Protein AF-0000000066664679 (afdb_homodimer)

Foldseek 3Di:
DDDALLVLLVLQQVCCVPQNPVRGDLQVSCVSVVHGSVVCCVHAVGPLSSLLSNLQVLLCQLCVPPDADDVPDALLNSVLSSLVSSLVSQVVGQCSLVSNPPHDHDDPSVVVVLVSQQVRVVVVQADSVLSNVLVVVSSVLSSVLSNVVSVQVVPVHPDRCNQPVNVLVVDDCVVPVVVNVVSVVCNPPDSVVVSSVVSVVSSVVSVVPGDRDDD/DDDALLVLLVLQQVCCVPQNPVRGDLQVSCVSVVHGSVVCCVHAVGPLSSLLSNLQVLLCQLCVPPDADDVPDALLNSVLSSLVSSLVSQVVGQCSLVSNPPHDHDDPSVVVVLVSQQVRVVVVQADSVLSNVQVVVSSVLSSVLSNVVSVQVVPVHPDRCNQPVNVLVVDDCVVPVVVNVVSVVCNPPDSVVVSSVVSVVSSVVSVVPGDHDDD

Solvent-accessible surface area (backbone atoms only — not comparable to full-atom values): 23243 Å² total; per-residue (Å²): 132,87,88,41,48,65,56,53,19,49,51,43,49,65,44,15,70,76,46,31,68,89,60,59,45,67,61,56,42,19,53,75,67,74,49,57,51,72,69,47,43,81,60,32,76,42,70,65,50,38,39,22,40,31,24,38,54,37,50,48,63,28,50,61,85,68,68,78,71,54,91,88,51,49,62,63,61,47,53,50,48,51,49,49,31,43,48,52,34,23,65,75,27,54,57,28,29,60,44,40,55,47,48,68,69,86,48,68,68,56,48,52,49,50,29,52,51,37,50,48,32,38,74,72,63,38,41,73,68,57,28,63,54,48,58,56,48,52,50,18,29,47,41,24,42,46,30,40,57,56,36,56,65,19,81,89,39,96,63,51,66,65,36,62,71,48,48,56,68,71,47,58,48,86,83,29,50,64,40,46,53,43,50,62,57,48,66,67,50,52,66,67,58,55,51,50,49,48,49,51,23,41,50,45,2,47,64,70,63,52,69,77,60,82,126,131,85,88,42,50,65,56,52,18,49,51,41,49,63,43,15,70,77,48,31,68,90,59,60,44,68,60,57,41,20,52,75,68,73,48,59,51,72,70,47,43,81,60,33,76,44,70,65,50,38,38,22,42,31,23,38,54,38,52,48,61,28,50,61,86,70,70,78,71,53,92,90,51,50,64,64,61,47,52,49,49,52,49,49,31,43,48,53,35,23,67,73,26,54,56,27,30,60,42,40,56,48,48,67,69,87,47,68,66,56,49,52,49,50,27,51,50,37,49,49,32,40,74,72,64,40,39,72,68,56,28,63,53,48,57,58,48,52,49,18,28,47,41,23,43,45,30,40,58,58,36,58,66,18,82,88,40,96,62,50,66,66,37,60,72,48,49,56,68,70,46,58,47,86,83,29,50,65,39,45,52,43,50,63,57,50,67,69,50,52,66,68,57,54,51,52,49,47,49,51,24,40,50,44,1,46,63,71,62,50,66,77,61,83,126

Radius of gyration: 21.87 Å; Cα contacts (8 Å, |Δi|>4): 552; chains: 2; bounding box: 56×62×47 Å

Nearest PDB structures (foldseek):
  3bqy-assembly1_A-2  TM=8.993E-01  e=5.238E-12  Streptomyces coelicolor A3(2)
  8oo2-assembly1_B  TM=8.209E-01  e=3.187E-09  Amycolatopsis sulphurea
  3b6a-assembly4_H  TM=8.155E-01  e=8.514E-09  Streptomyces coelicolor
  8oo2-assembly1_A  TM=8.152E-01  e=1.359E-08  Amycolatopsis sulphurea
  1zk8-assembly1_B  TM=6.977E-01  e=1.668E-05  Bacillus cereus ATCC 14579

Secondary structure (DSSP, 8-state):
----HHHHHHHHHHHHHHHTTTT--HHHHHHHTTS-HHHHHTT--SHHHHHHHHHHHHHHHHHTT--SPPTT--HHHHHHHHHHHHHHHHHTSTTHHHHHTT-----HHHHHHHHHHHHHHHHTT--HHHHHHHHHHHHHHHHHHHHHHHHTT-TTSSS-TTSHHHHHHHS-TTT-HHHHHHHHHHTT--HHHHHHHHHHHHHHHHHHH------/----HHHHHHHHHHHHHHHTTTT--HHHHHHHTTS-HHHHHTT--SHHHHHHHHHHHHHHHHHTT--SPPTT--HHHHHHHHHHHHHHHHHTSTTHHHHHTT-----HHHHHHHHHHHHHHHHTT--HHHHHHHHHHHHHHHHHHHHHHHHTTTTTSSS-TTSHHHHHHHS-TTT-HHHHHHHHHHTT--HHHHHHHHHHHHHHHHHHH------

Structure (mmCIF, N/CA/C/O backbone):
data_AF-0000000066664679-model_v1
#
loop_
_entity.id
_entity.type
_entity.pdbx_description
1 polymer 'TetR family transcriptional regulator'
#
loop_
_atom_site.group_PDB
_atom_site.id
_atom_site.type_symbol
_atom_site.label_atom_id
_atom_site.label_alt_id
_atom_site.label_comp_id
_atom_site.label_asym_id
_atom_site.label_entity_id
_atom_site.label_seq_id
_atom_site.pdbx_PDB_ins_code
_atom_site.Cartn_x
_atom_site.Cartn_y
_atom_site.Cartn_z
_atom_site.occupancy
_atom_site.B_iso_or_equiv
_atom_site.auth_seq_id
_atom_site.auth_comp_id
_atom_site.auth_asym_id
_atom_site.auth_atom_id
_atom_site.pdbx_PDB_model_num
ATOM 1 N N . MET A 1 1 ? 28.703 14.516 16.797 1 61.78 1 MET A N 1
ATOM 2 C CA . MET A 1 1 ? 28.391 13.656 15.648 1 61.78 1 MET A CA 1
ATOM 3 C C . MET A 1 1 ? 28.172 14.492 14.398 1 61.78 1 MET A C 1
ATOM 5 O O . MET A 1 1 ? 27.609 15.586 14.469 1 61.78 1 MET A O 1
ATOM 9 N N . LYS A 1 2 ? 28.797 14.266 13.281 1 85.19 2 LYS A N 1
ATOM 10 C CA . LYS A 1 2 ? 28.656 15.07 12.07 1 85.19 2 LYS A CA 1
ATOM 11 C C . LYS A 1 2 ? 27.266 14.922 11.461 1 85.19 2 LYS A C 1
ATOM 13 O O . LYS A 1 2 ? 26.781 13.805 11.273 1 85.19 2 LYS A O 1
ATOM 18 N N . LEU A 1 3 ? 26.562 16.047 11.32 1 90.38 3 LEU A N 1
ATOM 19 C CA . LEU A 1 3 ? 25.203 16.094 10.773 1 90.38 3 LEU A CA 1
ATOM 20 C C . LEU A 1 3 ? 25.219 15.805 9.281 1 90.38 3 LEU A C 1
ATOM 22 O O . LEU A 1 3 ? 26 16.391 8.531 1 90.38 3 LEU A O 1
ATOM 26 N N . ASP A 1 4 ? 24.531 14.75 8.945 1 94.19 4 ASP A N 1
ATOM 27 C CA . ASP A 1 4 ? 24.297 14.492 7.527 1 94.19 4 ASP A CA 1
ATOM 28 C C . ASP A 1 4 ? 22.875 13.961 7.293 1 94.19 4 ASP A C 1
ATOM 30 O O . ASP A 1 4 ? 22.109 13.82 8.234 1 94.19 4 ASP A O 1
ATOM 34 N N . THR A 1 5 ? 22.594 13.703 6.133 1 94.69 5 THR A N 1
ATOM 35 C CA . THR A 1 5 ? 21.25 13.32 5.727 1 94.69 5 THR A CA 1
ATOM 36 C C . THR A 1 5 ? 20.812 12.031 6.418 1 94.69 5 THR A C 1
ATOM 38 O O . THR A 1 5 ? 19.672 11.914 6.875 1 94.69 5 THR A O 1
ATOM 41 N N . GLN A 1 6 ? 21.75 11.133 6.625 1 93.38 6 GLN A N 1
ATOM 42 C CA . GLN A 1 6 ? 21.422 9.836 7.203 1 93.38 6 GLN A CA 1
ATOM 43 C C . GLN A 1 6 ? 21.156 9.953 8.703 1 93.38 6 GLN A C 1
ATOM 45 O O . GLN A 1 6 ? 20.234 9.305 9.227 1 93.38 6 GLN A O 1
ATOM 50 N N . VAL A 1 7 ? 21.891 10.742 9.297 1 95.5 7 VAL A N 1
ATOM 51 C CA . VAL A 1 7 ? 21.703 10.977 10.727 1 95.5 7 VAL A CA 1
ATOM 52 C C . VAL A 1 7 ? 20.375 11.664 10.977 1 95.5 7 VAL A C 1
ATOM 54 O O . VAL A 1 7 ? 19.641 11.289 11.891 1 95.5 7 VAL A O 1
ATOM 57 N N . ILE A 1 8 ? 20.094 12.617 10.156 1 96.88 8 ILE A N 1
ATOM 58 C CA . ILE A 1 8 ? 18.828 13.344 10.266 1 96.88 8 ILE A CA 1
ATOM 59 C C . ILE A 1 8 ? 17.672 12.391 10.039 1 96.88 8 ILE A C 1
ATOM 61 O O . ILE A 1 8 ? 16.703 12.391 10.812 1 96.88 8 ILE A O 1
ATOM 65 N N . ALA A 1 9 ? 17.797 11.578 9.039 1 96.94 9 ALA A N 1
ATOM 66 C CA . ALA A 1 9 ? 16.75 10.617 8.703 1 96.94 9 ALA A CA 1
ATOM 67 C C . ALA A 1 9 ? 16.531 9.625 9.836 1 96.94 9 ALA A C 1
ATOM 69 O O . ALA A 1 9 ? 15.383 9.305 10.164 1 96.94 9 ALA A O 1
ATOM 70 N N . GLN A 1 10 ? 17.641 9.219 10.406 1 97.12 10 GLN A N 1
ATOM 71 C CA . GLN A 1 10 ? 17.531 8.258 11.492 1 97.12 10 GLN A CA 1
ATOM 72 C C . GLN A 1 10 ? 16.875 8.883 12.719 1 97.12 10 GLN A C 1
ATOM 74 O O . GLN A 1 10 ? 16.047 8.266 13.375 1 97.12 10 GLN A O 1
ATOM 79 N N . ALA A 1 11 ? 17.234 10.047 13 1 97.19 11 ALA A N 1
ATOM 80 C CA . ALA A 1 11 ? 16.625 10.766 14.109 1 97.19 11 ALA A CA 1
ATOM 81 C C . ALA A 1 11 ? 15.117 10.93 13.883 1 97.19 11 ALA A C 1
ATOM 83 O O . ALA A 1 11 ? 14.328 10.789 14.82 1 97.19 11 ALA A O 1
ATOM 84 N N . ALA A 1 12 ? 14.781 11.258 12.672 1 97.88 12 ALA A N 1
ATOM 85 C CA . ALA A 1 12 ? 13.367 11.398 12.312 1 97.88 12 ALA A CA 1
ATOM 86 C C . ALA A 1 12 ? 12.625 10.078 12.477 1 97.88 12 ALA A C 1
ATOM 88 O O . ALA A 1 12 ? 11.516 10.047 13.016 1 97.88 12 ALA A O 1
ATOM 89 N N . LEU A 1 13 ? 13.242 9.008 12.031 1 97.94 13 LEU A N 1
ATOM 90 C CA . LEU A 1 13 ? 12.641 7.688 12.188 1 97.94 13 LEU A CA 1
ATOM 91 C C . LEU A 1 13 ? 12.438 7.352 13.656 1 97.94 13 LEU A C 1
ATOM 93 O O . LEU A 1 13 ? 11.375 6.855 14.047 1 97.94 13 LEU A O 1
ATOM 97 N N . ASP A 1 14 ? 13.391 7.684 14.445 1 96.94 14 ASP A N 1
ATOM 98 C CA . ASP A 1 14 ? 13.32 7.398 15.875 1 96.94 14 ASP A CA 1
ATOM 99 C C . ASP A 1 14 ? 12.211 8.211 16.547 1 96.94 14 ASP A C 1
ATOM 101 O O . ASP A 1 14 ? 11.602 7.762 17.516 1 96.94 14 ASP A O 1
ATOM 105 N N . LEU A 1 15 ? 11.938 9.312 16 1 96.75 15 LEU A N 1
ATOM 106 C CA . LEU A 1 15 ? 10.938 10.211 16.562 1 96.75 15 LEU A CA 1
ATOM 107 C C . LEU A 1 15 ? 9.531 9.711 16.25 1 96.75 15 LEU A C 1
ATOM 109 O O . LEU A 1 15 ? 8.562 10.141 16.891 1 96.75 15 LEU A O 1
ATOM 113 N N . LEU A 1 16 ? 9.375 8.867 15.266 1 95.38 16 LEU A N 1
ATOM 114 C CA . LEU A 1 16 ? 8.062 8.438 14.805 1 95.38 16 LEU A CA 1
ATOM 115 C C . LEU A 1 16 ? 7.301 7.727 15.922 1 95.38 16 LEU A C 1
ATOM 117 O O . LEU A 1 16 ? 6.078 7.852 16.031 1 95.38 16 LEU A O 1
ATOM 121 N N . ASP A 1 17 ? 8.016 7.008 16.766 1 91.75 17 ASP A N 1
ATOM 122 C CA . ASP A 1 17 ? 7.359 6.277 17.844 1 91.75 17 ASP A CA 1
ATOM 123 C C . ASP A 1 17 ? 6.605 7.23 18.766 1 91.75 17 ASP A C 1
ATOM 125 O O . ASP A 1 17 ? 5.57 6.871 19.328 1 91.75 17 ASP A O 1
ATOM 129 N N . GLU A 1 18 ? 7.102 8.398 18.828 1 92.12 18 GLU A N 1
ATOM 130 C CA . GLU A 1 18 ? 6.523 9.391 19.734 1 92.12 18 GLU A CA 1
ATOM 131 C C . GLU A 1 18 ? 5.453 10.219 19.031 1 92.12 18 GLU A C 1
ATOM 133 O O . GLU A 1 18 ? 4.367 10.43 19.578 1 92.12 18 GLU A O 1
ATOM 138 N N . VAL A 1 19 ? 5.73 10.633 17.828 1 92.25 19 VAL A N 1
ATOM 139 C CA . VAL A 1 19 ? 4.891 11.695 17.281 1 92.25 19 VAL A CA 1
ATOM 140 C C . VAL A 1 19 ? 4.117 11.18 16.062 1 92.25 19 VAL A C 1
ATOM 142 O O . VAL A 1 19 ? 3.191 11.828 15.586 1 92.25 19 VAL A O 1
ATOM 145 N N . GLY A 1 20 ? 4.477 10.016 15.508 1 92.94 20 GLY A N 1
ATOM 146 C CA . GLY A 1 20 ? 3.869 9.555 14.273 1 92.94 20 GLY A CA 1
ATOM 147 C C . GLY A 1 20 ? 4.281 10.367 13.062 1 92.94 20 GLY A C 1
ATOM 148 O O . GLY A 1 20 ? 4.953 11.391 13.195 1 92.94 20 GLY A O 1
ATOM 149 N N . LEU A 1 21 ? 3.873 9.914 11.914 1 92.38 21 LEU A N 1
ATOM 150 C CA . LEU A 1 21 ? 4.246 10.578 10.672 1 92.38 21 LEU A CA 1
ATOM 151 C C . LEU A 1 21 ? 3.58 11.945 10.562 1 92.38 21 LEU A C 1
ATOM 153 O O . LEU A 1 21 ? 4.211 12.922 10.148 1 92.38 21 LEU A O 1
ATOM 157 N N . ASP A 1 22 ? 2.332 12.016 10.992 1 86.25 22 ASP A N 1
ATOM 158 C CA . ASP A 1 22 ? 1.575 13.258 10.891 1 86.25 22 ASP A CA 1
ATOM 159 C C . ASP A 1 22 ? 2.164 14.336 11.797 1 86.25 22 ASP A C 1
ATOM 161 O O . ASP A 1 22 ? 2.074 15.523 11.492 1 86.25 22 ASP A O 1
ATOM 165 N N . GLY A 1 23 ? 2.758 13.914 12.867 1 89.94 23 GLY A N 1
ATOM 166 C CA . GLY A 1 23 ? 3.303 14.852 13.836 1 89.94 23 GLY A CA 1
ATOM 167 C C . GLY A 1 23 ? 4.766 15.172 13.594 1 89.94 23 GLY A C 1
ATOM 168 O O . GLY A 1 23 ? 5.355 15.984 14.312 1 89.94 23 GLY A O 1
ATOM 169 N N . LEU A 1 24 ? 5.324 14.578 12.586 1 93.94 24 LEU A N 1
ATOM 170 C CA . LEU A 1 24 ? 6.742 14.766 12.297 1 93.94 24 LEU A CA 1
ATOM 171 C C . LEU A 1 24 ? 6.984 16.094 11.586 1 93.94 24 LEU A C 1
ATOM 173 O O . LEU A 1 24 ? 6.398 16.344 10.531 1 93.94 24 LEU A O 1
ATOM 177 N N . THR A 1 25 ? 7.816 16.953 12.195 1 93.19 25 THR A N 1
ATOM 178 C CA . THR A 1 25 ? 8.18 18.234 11.578 1 93.19 25 THR A CA 1
ATOM 179 C C . THR A 1 25 ? 9.688 18.422 11.602 1 93.19 25 THR A C 1
ATOM 181 O O . THR A 1 25 ? 10.398 17.797 12.398 1 93.19 25 THR A O 1
ATOM 184 N N . MET A 1 26 ? 10.055 19.297 10.711 1 94.62 26 MET A N 1
ATOM 185 C CA . MET A 1 26 ? 11.469 19.641 10.672 1 94.62 26 MET A CA 1
ATOM 186 C C . MET A 1 26 ? 11.93 20.203 12.016 1 94.62 26 MET A C 1
ATOM 188 O O . MET A 1 26 ? 13.031 19.922 12.469 1 94.62 26 MET A O 1
ATOM 192 N N . ARG 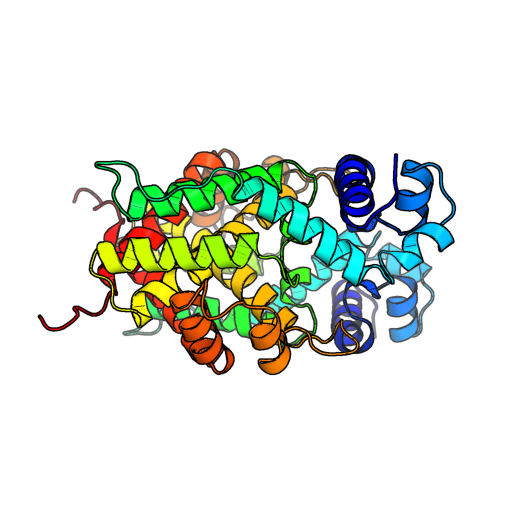A 1 27 ? 11.094 20.969 12.664 1 95.38 27 ARG A N 1
ATOM 193 C CA . ARG A 1 27 ? 11.406 21.578 13.953 1 95.38 27 ARG A CA 1
ATOM 194 C C . ARG A 1 27 ? 11.609 20.5 15.023 1 95.38 27 ARG A C 1
ATOM 196 O O . ARG A 1 27 ? 12.547 20.578 15.82 1 95.38 27 ARG A O 1
ATOM 203 N N . LYS A 1 28 ? 10.797 19.484 15.031 1 96.44 28 LYS A N 1
ATOM 204 C CA . LYS A 1 28 ? 10.898 18.422 16.016 1 96.44 28 LYS A CA 1
ATOM 205 C C . LYS A 1 28 ? 12.156 17.578 15.789 1 96.44 28 LYS A C 1
ATOM 207 O O . LYS A 1 28 ? 12.797 17.141 16.75 1 96.44 28 LYS A O 1
ATOM 212 N N . VAL A 1 29 ? 12.453 17.359 14.531 1 97.19 29 VAL A N 1
ATOM 213 C CA . VAL A 1 29 ? 13.664 16.609 14.203 1 97.19 29 VAL A CA 1
ATOM 214 C C . VAL A 1 29 ? 14.898 17.375 14.656 1 97.19 29 VAL A C 1
ATOM 216 O O . VAL A 1 29 ? 15.812 16.812 15.258 1 97.19 29 VAL A O 1
ATOM 219 N N . ALA A 1 30 ? 14.891 18.656 14.406 1 96.75 30 ALA A N 1
ATOM 220 C CA . ALA A 1 30 ? 16 19.5 14.844 1 96.75 30 ALA A CA 1
ATOM 221 C C . ALA A 1 30 ? 16.156 19.453 16.359 1 96.75 30 ALA A C 1
ATOM 223 O O . ALA A 1 30 ? 17.266 19.312 16.875 1 96.75 30 ALA A O 1
ATOM 224 N N . ALA A 1 31 ? 15.078 19.562 17.031 1 96.56 31 ALA A N 1
ATOM 225 C CA . ALA A 1 31 ? 15.086 19.531 18.484 1 96.56 31 ALA A CA 1
ATOM 226 C C . ALA A 1 31 ? 15.656 18.203 19 1 96.56 31 ALA A C 1
ATOM 228 O O . ALA A 1 31 ? 16.438 18.188 19.938 1 96.56 31 ALA A O 1
ATOM 229 N N . ALA A 1 32 ? 15.266 17.156 18.359 1 95.5 32 ALA A N 1
ATOM 230 C CA . ALA A 1 32 ? 15.742 15.82 18.75 1 95.5 32 ALA A CA 1
ATOM 231 C C . ALA A 1 32 ? 17.25 15.703 18.578 1 95.5 32 ALA A C 1
ATOM 233 O O . ALA A 1 32 ? 17.906 14.953 19.312 1 95.5 32 ALA A O 1
ATOM 234 N N . LEU A 1 33 ? 17.766 16.406 17.625 1 96.19 33 LEU A N 1
ATOM 235 C CA . LEU A 1 33 ? 19.188 16.375 17.312 1 96.19 33 LEU A CA 1
ATOM 236 C C . LEU A 1 33 ? 19.938 17.484 18.062 1 96.19 33 LEU A C 1
ATOM 238 O O . LEU A 1 33 ? 21.156 17.625 17.922 1 96.19 33 LEU A O 1
ATOM 242 N N . ASP A 1 34 ? 19.25 18.266 18.812 1 96 34 ASP A N 1
ATOM 243 C CA . ASP A 1 34 ? 19.812 19.375 19.578 1 96 34 ASP A CA 1
ATOM 244 C C . ASP A 1 34 ? 20.5 20.391 18.656 1 96 34 ASP A C 1
ATOM 246 O O . ASP A 1 34 ? 21.641 20.766 18.891 1 96 34 ASP A O 1
ATOM 250 N N . VAL A 1 35 ? 19.781 20.688 17.578 1 95.38 35 VAL A N 1
ATOM 251 C CA . VAL A 1 35 ? 20.234 21.719 16.656 1 95.38 35 VAL A CA 1
ATOM 252 C C . VAL A 1 35 ? 19.062 22.625 16.297 1 95.38 35 VAL A C 1
ATOM 254 O O . VAL A 1 35 ? 17.922 22.375 16.688 1 95.38 35 VAL A O 1
ATOM 257 N N . GLN A 1 36 ? 19.438 23.734 15.594 1 92.94 36 GLN A N 1
ATOM 258 C CA . GLN A 1 36 ? 18.391 24.609 15.07 1 92.94 36 GLN A CA 1
ATOM 259 C C . GLN A 1 36 ? 17.938 24.172 13.688 1 92.94 36 GLN A C 1
ATOM 261 O O . GLN A 1 36 ? 18.734 23.656 12.898 1 92.94 36 GLN A O 1
ATOM 266 N N . ALA A 1 37 ? 16.688 24.453 13.312 1 90.44 37 ALA A N 1
ATOM 267 C CA . ALA A 1 37 ? 16.047 23.969 12.086 1 90.44 37 ALA A CA 1
ATOM 268 C C . ALA A 1 37 ? 16.844 24.375 10.859 1 90.44 37 ALA A C 1
ATOM 270 O O . ALA A 1 37 ? 17 23.594 9.922 1 90.44 37 ALA A O 1
ATOM 271 N N . PRO A 1 38 ? 17.484 25.5 10.883 1 91.5 38 PRO A N 1
ATOM 272 C CA . PRO A 1 38 ? 18.219 25.891 9.68 1 91.5 38 PRO A CA 1
ATOM 273 C C . PRO A 1 38 ? 19.406 24.969 9.391 1 91.5 38 PRO A C 1
ATOM 275 O O . PRO A 1 38 ? 19.781 24.797 8.227 1 91.5 38 PRO A O 1
ATOM 278 N N . ALA A 1 39 ? 19.844 24.359 10.359 1 92.75 39 ALA A N 1
ATOM 279 C CA . ALA A 1 39 ? 20.984 23.453 10.195 1 92.75 39 ALA A CA 1
ATOM 280 C C . ALA A 1 39 ? 20.578 22.219 9.391 1 92.75 39 ALA A C 1
ATOM 282 O O . ALA A 1 39 ? 21.422 21.594 8.727 1 92.75 39 ALA A O 1
ATOM 283 N N . LEU A 1 40 ? 19.281 21.828 9.43 1 94.56 40 LEU A N 1
ATOM 284 C CA . LEU A 1 40 ? 18.781 20.656 8.734 1 94.56 40 LEU A CA 1
ATOM 285 C C . LEU A 1 40 ? 18.625 20.922 7.242 1 94.56 40 LEU A C 1
ATOM 287 O O . LEU A 1 40 ? 18.812 20.031 6.414 1 94.56 40 LEU A O 1
ATOM 291 N N . TYR A 1 41 ? 18.422 22.141 6.898 1 93.69 41 TYR A N 1
ATOM 292 C CA . TYR A 1 41 ? 18 22.516 5.547 1 93.69 41 TYR A CA 1
ATOM 293 C C . TYR A 1 41 ? 19.172 22.406 4.574 1 93.69 41 TYR A C 1
ATOM 295 O O . TYR A 1 41 ? 18.969 22.344 3.359 1 93.69 41 TYR A O 1
ATOM 303 N N . TRP A 1 42 ? 20.359 22.344 5.117 1 92 42 TRP A N 1
ATOM 304 C CA . TRP A 1 42 ? 21.531 22.125 4.297 1 92 42 TRP A CA 1
ATOM 305 C C . TRP A 1 42 ? 21.578 20.688 3.77 1 92 42 TRP A C 1
ATOM 307 O O . TRP A 1 42 ? 22.141 20.422 2.703 1 92 42 TRP A O 1
ATOM 317 N N . HIS A 1 43 ? 20.906 19.844 4.484 1 94.75 43 HIS A N 1
ATOM 318 C CA . HIS A 1 43 ? 20.984 18.422 4.184 1 94.75 43 HIS A CA 1
ATOM 319 C C . HIS A 1 43 ? 19.656 17.906 3.629 1 94.75 43 HIS A C 1
ATOM 321 O O . HIS A 1 43 ? 19.641 17.031 2.768 1 94.75 43 HIS A O 1
ATOM 327 N N . VAL A 1 44 ? 18.641 18.391 4.168 1 94.56 44 VAL A N 1
ATOM 328 C CA . VAL A 1 44 ? 17.281 18.062 3.73 1 94.56 44 VAL A CA 1
ATOM 329 C C . VAL A 1 44 ? 16.453 19.344 3.592 1 94.56 44 VAL A C 1
ATOM 331 O O . VAL A 1 44 ? 16 19.906 4.59 1 94.56 44 VAL A O 1
ATOM 334 N N . ALA A 1 45 ? 16.109 19.641 2.385 1 91.75 45 ALA A N 1
ATOM 335 C CA . ALA A 1 45 ? 15.617 20.984 2.082 1 91.75 45 ALA A CA 1
ATOM 336 C C . ALA A 1 45 ? 14.172 21.141 2.545 1 91.75 45 ALA A C 1
ATOM 338 O O . ALA A 1 45 ? 13.711 22.266 2.789 1 91.75 45 ALA A O 1
ATOM 339 N N . ASN A 1 46 ? 13.469 20.062 2.586 1 90.19 46 ASN A N 1
ATOM 340 C CA . ASN A 1 46 ? 12.047 20.109 2.936 1 90.19 46 ASN A CA 1
ATOM 341 C C . ASN A 1 46 ? 11.562 18.766 3.449 1 90.19 46 ASN A C 1
ATOM 343 O O . ASN A 1 46 ? 12.336 17.812 3.551 1 90.19 46 ASN A O 1
ATOM 347 N N . LYS A 1 47 ? 10.359 18.688 3.777 1 89.38 47 LYS A N 1
ATOM 348 C CA . LYS A 1 47 ? 9.773 17.484 4.348 1 89.38 47 LYS A CA 1
ATOM 349 C C . LYS A 1 47 ? 9.844 16.312 3.359 1 89.38 47 LYS A C 1
ATOM 351 O O . LYS A 1 47 ? 10.078 15.172 3.756 1 89.38 47 LYS A O 1
ATOM 356 N N . ARG A 1 48 ? 9.672 16.578 2.107 1 89.88 48 ARG A N 1
ATOM 357 C CA . ARG A 1 48 ? 9.719 15.539 1.084 1 89.88 48 ARG A CA 1
ATOM 358 C C . ARG A 1 48 ? 11.102 14.898 1.018 1 89.88 48 ARG A C 1
ATOM 360 O O . ARG A 1 48 ? 11.219 13.672 0.973 1 89.88 48 ARG A O 1
ATOM 367 N N . GLU A 1 49 ? 12.07 15.703 1.058 1 91.88 49 GLU A N 1
ATOM 368 C CA . GLU A 1 49 ? 13.438 15.18 1.043 1 91.88 49 GLU A CA 1
ATOM 369 C C . GLU A 1 49 ? 13.742 14.398 2.318 1 91.88 49 GLU A C 1
ATOM 371 O O . GLU A 1 49 ? 14.484 13.414 2.287 1 91.88 49 GLU A O 1
ATOM 376 N N . LEU A 1 50 ? 13.227 14.914 3.412 1 94.81 50 LEU A N 1
ATOM 377 C CA . LEU A 1 50 ? 13.391 14.172 4.66 1 94.81 50 LEU A CA 1
ATOM 378 C C . LEU A 1 50 ? 12.734 12.797 4.562 1 94.81 50 LEU A C 1
ATOM 380 O O . LEU A 1 50 ? 13.352 11.789 4.926 1 94.81 50 LEU A O 1
ATOM 384 N N . LEU A 1 51 ? 11.547 12.742 4.035 1 94.38 51 LEU A N 1
ATOM 385 C CA . LEU A 1 51 ? 10.82 11.484 3.887 1 94.38 51 LEU A CA 1
ATOM 386 C C . LEU A 1 51 ? 11.578 10.523 2.965 1 94.38 51 LEU A C 1
ATOM 388 O O . LEU A 1 51 ? 11.648 9.328 3.232 1 94.38 51 LEU A O 1
ATOM 392 N N . ASP A 1 52 ? 12.125 11.055 1.916 1 93.31 52 ASP A N 1
ATOM 393 C CA . ASP A 1 52 ? 12.922 10.227 1.009 1 93.31 52 ASP A CA 1
ATOM 394 C C . ASP A 1 52 ? 14.125 9.633 1.727 1 93.31 52 ASP A C 1
ATOM 396 O O . ASP A 1 52 ? 14.438 8.445 1.553 1 93.31 52 ASP A O 1
ATOM 400 N N . ALA A 1 53 ? 14.742 10.461 2.516 1 94.75 53 ALA A N 1
ATOM 401 C CA . ALA A 1 53 ? 15.906 10 3.264 1 94.75 53 ALA A CA 1
ATOM 402 C C . ALA A 1 53 ? 15.508 8.945 4.297 1 94.75 53 ALA A C 1
ATOM 404 O O . ALA A 1 53 ? 16.219 7.957 4.488 1 94.75 53 ALA A O 1
ATOM 405 N N . MET A 1 54 ? 14.438 9.164 4.949 1 96.88 54 MET A N 1
ATOM 406 C CA . MET A 1 54 ? 13.914 8.195 5.91 1 96.88 54 MET A CA 1
ATOM 407 C C . MET A 1 54 ? 13.602 6.867 5.227 1 96.88 54 MET A C 1
ATOM 409 O O . MET A 1 54 ? 13.969 5.805 5.727 1 96.88 54 MET A O 1
ATOM 413 N N . ALA A 1 55 ? 12.945 6.953 4.121 1 95.56 55 ALA A N 1
ATOM 414 C CA . ALA A 1 55 ? 12.586 5.766 3.355 1 95.56 55 ALA A CA 1
ATOM 415 C C . ALA A 1 55 ? 13.836 4.988 2.934 1 95.56 55 ALA A C 1
ATOM 417 O O . ALA A 1 55 ? 13.844 3.756 2.969 1 95.56 55 ALA A O 1
ATOM 418 N N . ARG A 1 56 ? 14.789 5.719 2.523 1 94 56 ARG A N 1
ATOM 419 C CA . ARG A 1 56 ? 16.062 5.094 2.17 1 94 56 ARG A CA 1
ATOM 420 C C . ARG A 1 56 ? 16.609 4.289 3.34 1 94 56 ARG A C 1
ATOM 422 O O . ARG A 1 56 ? 17.047 3.145 3.166 1 94 56 ARG A O 1
ATOM 429 N N . ASN A 1 57 ? 16.609 4.887 4.52 1 95.56 57 ASN A N 1
ATOM 430 C CA . ASN A 1 57 ? 17.125 4.184 5.691 1 95.56 57 ASN A CA 1
ATOM 431 C C . ASN A 1 57 ? 16.312 2.92 5.984 1 95.56 57 ASN A C 1
ATOM 433 O O . ASN A 1 57 ? 16.891 1.879 6.309 1 95.56 57 ASN A O 1
ATOM 437 N N . VAL A 1 58 ? 15.023 2.971 5.812 1 96.25 58 VAL A N 1
ATOM 438 C CA . VAL A 1 58 ? 14.156 1.817 6.031 1 96.25 58 VAL A CA 1
ATOM 439 C C . VAL A 1 58 ? 14.492 0.719 5.027 1 96.25 58 VAL A C 1
ATOM 441 O O . VAL A 1 58 ? 14.664 -0.444 5.402 1 96.25 58 VAL A O 1
ATOM 444 N N . PHE A 1 59 ? 14.625 1.111 3.807 1 94.88 59 PHE A N 1
ATOM 445 C CA . PHE A 1 59 ? 14.883 0.142 2.748 1 94.88 59 PHE A CA 1
ATOM 446 C C . PHE A 1 59 ? 16.266 -0.468 2.896 1 94.88 59 PHE A C 1
ATOM 448 O O . PHE A 1 59 ? 16.422 -1.688 2.814 1 94.88 59 PHE A O 1
ATOM 455 N N . VAL A 1 60 ? 17.266 0.376 3.119 1 94.12 60 VAL A N 1
ATOM 456 C CA . VAL A 1 60 ? 18.656 -0.081 3.225 1 94.12 60 VAL A CA 1
ATOM 457 C C . VAL A 1 60 ? 18.781 -1.054 4.395 1 94.12 60 VAL A C 1
ATOM 459 O O . VAL A 1 60 ? 19.469 -2.07 4.285 1 94.12 60 VAL A O 1
ATOM 462 N N . ALA A 1 61 ? 18.125 -0.778 5.441 1 94.56 61 ALA A N 1
ATOM 463 C CA . ALA A 1 61 ? 18.141 -1.683 6.59 1 94.56 61 ALA A CA 1
ATOM 464 C C . ALA A 1 61 ? 17.562 -3.045 6.219 1 94.56 61 ALA A C 1
ATOM 466 O O . ALA A 1 61 ? 18.031 -4.078 6.699 1 94.56 61 ALA A O 1
ATOM 467 N N . ALA A 1 62 ? 16.562 -3.072 5.395 1 95.38 62 ALA A N 1
ATOM 468 C CA . ALA A 1 62 ? 15.906 -4.305 4.973 1 95.38 62 ALA A CA 1
ATOM 469 C C . ALA A 1 62 ? 16.844 -5.18 4.148 1 95.38 62 ALA A C 1
ATOM 471 O O . ALA A 1 62 ? 16.781 -6.41 4.211 1 95.38 62 ALA A O 1
ATOM 472 N N . ILE A 1 63 ? 17.703 -4.555 3.393 1 94.25 63 ILE A N 1
ATOM 473 C CA . ILE A 1 63 ? 18.438 -5.328 2.396 1 94.25 63 ILE A CA 1
ATOM 474 C C . ILE A 1 63 ? 19.891 -5.504 2.844 1 94.25 63 ILE A C 1
ATOM 476 O O . ILE A 1 63 ? 20.703 -6.098 2.129 1 94.25 63 ILE A O 1
ATOM 480 N N . ASP A 1 64 ? 20.172 -4.883 3.965 1 91.44 64 ASP A N 1
ATOM 481 C CA . ASP A 1 64 ? 21.531 -5.051 4.5 1 91.44 64 ASP A CA 1
ATOM 482 C C . ASP A 1 64 ? 21.891 -6.531 4.629 1 91.44 64 ASP A C 1
ATOM 484 O O . ASP A 1 64 ? 21.141 -7.305 5.234 1 91.44 64 ASP A O 1
ATOM 488 N N . GLY A 1 65 ? 22.953 -6.934 3.998 1 91 65 GLY A N 1
ATOM 489 C CA . GLY A 1 65 ? 23.453 -8.289 4.121 1 91 65 GLY A CA 1
ATOM 490 C C . GLY A 1 65 ? 22.766 -9.266 3.188 1 91 65 GLY A C 1
ATOM 491 O O . GLY A 1 65 ? 22.984 -10.477 3.273 1 91 65 GLY A O 1
ATOM 492 N N . VAL A 1 66 ? 21.875 -8.789 2.35 1 94.19 66 VAL A N 1
ATOM 493 C CA . VAL A 1 66 ? 21.219 -9.68 1.396 1 94.19 66 VAL A CA 1
ATOM 494 C C . VAL A 1 66 ? 22.234 -10.18 0.374 1 94.19 66 VAL A C 1
ATOM 496 O O . VAL A 1 66 ? 23.016 -9.391 -0.174 1 94.19 66 VAL A O 1
ATOM 499 N N . GLU A 1 67 ? 22.266 -11.445 0.201 1 93.88 67 GLU A N 1
ATOM 500 C CA . GLU A 1 67 ? 23.125 -12.109 -0.773 1 93.88 67 GLU A CA 1
ATOM 501 C C . GLU A 1 67 ? 22.312 -12.977 -1.726 1 93.88 67 GLU A C 1
ATOM 503 O O . GLU A 1 67 ? 21.109 -13.156 -1.533 1 93.88 67 GLU A O 1
ATOM 508 N N . ALA A 1 68 ? 23 -13.414 -2.822 1 93.81 68 ALA A N 1
ATOM 509 C CA . ALA A 1 68 ? 22.359 -14.352 -3.744 1 93.81 68 ALA A CA 1
ATOM 510 C C . ALA A 1 68 ? 21.859 -15.594 -3.008 1 93.81 68 ALA A C 1
ATOM 512 O O . ALA A 1 68 ? 22.297 -15.875 -1.89 1 93.81 68 ALA A O 1
ATOM 513 N N . PRO A 1 69 ? 20.891 -16.25 -3.629 1 95.25 69 PRO A N 1
ATOM 514 C CA . PRO A 1 69 ? 20.375 -17.469 -2.979 1 95.25 69 PRO A CA 1
ATOM 515 C C . PRO A 1 69 ? 21.5 -18.438 -2.584 1 95.25 69 PRO A C 1
ATOM 517 O O . PRO A 1 69 ? 22.469 -18.594 -3.32 1 95.25 69 PRO A O 1
ATOM 520 N N . ARG A 1 70 ? 21.297 -19.016 -1.356 1 92.31 70 ARG A N 1
ATOM 521 C CA . ARG A 1 70 ? 22.203 -20.078 -0.918 1 92.31 70 ARG A CA 1
ATOM 522 C C . ARG A 1 70 ? 22 -21.344 -1.746 1 92.31 70 ARG A C 1
ATOM 524 O O . ARG A 1 70 ? 21 -21.484 -2.439 1 92.31 70 ARG A O 1
ATOM 531 N N . AR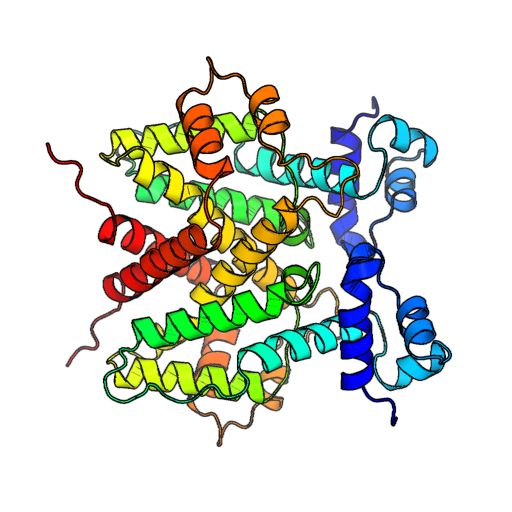G A 1 71 ? 23.047 -22.141 -1.575 1 91.31 71 ARG A N 1
ATOM 532 C CA . ARG A 1 71 ? 22.906 -23.422 -2.256 1 91.31 71 ARG A CA 1
ATOM 533 C C . ARG A 1 71 ? 21.625 -24.141 -1.817 1 91.31 71 ARG A C 1
ATOM 535 O O . ARG A 1 71 ? 21.375 -24.281 -0.621 1 91.31 71 ARG A O 1
ATOM 542 N N . GLY A 1 72 ? 20.891 -24.469 -2.791 1 92.5 72 GLY A N 1
ATOM 543 C CA . GLY A 1 72 ? 19.672 -25.203 -2.492 1 92.5 72 GLY A CA 1
ATOM 544 C C . GLY A 1 72 ? 18.484 -24.312 -2.227 1 92.5 72 GLY A C 1
ATOM 545 O O . GLY A 1 72 ? 17.344 -24.797 -2.146 1 92.5 72 GLY A O 1
ATOM 546 N N . GLU A 1 73 ? 18.672 -23.047 -2.045 1 94.44 73 GLU A N 1
ATOM 547 C CA . GLU A 1 73 ? 17.562 -22.109 -1.864 1 94.44 73 GLU A CA 1
ATOM 548 C C . GLU A 1 73 ? 16.891 -21.781 -3.197 1 94.44 73 GLU A C 1
ATOM 550 O O . GLU A 1 73 ? 17.562 -21.297 -4.121 1 94.44 73 GLU A O 1
ATOM 555 N N . GLU A 1 74 ? 15.609 -22.078 -3.229 1 96.19 74 GLU A N 1
ATOM 556 C CA . GLU A 1 74 ? 14.867 -21.781 -4.453 1 96.19 74 GLU A CA 1
ATOM 557 C C . GLU A 1 74 ? 14.492 -20.312 -4.539 1 96.19 74 GLU A C 1
ATOM 559 O O . GLU A 1 74 ? 14.422 -19.625 -3.52 1 96.19 74 GLU A O 1
ATOM 564 N N . TRP A 1 75 ? 14.242 -19.859 -5.773 1 96.5 75 TRP A N 1
ATOM 565 C CA . TRP A 1 75 ? 14 -18.453 -6.039 1 96.5 75 TRP A CA 1
ATOM 566 C C . TRP A 1 75 ? 12.805 -17.953 -5.23 1 96.5 75 TRP A C 1
ATOM 568 O O . TRP A 1 75 ? 12.805 -16.812 -4.754 1 96.5 75 TRP A O 1
ATOM 578 N N . ASP A 1 76 ? 11.805 -18.781 -5.094 1 96.75 76 ASP A N 1
ATOM 579 C CA . ASP A 1 76 ? 10.578 -18.359 -4.418 1 96.75 76 ASP A CA 1
ATOM 580 C C . ASP A 1 76 ? 10.82 -18.156 -2.926 1 96.75 76 ASP A C 1
ATOM 582 O O . ASP A 1 76 ? 10.375 -17.156 -2.359 1 96.75 76 ASP A O 1
ATOM 586 N N . GLU A 1 77 ? 11.555 -19.016 -2.287 1 97.06 77 GLU A N 1
ATOM 587 C CA . GLU A 1 77 ? 11.922 -18.828 -0.887 1 97.06 77 GLU A CA 1
ATOM 588 C C . GLU A 1 77 ? 12.766 -17.578 -0.699 1 97.06 77 GLU A C 1
ATOM 590 O O . GLU A 1 77 ? 12.602 -16.844 0.282 1 97.06 77 GLU A O 1
ATOM 595 N N . TRP A 1 78 ? 13.625 -17.391 -1.618 1 97.75 78 TRP A N 1
ATOM 596 C CA . TRP A 1 78 ? 14.547 -16.266 -1.554 1 97.75 78 TRP A CA 1
ATOM 597 C C . TRP A 1 78 ? 13.789 -14.938 -1.654 1 97.75 78 TRP A C 1
ATOM 599 O O . TRP A 1 78 ? 14 -14.031 -0.845 1 97.75 78 TRP A O 1
ATOM 609 N N . VAL A 1 79 ? 12.852 -14.828 -2.582 1 97.69 79 VAL A N 1
ATOM 610 C CA . VAL A 1 79 ? 12.133 -13.57 -2.75 1 97.69 79 VAL A CA 1
ATOM 611 C C . VAL A 1 79 ? 11.172 -13.367 -1.583 1 97.69 79 VAL A C 1
ATOM 613 O O . VAL A 1 79 ? 10.938 -12.227 -1.158 1 97.69 79 VAL A O 1
ATOM 616 N N . MET A 1 80 ? 10.648 -14.445 -1.047 1 97.75 80 MET A N 1
ATOM 617 C CA . MET A 1 80 ? 9.773 -14.32 0.117 1 97.75 80 MET A CA 1
ATOM 618 C C . MET A 1 80 ? 10.555 -13.828 1.333 1 97.75 80 MET A C 1
ATOM 620 O O . MET A 1 80 ? 10.047 -13.039 2.127 1 97.75 80 MET A O 1
ATOM 624 N N . ARG A 1 81 ? 11.742 -14.297 1.462 1 97 81 ARG A N 1
ATOM 625 C CA . ARG A 1 81 ? 12.594 -13.812 2.539 1 97 81 ARG A CA 1
ATOM 626 C C . ARG A 1 81 ? 12.883 -12.32 2.379 1 97 81 ARG A C 1
ATOM 628 O O . ARG A 1 81 ? 12.906 -11.578 3.363 1 97 81 ARG A O 1
ATOM 635 N N . LEU A 1 82 ? 13.125 -11.914 1.151 1 96.94 82 LEU A N 1
ATOM 636 C CA . LEU A 1 82 ? 13.367 -10.5 0.875 1 96.94 82 LEU A CA 1
ATOM 637 C C . LEU A 1 82 ? 12.164 -9.656 1.286 1 96.94 82 LEU A C 1
ATOM 639 O O . LEU A 1 82 ? 12.32 -8.625 1.943 1 96.94 82 LEU A O 1
ATOM 643 N N . ALA A 1 83 ? 10.992 -10.125 0.932 1 97.94 83 ALA A N 1
ATOM 644 C CA . ALA A 1 83 ? 9.773 -9.422 1.313 1 97.94 83 ALA A CA 1
ATOM 645 C C . ALA A 1 83 ? 9.617 -9.383 2.83 1 97.94 83 ALA A C 1
ATOM 647 O O . ALA A 1 83 ? 9.203 -8.359 3.389 1 97.94 83 ALA A O 1
ATOM 648 N N . GLY A 1 84 ? 9.953 -10.469 3.479 1 98.25 84 GLY A N 1
ATOM 649 C CA . GLY A 1 84 ? 9.914 -10.516 4.934 1 98.25 84 GLY A CA 1
ATOM 650 C C . GLY A 1 84 ? 10.867 -9.531 5.586 1 98.25 84 GLY A C 1
ATOM 651 O O . GLY A 1 84 ? 10.523 -8.906 6.59 1 98.25 84 GLY A O 1
ATOM 652 N N . ARG A 1 85 ? 12.031 -9.367 5.035 1 97.81 85 ARG A N 1
ATOM 653 C CA . ARG A 1 85 ? 13 -8.391 5.531 1 97.81 85 ARG A CA 1
ATOM 654 C C . ARG A 1 85 ? 12.453 -6.973 5.41 1 97.81 85 ARG A C 1
ATOM 656 O O . ARG A 1 85 ? 12.586 -6.168 6.332 1 97.81 85 ARG A O 1
ATOM 663 N N . LEU A 1 86 ? 11.828 -6.738 4.281 1 97.62 86 LEU A N 1
ATOM 664 C CA . LEU A 1 86 ? 11.242 -5.422 4.066 1 97.62 86 LEU A CA 1
ATOM 665 C C . LEU A 1 86 ? 10.141 -5.145 5.082 1 97.62 86 LEU A C 1
ATOM 667 O O . LEU A 1 86 ? 10.086 -4.062 5.672 1 97.62 86 LEU A O 1
ATOM 671 N N . ARG A 1 87 ? 9.266 -6.125 5.285 1 98.56 87 ARG A N 1
ATOM 672 C CA . ARG A 1 87 ? 8.195 -5.984 6.273 1 98.56 87 ARG A CA 1
ATOM 673 C C . ARG A 1 87 ? 8.766 -5.695 7.66 1 98.56 87 ARG A C 1
ATOM 675 O O . ARG A 1 87 ? 8.344 -4.754 8.328 1 98.56 87 ARG A O 1
ATOM 682 N N . ARG A 1 88 ? 9.742 -6.438 8.047 1 97.94 88 ARG A N 1
ATOM 683 C CA . ARG A 1 88 ? 10.336 -6.27 9.367 1 97.94 88 ARG A CA 1
ATOM 684 C C . ARG A 1 88 ? 10.961 -4.887 9.516 1 97.94 88 ARG A C 1
ATOM 686 O O . ARG A 1 88 ? 10.867 -4.262 10.57 1 97.94 88 ARG A O 1
ATOM 693 N N . SER A 1 89 ? 11.609 -4.473 8.484 1 97.81 89 SER A N 1
ATOM 694 C CA . SER A 1 89 ? 12.242 -3.158 8.523 1 97.81 89 SER A CA 1
ATOM 695 C C . SER A 1 89 ? 11.203 -2.053 8.695 1 97.81 89 SER A C 1
ATOM 697 O O . SER A 1 89 ? 11.391 -1.139 9.5 1 97.81 89 SER A O 1
ATOM 699 N N . MET A 1 90 ? 10.148 -2.119 7.953 1 97.75 90 MET A N 1
ATOM 700 C CA . MET A 1 90 ? 9.078 -1.134 8.078 1 97.75 90 MET A CA 1
ATOM 701 C C . MET A 1 90 ? 8.469 -1.167 9.477 1 97.75 90 MET A C 1
ATOM 703 O O . MET A 1 90 ? 8.18 -0.119 10.062 1 97.75 90 MET A O 1
ATOM 707 N N . LEU A 1 91 ? 8.328 -2.352 10.055 1 97.19 91 LEU A N 1
ATOM 708 C CA . LEU A 1 91 ? 7.652 -2.537 11.336 1 97.19 91 LEU A CA 1
ATOM 709 C C . LEU A 1 91 ? 8.523 -2.053 12.484 1 97.19 91 LEU A C 1
ATOM 711 O O . LEU A 1 91 ? 8.047 -1.882 13.609 1 97.19 91 LEU A O 1
ATOM 715 N N . ARG A 1 92 ? 9.789 -1.766 12.219 1 96.5 92 ARG A N 1
ATOM 716 C CA . ARG A 1 92 ? 10.688 -1.25 13.25 1 96.5 92 ARG A CA 1
ATOM 717 C C . ARG A 1 92 ? 10.289 0.161 13.672 1 96.5 92 ARG A C 1
ATOM 719 O O . ARG A 1 92 ? 10.695 0.635 14.734 1 96.5 92 ARG A O 1
ATOM 726 N N . TYR A 1 93 ? 9.555 0.776 12.836 1 96.31 93 TYR A N 1
ATOM 727 C CA . TYR A 1 93 ? 9.164 2.158 13.094 1 96.31 93 TYR A CA 1
ATOM 728 C C . TYR A 1 93 ? 7.656 2.334 12.992 1 96.31 93 TYR A C 1
ATOM 730 O O . TYR A 1 93 ? 7.02 1.79 12.086 1 96.31 93 TYR A O 1
ATOM 738 N N . ARG A 1 94 ? 7.148 3.105 13.961 1 95 94 ARG A N 1
ATOM 739 C CA . ARG A 1 94 ? 5.766 3.531 13.789 1 95 94 ARG A CA 1
ATOM 740 C C . ARG A 1 94 ? 5.57 4.227 12.445 1 95 94 ARG A C 1
ATOM 742 O O . ARG A 1 94 ? 6.371 5.086 12.062 1 95 94 ARG A O 1
ATOM 749 N N . ASP A 1 95 ? 4.668 3.809 11.617 1 95.25 95 ASP A N 1
ATOM 750 C CA . ASP A 1 95 ? 4.32 4.387 10.32 1 95.25 95 ASP A CA 1
ATOM 751 C C . ASP A 1 95 ? 5.414 4.117 9.289 1 95.25 95 ASP A C 1
ATOM 753 O O . ASP A 1 95 ? 5.504 4.812 8.273 1 95.25 95 ASP A O 1
ATOM 757 N N . GLY A 1 96 ? 6.234 3.162 9.57 1 96.88 96 GLY A N 1
ATOM 758 C CA . GLY A 1 96 ? 7.355 2.885 8.68 1 96.88 96 GLY A CA 1
ATOM 759 C C . GLY A 1 96 ? 6.926 2.592 7.254 1 96.88 96 GLY A C 1
ATOM 760 O O . GLY A 1 96 ? 7.609 2.982 6.305 1 96.88 96 GLY A O 1
ATOM 761 N N . ALA A 1 97 ? 5.844 1.895 7.09 1 97.38 97 ALA A N 1
ATOM 762 C CA . ALA A 1 97 ? 5.352 1.573 5.754 1 97.38 97 ALA A CA 1
ATOM 763 C C . ALA A 1 97 ? 4.852 2.826 5.039 1 97.38 97 ALA A C 1
ATOM 765 O O . ALA A 1 97 ? 5.062 2.984 3.832 1 97.38 97 ALA A O 1
ATOM 766 N N . LYS A 1 98 ? 4.223 3.689 5.738 1 95.38 98 LYS A N 1
ATOM 767 C CA . LYS A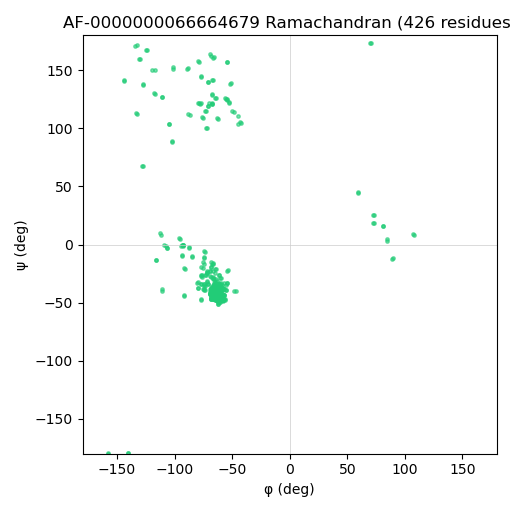 1 98 ? 3.783 4.953 5.152 1 95.38 98 LYS A CA 1
ATOM 768 C C . LYS A 1 98 ? 4.977 5.82 4.766 1 95.38 98 LYS A C 1
ATOM 770 O O . LYS A 1 98 ? 4.918 6.555 3.775 1 95.38 98 LYS A O 1
ATOM 775 N N . VAL A 1 99 ? 6.047 5.754 5.539 1 95.56 99 VAL A N 1
ATOM 776 C CA . VAL A 1 99 ? 7.277 6.473 5.223 1 95.56 99 VAL A CA 1
ATOM 777 C C . VAL A 1 99 ? 7.836 5.977 3.893 1 95.56 99 VAL A C 1
ATOM 779 O O . VAL A 1 99 ? 8.219 6.781 3.035 1 95.56 99 VAL A O 1
ATOM 782 N N . LEU A 1 100 ? 7.797 4.699 3.73 1 94.94 100 LEU A N 1
ATOM 783 C CA . LEU A 1 100 ? 8.406 4.086 2.555 1 94.94 100 LEU A CA 1
ATOM 784 C C . LEU A 1 100 ? 7.52 4.266 1.326 1 94.94 100 LEU A C 1
ATOM 786 O O . LEU A 1 100 ? 8.016 4.516 0.227 1 94.94 100 LEU A O 1
ATOM 790 N N . ALA A 1 101 ? 6.266 4.25 1.533 1 93.75 101 ALA A N 1
ATOM 791 C CA . ALA A 1 101 ? 5.301 4.207 0.439 1 93.75 101 ALA A CA 1
ATOM 792 C C . ALA A 1 101 ? 5.324 5.504 -0.365 1 93.75 101 ALA A C 1
ATOM 794 O O . ALA A 1 101 ? 5.105 6.586 0.184 1 93.75 101 ALA A O 1
ATOM 795 N N . GLY A 1 102 ? 5.617 5.375 -1.672 1 87.38 102 GLY A N 1
ATOM 796 C CA . GLY A 1 102 ? 5.516 6.504 -2.584 1 87.38 102 GLY A CA 1
ATOM 797 C C . GLY A 1 102 ? 6.719 7.422 -2.533 1 87.38 102 GLY A C 1
ATOM 798 O O . GLY A 1 102 ? 6.633 8.594 -2.918 1 87.38 102 GLY A O 1
ATOM 799 N N . THR A 1 103 ? 7.773 6.965 -1.975 1 84.06 103 THR A N 1
ATOM 800 C CA . THR A 1 103 ? 8.969 7.793 -1.905 1 84.06 103 THR A CA 1
ATOM 801 C C . THR A 1 103 ? 9.977 7.375 -2.971 1 84.06 103 THR A C 1
ATOM 803 O O . THR A 1 103 ? 9.938 6.246 -3.465 1 84.06 103 THR A O 1
ATOM 806 N N . TYR A 1 104 ? 10.695 8.281 -3.348 1 76.88 104 TYR A N 1
ATOM 807 C CA . TYR A 1 104 ? 11.789 8.047 -4.285 1 76.88 104 TYR A CA 1
ATOM 808 C C . TYR A 1 104 ? 13.062 7.629 -3.553 1 76.88 104 TYR A C 1
ATOM 810 O O . TYR A 1 104 ? 13.625 8.406 -2.783 1 76.88 104 TYR A O 1
ATOM 818 N N . ILE A 1 105 ? 13.375 6.438 -3.781 1 77.06 105 ILE A N 1
ATOM 819 C CA . ILE A 1 105 ? 14.602 5.922 -3.178 1 77.06 105 ILE A CA 1
ATOM 820 C C . ILE A 1 105 ? 15.695 5.82 -4.238 1 77.06 105 ILE A C 1
ATOM 822 O O . ILE A 1 105 ? 15.617 4.98 -5.141 1 77.06 105 ILE A O 1
ATOM 826 N N . ASN A 1 106 ? 16.578 6.77 -4.156 1 77.81 106 ASN A N 1
ATOM 827 C CA . ASN A 1 106 ? 17.766 6.742 -4.996 1 77.81 106 ASN A CA 1
ATOM 828 C C . ASN A 1 106 ? 19 6.285 -4.215 1 77.81 106 ASN A C 1
ATOM 830 O O . ASN A 1 106 ? 19.703 7.109 -3.635 1 77.81 106 ASN A O 1
ATOM 834 N N . ASP A 1 107 ? 19.172 5.117 -4.199 1 82.5 107 ASP A N 1
ATOM 835 C CA . ASP A 1 107 ? 20.312 4.543 -3.475 1 82.5 107 ASP A CA 1
ATOM 836 C C . ASP A 1 107 ? 20.875 3.33 -4.211 1 82.5 107 ASP A C 1
ATOM 838 O O . ASP A 1 107 ? 20.125 2.525 -4.766 1 82.5 107 ASP A O 1
ATOM 842 N N . GLU A 1 108 ? 22.125 3.27 -4.16 1 83.5 108 GLU A N 1
ATOM 843 C CA . GLU A 1 108 ? 22.812 2.164 -4.824 1 83.5 108 GLU A CA 1
ATOM 844 C C . GLU A 1 108 ? 22.344 0.818 -4.273 1 83.5 108 GLU A C 1
ATOM 846 O O . GLU A 1 108 ? 22.266 -0.165 -5.012 1 83.5 108 GLU A O 1
ATOM 851 N N . ALA A 1 109 ? 22.062 0.831 -3.008 1 83.81 109 ALA A N 1
ATOM 852 C CA . ALA A 1 109 ? 21.609 -0.409 -2.375 1 83.81 109 ALA A CA 1
ATOM 853 C C . ALA A 1 109 ? 20.328 -0.921 -3.012 1 83.81 109 ALA A C 1
ATOM 855 O O . ALA A 1 109 ? 20.125 -2.133 -3.117 1 83.81 109 ALA A O 1
ATOM 856 N N . MET A 1 110 ? 19.531 -0.048 -3.408 1 83.88 110 MET A N 1
ATOM 857 C CA . MET A 1 110 ? 18.297 -0.43 -4.078 1 83.88 110 MET A CA 1
ATOM 858 C C . MET A 1 110 ? 18.578 -1.065 -5.434 1 83.88 110 MET A C 1
ATOM 860 O O . MET A 1 110 ? 18.047 -2.135 -5.746 1 83.88 110 MET A O 1
ATOM 864 N N . TRP A 1 111 ? 19.453 -0.486 -6.168 1 85.19 111 TRP A N 1
ATOM 865 C CA . TRP A 1 111 ? 19.781 -0.992 -7.496 1 85.19 111 TRP A CA 1
ATOM 866 C C . TRP A 1 111 ? 20.469 -2.35 -7.406 1 85.19 111 TRP A C 1
ATOM 868 O O . TRP A 1 111 ? 20.203 -3.24 -8.219 1 85.19 111 TRP A O 1
ATOM 878 N N . ARG A 1 112 ? 21.344 -2.428 -6.426 1 89.06 112 ARG A N 1
ATOM 879 C CA . ARG A 1 112 ? 22.016 -3.701 -6.203 1 89.06 112 ARG A CA 1
ATOM 880 C C . ARG A 1 112 ? 21.016 -4.812 -5.914 1 89.06 112 ARG A C 1
ATOM 882 O O . ARG A 1 112 ? 21.141 -5.926 -6.426 1 89.06 112 ARG A O 1
ATOM 889 N N . THR A 1 113 ? 20.062 -4.5 -5.141 1 90.62 113 THR A N 1
ATOM 890 C CA . THR A 1 113 ? 19.062 -5.492 -4.77 1 90.62 113 THR A CA 1
ATOM 891 C C . THR A 1 113 ? 18.188 -5.855 -5.965 1 90.62 113 THR A C 1
ATOM 893 O O . THR A 1 113 ? 17.875 -7.027 -6.18 1 90.62 113 THR A O 1
ATOM 896 N N . VAL A 1 114 ? 17.781 -4.898 -6.723 1 90 114 VAL A N 1
ATOM 897 C CA . VAL A 1 114 ? 17 -5.152 -7.93 1 90 114 VAL A CA 1
ATOM 898 C C . VAL A 1 114 ? 17.797 -6.039 -8.883 1 90 114 VAL A C 1
ATOM 900 O O . VAL A 1 114 ? 17.281 -7.023 -9.414 1 90 114 VAL A O 1
ATOM 903 N N . GLU A 1 115 ? 19.078 -5.672 -9.062 1 93.12 115 GLU A N 1
ATOM 904 C CA . GLU A 1 115 ? 19.953 -6.457 -9.93 1 93.12 115 GLU A CA 1
ATOM 905 C C . GLU A 1 115 ? 20.047 -7.902 -9.461 1 93.12 115 GLU A C 1
ATOM 907 O O . GLU A 1 115 ? 19.969 -8.828 -10.266 1 93.12 115 GLU A O 1
ATOM 912 N N . LEU A 1 116 ? 20.281 -8.047 -8.211 1 94.75 116 LEU A N 1
ATOM 913 C CA . LEU A 1 116 ? 20.391 -9.375 -7.617 1 94.75 116 LEU A CA 1
ATOM 914 C C . LEU A 1 116 ? 19.094 -10.164 -7.805 1 94.75 116 LEU A C 1
ATOM 916 O O . LEU A 1 116 ? 19.141 -11.367 -8.086 1 94.75 116 LEU A O 1
ATOM 920 N N . THR A 1 117 ? 17.969 -9.539 -7.664 1 95 117 THR A N 1
ATOM 921 C CA . THR A 1 117 ? 16.672 -10.188 -7.855 1 95 117 THR A CA 1
ATOM 922 C C . THR A 1 117 ? 16.516 -10.648 -9.305 1 95 117 THR A C 1
ATOM 924 O O . THR A 1 117 ? 16.125 -11.789 -9.555 1 95 117 THR A O 1
ATOM 927 N N . LEU A 1 118 ? 16.859 -9.781 -10.203 1 95.06 118 LEU A N 1
ATOM 928 C CA . LEU A 1 118 ? 16.75 -10.109 -11.617 1 95.06 118 LEU A CA 1
ATOM 929 C C . LEU A 1 118 ? 17.641 -11.297 -11.969 1 95.06 118 LEU A C 1
ATOM 931 O O . LEU A 1 118 ? 17.219 -12.234 -12.641 1 95.06 118 LEU A O 1
ATOM 935 N N . ARG A 1 119 ? 18.828 -11.273 -11.484 1 95.5 119 ARG A N 1
ATOM 936 C CA . ARG A 1 119 ? 19.766 -12.359 -11.75 1 95.5 119 ARG A CA 1
ATOM 937 C C . ARG A 1 119 ? 19.266 -13.672 -11.164 1 95.5 119 ARG A C 1
ATOM 939 O O . ARG A 1 119 ? 19.344 -14.719 -11.805 1 95.5 119 ARG A O 1
ATOM 946 N N . THR A 1 120 ? 18.812 -13.609 -9.953 1 96.5 120 THR A N 1
ATOM 947 C CA . THR A 1 120 ? 18.281 -14.789 -9.266 1 96.5 120 THR A CA 1
ATOM 948 C C . THR A 1 120 ? 17.141 -15.414 -10.055 1 96.5 120 THR A C 1
ATOM 950 O O . THR A 1 120 ? 17.109 -16.625 -10.242 1 96.5 120 THR A O 1
ATOM 953 N N . LEU A 1 121 ? 16.266 -14.586 -10.555 1 96.19 121 LEU A N 1
ATOM 954 C CA . LEU A 1 121 ? 15.102 -15.07 -11.273 1 96.19 121 LEU A CA 1
ATOM 955 C C . LEU A 1 121 ? 15.492 -15.578 -12.656 1 96.19 121 LEU A C 1
ATOM 957 O O . LEU A 1 121 ? 14.961 -16.594 -13.125 1 96.19 121 LEU A O 1
ATOM 961 N N . GLU A 1 122 ? 16.391 -14.906 -13.32 1 94.62 122 GLU A N 1
ATOM 962 C CA . GLU A 1 122 ? 16.891 -15.383 -14.609 1 94.62 122 GLU A CA 1
ATOM 963 C C . GLU A 1 122 ? 17.578 -16.734 -14.469 1 94.62 122 GLU A C 1
ATOM 965 O O . GLU A 1 122 ? 17.406 -17.625 -15.305 1 94.62 122 GLU A O 1
ATOM 970 N N . ASP A 1 123 ? 18.359 -16.859 -13.414 1 94.56 123 ASP A N 1
ATOM 971 C CA . ASP A 1 123 ? 19.016 -18.125 -13.133 1 94.56 123 ASP A CA 1
ATOM 972 C C . ASP A 1 123 ? 17.984 -19.234 -12.898 1 94.56 123 ASP A C 1
ATOM 974 O O . ASP A 1 123 ? 18.266 -20.422 -13.148 1 94.56 123 ASP A O 1
ATOM 978 N N . ALA A 1 124 ? 16.859 -18.859 -12.469 1 94.31 124 ALA A N 1
ATOM 979 C CA . ALA A 1 124 ? 15.797 -19.828 -12.203 1 94.31 124 ALA A CA 1
ATOM 980 C C . ALA A 1 124 ? 14.961 -20.094 -13.453 1 94.31 124 ALA A C 1
ATOM 982 O O . ALA A 1 124 ? 13.977 -20.828 -13.406 1 94.31 124 ALA A O 1
ATOM 983 N N . GLY A 1 125 ? 15.25 -19.406 -14.57 1 94.31 125 GLY A N 1
ATOM 984 C CA . GLY A 1 125 ? 14.625 -19.719 -15.844 1 94.31 125 GLY A CA 1
ATOM 985 C C . GLY A 1 125 ? 13.609 -18.688 -16.281 1 94.31 125 GLY A C 1
ATOM 986 O O . GLY A 1 125 ? 12.906 -18.875 -17.281 1 94.31 125 GLY A O 1
ATOM 987 N N . PHE A 1 126 ? 13.547 -17.594 -15.578 1 95.38 126 PHE A N 1
ATOM 988 C CA . PHE A 1 126 ? 12.625 -16.531 -15.969 1 95.38 126 PHE A CA 1
ATOM 989 C C . PHE A 1 126 ? 13.172 -15.75 -17.156 1 95.38 126 PHE A C 1
ATOM 991 O O . PHE A 1 126 ? 14.375 -15.523 -17.266 1 95.38 126 PHE A O 1
ATOM 998 N N . SER A 1 127 ? 12.219 -15.336 -18.047 1 92.94 127 SER A N 1
ATOM 999 C CA . SER A 1 127 ? 12.594 -14.305 -19.016 1 92.94 127 SER A CA 1
ATOM 1000 C C . SER A 1 127 ? 12.898 -12.984 -18.328 1 92.94 127 SER A C 1
ATOM 1002 O O . SER A 1 127 ? 12.469 -12.75 -17.188 1 92.94 127 SER A O 1
ATOM 1004 N N . THR A 1 128 ? 13.578 -12.133 -18.984 1 88.75 128 THR A N 1
ATOM 1005 C CA . THR A 1 128 ? 13.898 -10.812 -18.438 1 88.75 128 THR A CA 1
ATOM 1006 C C . THR A 1 128 ? 12.625 -10.039 -18.125 1 88.75 128 THR A C 1
ATOM 1008 O O . THR A 1 128 ? 12.539 -9.375 -17.078 1 88.75 128 THR A O 1
ATOM 1011 N N . LEU A 1 129 ? 11.695 -10.195 -18.953 1 87.94 129 LEU A N 1
ATOM 1012 C CA . LEU A 1 129 ? 10.43 -9.508 -18.75 1 87.94 129 LEU A CA 1
ATOM 1013 C C . LEU A 1 129 ? 9.711 -10.031 -17.516 1 87.94 129 LEU A C 1
ATOM 1015 O O . LEU A 1 129 ? 9.266 -9.25 -16.672 1 87.94 129 LEU A O 1
ATOM 1019 N N . ASP A 1 130 ? 9.656 -11.297 -17.406 1 92.88 130 ASP A N 1
ATOM 1020 C CA . ASP A 1 130 ? 8.969 -11.906 -16.266 1 92.88 130 ASP A CA 1
ATOM 1021 C C . ASP A 1 130 ? 9.695 -11.586 -14.953 1 92.88 130 ASP A C 1
ATOM 1023 O O . ASP A 1 130 ? 9.062 -11.32 -13.938 1 92.88 130 ASP A O 1
ATOM 1027 N N . ALA A 1 131 ? 11.023 -11.602 -15.047 1 94.12 131 ALA A N 1
ATOM 1028 C CA . ALA A 1 131 ? 11.82 -11.289 -13.867 1 94.12 131 ALA A CA 1
ATOM 1029 C C . ALA A 1 131 ? 11.562 -9.859 -13.391 1 94.12 131 ALA A C 1
ATOM 1031 O O . ALA A 1 131 ? 11.422 -9.617 -12.188 1 94.12 131 ALA A O 1
ATOM 1032 N N . GLY A 1 132 ? 11.453 -8.914 -14.281 1 91 132 GLY A N 1
ATOM 1033 C CA . GLY A 1 132 ? 11.266 -7.512 -13.961 1 91 132 GLY A CA 1
ATOM 1034 C C . GLY A 1 132 ? 9.922 -7.219 -13.32 1 91 132 GLY A C 1
ATOM 1035 O O . GLY A 1 132 ? 9.758 -6.199 -12.641 1 91 132 GLY A O 1
ATOM 1036 N N . ARG A 1 133 ? 9.008 -8.156 -13.445 1 91.75 133 ARG A N 1
ATOM 1037 C CA . ARG A 1 133 ? 7.648 -7.938 -12.961 1 91.75 133 ARG A CA 1
ATOM 1038 C C . ARG A 1 133 ? 7.48 -8.453 -11.539 1 91.75 133 ARG A C 1
ATOM 1040 O O . ARG A 1 133 ? 6.496 -8.133 -10.867 1 91.75 133 ARG A O 1
ATOM 1047 N N . VAL A 1 134 ? 8.469 -9.148 -11.086 1 94.25 134 VAL A N 1
ATOM 1048 C CA . VAL A 1 134 ? 8.344 -9.836 -9.805 1 94.25 134 VAL A CA 1
ATOM 1049 C C . VAL A 1 134 ? 8.5 -8.836 -8.664 1 94.25 134 VAL A C 1
ATOM 1051 O O . VAL A 1 134 ? 7.652 -8.766 -7.766 1 94.25 134 VAL A O 1
ATOM 1054 N N . PHE A 1 135 ? 9.508 -7.988 -8.75 1 90.81 135 PHE A N 1
ATOM 1055 C CA . PHE A 1 135 ? 9.852 -7.098 -7.648 1 90.81 135 PHE A CA 1
ATOM 1056 C C . PHE A 1 135 ? 8.719 -6.117 -7.371 1 90.81 135 PHE A C 1
ATOM 1058 O O . PHE A 1 135 ? 8.281 -5.969 -6.227 1 90.81 135 PHE A O 1
ATOM 1065 N N . PRO A 1 136 ? 8.125 -5.527 -8.383 1 91 136 PRO A N 1
ATOM 1066 C CA . PRO A 1 136 ? 7.062 -4.555 -8.109 1 91 136 PRO A CA 1
ATOM 1067 C C . PRO A 1 136 ? 5.84 -5.188 -7.449 1 91 136 PRO A C 1
ATOM 1069 O O . PRO A 1 136 ? 5.25 -4.598 -6.539 1 91 136 PRO A O 1
ATOM 1072 N N . VAL A 1 137 ? 5.496 -6.363 -7.848 1 95.44 137 VAL A N 1
ATOM 1073 C CA . VAL A 1 137 ? 4.332 -7.016 -7.27 1 95.44 137 VAL A CA 1
ATOM 1074 C C . VAL A 1 137 ? 4.57 -7.277 -5.781 1 95.44 137 VAL A C 1
ATOM 1076 O O . VAL A 1 137 ? 3.707 -6.988 -4.949 1 95.44 137 VAL A O 1
ATOM 1079 N N . LEU A 1 138 ? 5.75 -7.762 -5.449 1 96.25 138 LEU A N 1
ATOM 1080 C CA . LEU A 1 138 ? 6.098 -8.047 -4.062 1 96.25 138 LEU A CA 1
ATOM 1081 C C . LEU A 1 138 ? 6.18 -6.766 -3.242 1 96.25 138 LEU A C 1
ATOM 1083 O O . LEU A 1 138 ? 5.707 -6.719 -2.105 1 96.25 138 LEU A O 1
ATOM 1087 N N . LEU A 1 139 ? 6.77 -5.777 -3.832 1 94.38 139 LEU A N 1
ATOM 1088 C CA . LEU A 1 139 ? 6.922 -4.5 -3.143 1 94.38 139 LEU A CA 1
ATOM 1089 C C . LEU A 1 139 ? 5.562 -3.887 -2.83 1 94.38 139 LEU A C 1
ATOM 1091 O O . LEU A 1 139 ? 5.305 -3.475 -1.695 1 94.38 139 LEU A O 1
ATOM 1095 N N . HIS A 1 140 ? 4.668 -3.818 -3.844 1 96.69 140 HIS A N 1
ATOM 1096 C CA . HIS A 1 140 ? 3.357 -3.201 -3.676 1 96.69 140 HIS A CA 1
ATOM 1097 C C . HIS A 1 140 ? 2.523 -3.953 -2.645 1 96.69 140 HIS A C 1
ATOM 1099 O O . HIS A 1 140 ? 1.927 -3.34 -1.756 1 96.69 140 HIS A O 1
ATOM 1105 N N . TYR A 1 141 ? 2.527 -5.215 -2.721 1 98.19 141 TYR A N 1
ATOM 1106 C CA . TYR A 1 141 ? 1.777 -6.012 -1.757 1 98.19 141 TYR A CA 1
ATOM 1107 C C . TYR A 1 141 ? 2.305 -5.801 -0.343 1 98.19 141 TYR A C 1
ATOM 1109 O O . TYR A 1 141 ? 1.53 -5.539 0.582 1 98.19 141 TYR A O 1
ATOM 1117 N N . THR A 1 142 ? 3.637 -5.941 -0.168 1 98.38 142 THR A N 1
ATOM 1118 C CA . THR A 1 142 ? 4.258 -5.863 1.15 1 98.38 142 THR A CA 1
ATOM 1119 C C . THR A 1 142 ? 3.984 -4.508 1.796 1 98.38 142 THR A C 1
ATOM 1121 O O . THR A 1 142 ? 3.578 -4.438 2.957 1 98.38 142 THR A O 1
ATOM 1124 N N . THR A 1 143 ? 4.148 -3.521 1.006 1 97.69 143 THR A N 1
ATOM 1125 C CA . THR A 1 143 ? 3.938 -2.178 1.53 1 97.69 143 THR A CA 1
ATOM 1126 C C . THR A 1 143 ? 2.475 -1.969 1.912 1 97.69 143 THR A C 1
ATOM 1128 O O . THR A 1 143 ? 2.176 -1.498 3.012 1 97.69 143 THR A O 1
ATOM 1131 N N . GLY A 1 144 ? 1.569 -2.359 1.01 1 97.75 144 GLY A N 1
ATOM 1132 C CA . GLY A 1 144 ? 0.152 -2.244 1.315 1 97.75 144 GLY A CA 1
ATOM 1133 C C . GLY A 1 144 ? -0.26 -3.039 2.539 1 97.75 144 GLY A C 1
ATOM 1134 O O . GLY A 1 144 ? -1.05 -2.562 3.359 1 97.75 144 GLY A O 1
ATOM 1135 N N . PHE A 1 145 ? 0.279 -4.18 2.729 1 97.31 145 PHE A N 1
ATOM 1136 C CA . PHE A 1 145 ? -0.016 -5.027 3.877 1 97.31 145 PHE A CA 1
ATOM 1137 C C . PHE A 1 145 ? 0.439 -4.363 5.172 1 97.31 145 PHE A C 1
ATOM 1139 O O . PHE A 1 145 ? -0.32 -4.297 6.141 1 97.31 145 PHE A O 1
ATOM 1146 N N . VAL A 1 146 ? 1.633 -3.885 5.156 1 97.62 146 VAL A N 1
ATOM 1147 C CA . VAL A 1 146 ? 2.223 -3.387 6.395 1 97.62 146 VAL A CA 1
ATOM 1148 C C . VAL A 1 146 ? 1.535 -2.09 6.809 1 97.62 146 VAL A C 1
ATOM 1150 O O . VAL A 1 146 ? 1.354 -1.829 8 1 97.62 146 VAL A O 1
ATOM 1153 N N . ILE A 1 147 ? 1.125 -1.301 5.82 1 96.56 147 ILE A N 1
ATOM 1154 C CA . ILE A 1 147 ? 0.366 -0.101 6.16 1 96.56 147 ILE A CA 1
ATOM 1155 C C . ILE A 1 147 ? -0.888 -0.488 6.938 1 96.56 147 ILE A C 1
ATOM 1157 O O . ILE A 1 147 ? -1.166 0.076 8 1 96.56 147 ILE A O 1
ATOM 1161 N N . GLU A 1 148 ? -1.605 -1.446 6.469 1 92.81 148 GLU A N 1
ATOM 1162 C CA . GLU A 1 148 ? -2.824 -1.884 7.141 1 92.81 148 GLU A CA 1
ATOM 1163 C C . GLU A 1 148 ? -2.506 -2.535 8.484 1 92.81 148 GLU A C 1
ATOM 1165 O O . GLU A 1 148 ? -3.221 -2.322 9.469 1 92.81 148 GLU A O 1
ATOM 1170 N N . GLU A 1 149 ? -1.471 -3.311 8.508 1 93.12 149 GLU A N 1
ATOM 1171 C CA . GLU A 1 149 ? -1.035 -3.955 9.742 1 93.12 149 GLU A CA 1
ATOM 1172 C C . GLU A 1 149 ? -0.748 -2.926 10.828 1 93.12 149 GLU A C 1
ATOM 1174 O O . GLU A 1 149 ? -1.169 -3.092 11.977 1 93.12 149 GLU A O 1
ATOM 1179 N N . GLN A 1 150 ? -0.103 -1.872 10.516 1 93 150 GLN A N 1
ATOM 1180 C CA . GLN A 1 150 ? 0.252 -0.835 11.484 1 93 150 GLN A CA 1
ATOM 1181 C C . GLN A 1 150 ? -0.966 -0.001 11.867 1 93 150 GLN A C 1
ATOM 1183 O O . GLN A 1 150 ? -1.08 0.453 13.008 1 93 150 GLN A O 1
ATOM 1188 N N . ALA A 1 151 ? -1.837 0.179 10.93 1 88.25 151 ALA A N 1
ATOM 1189 C CA . ALA A 1 151 ? -3.062 0.918 11.227 1 88.25 151 ALA A CA 1
ATOM 1190 C C . ALA A 1 151 ? -3.918 0.175 12.25 1 88.25 151 ALA A C 1
ATOM 1192 O O . ALA A 1 151 ? -4.562 0.797 13.094 1 88.25 151 ALA A O 1
ATOM 1193 N N . ARG A 1 152 ? -3.922 -1.084 12.188 1 84.56 152 ARG A N 1
ATOM 1194 C CA . ARG A 1 152 ? -4.746 -1.919 13.062 1 84.56 152 ARG A CA 1
ATOM 1195 C C . ARG A 1 152 ? -4.324 -1.772 14.516 1 84.56 152 ARG A C 1
ATOM 1197 O O . ARG A 1 152 ? -5.09 -2.104 15.43 1 84.56 152 ARG A O 1
ATOM 1204 N N . LEU A 1 153 ? -3.111 -1.314 14.688 1 81.44 153 LEU A N 1
ATOM 1205 C CA . LEU A 1 153 ? -2.664 -1.101 16.062 1 81.44 153 LEU A CA 1
ATOM 1206 C C . LEU A 1 153 ? -3.41 0.065 16.703 1 81.44 153 LEU A C 1
ATOM 1208 O O . LEU A 1 153 ? -3.457 0.178 17.922 1 81.44 153 LEU A O 1
ATOM 1212 N N . GLY A 1 154 ? -3.939 0.959 15.961 1 76.31 154 GLY A N 1
ATOM 1213 C CA . GLY A 1 154 ? -4.816 2.023 16.422 1 76.31 154 GLY A CA 1
ATOM 1214 C C . GLY A 1 154 ? -4.086 3.104 17.203 1 76.31 154 GLY A C 1
ATOM 1215 O O . GLY A 1 154 ? -4.684 3.787 18.031 1 76.31 154 GLY A O 1
ATOM 1216 N N . THR A 1 155 ? -2.855 3.197 16.906 1 76.81 155 THR A N 1
ATOM 1217 C CA . THR A 1 155 ? -2.02 4.105 17.688 1 76.81 155 THR A CA 1
ATOM 1218 C C . THR A 1 155 ? -2.434 5.555 17.453 1 76.81 155 THR A C 1
ATOM 1220 O O . THR A 1 155 ? -2.135 6.43 18.281 1 76.81 155 THR A O 1
ATOM 1223 N N . ASP A 1 156 ? -3.146 5.691 16.422 1 77.88 156 ASP A N 1
ATOM 1224 C CA . ASP A 1 156 ? -3.525 7.059 16.078 1 77.88 156 ASP A CA 1
ATOM 1225 C C . ASP A 1 156 ? -4.902 7.406 16.641 1 77.88 156 ASP A C 1
ATOM 1227 O O . ASP A 1 156 ? -5.434 8.484 16.359 1 77.88 156 ASP A O 1
ATOM 1231 N N . TYR A 1 157 ? -5.461 6.488 17.391 1 77.06 157 TYR A N 1
ATOM 1232 C CA . TYR A 1 157 ? -6.801 6.68 17.938 1 77.06 157 TYR A CA 1
ATOM 1233 C C . TYR A 1 157 ? -6.781 6.707 19.453 1 77.06 157 TYR A C 1
ATOM 1235 O O . TYR A 1 157 ? -5.934 6.07 20.078 1 77.06 157 TYR A O 1
ATOM 1243 N N . ASP A 1 158 ? -7.711 7.441 19.906 1 77.25 158 ASP A N 1
ATOM 1244 C CA . ASP A 1 158 ? -7.867 7.398 21.359 1 77.25 158 ASP A CA 1
ATOM 1245 C C . ASP A 1 158 ? -8.281 6.008 21.828 1 77.25 158 ASP A C 1
ATOM 1247 O O . ASP A 1 158 ? -7.754 5.492 22.812 1 77.25 158 ASP A O 1
ATOM 1251 N N . ARG A 1 159 ? -9.281 5.441 21.109 1 75.88 159 ARG A N 1
ATOM 1252 C CA . ARG A 1 159 ? -9.695 4.051 21.266 1 75.88 159 ARG A CA 1
ATOM 1253 C C . ARG A 1 159 ? -9.484 3.27 19.984 1 75.88 159 ARG A C 1
ATOM 1255 O O . ARG A 1 159 ? -9.883 3.721 18.906 1 75.88 159 ARG A O 1
ATOM 1262 N N . ASN A 1 160 ? -8.898 2.221 20.094 1 75.94 160 ASN A N 1
ATOM 1263 C CA . ASN A 1 160 ? -8.625 1.428 18.891 1 75.94 160 ASN A CA 1
ATOM 1264 C C . ASN A 1 160 ? -9.914 0.979 18.219 1 75.94 160 ASN A C 1
ATOM 1266 O O . ASN A 1 160 ? -10.648 0.147 18.75 1 75.94 160 ASN A O 1
ATOM 1270 N N . PRO A 1 161 ? -10.188 1.565 17.094 1 75 161 PRO A N 1
ATOM 1271 C CA . PRO A 1 161 ? -11.43 1.209 16.406 1 75 161 PRO A CA 1
ATOM 1272 C C . PRO A 1 161 ? -11.359 -0.162 15.742 1 75 161 PRO A C 1
ATOM 1274 O O . PRO A 1 161 ? -12.383 -0.68 15.281 1 75 161 PRO A O 1
ATOM 1277 N N . TYR A 1 162 ? -10.258 -0.78 15.742 1 69.69 162 TYR A N 1
ATOM 1278 C CA . TYR A 1 162 ? -10.055 -2.053 15.055 1 69.69 162 TYR A CA 1
ATOM 1279 C C . TYR A 1 162 ? -10.258 -3.223 16.016 1 69.69 162 TYR A C 1
ATOM 1281 O O . TYR A 1 162 ? -10.156 -4.383 15.617 1 69.69 162 TYR A O 1
ATOM 1289 N N . GLY A 1 163 ? -10.531 -2.816 17.172 1 67.38 163 GLY A N 1
ATOM 1290 C CA . GLY A 1 163 ? -10.812 -3.867 18.141 1 67.38 163 GLY A CA 1
ATOM 1291 C C . GLY A 1 163 ? -12.086 -4.629 17.844 1 67.38 163 GLY A C 1
ATOM 1292 O O . GLY A 1 163 ? -13.016 -4.086 17.234 1 67.38 163 GLY A O 1
ATOM 1293 N N . MET A 1 164 ? -11.977 -5.902 18.094 1 61.53 164 MET A N 1
ATOM 1294 C CA . MET A 1 164 ? -13.07 -6.82 17.797 1 61.53 164 MET A CA 1
ATOM 1295 C C . MET A 1 164 ? -14.391 -6.273 18.344 1 61.53 164 MET A C 1
ATOM 1297 O O . MET A 1 164 ? -15.438 -6.43 17.719 1 61.53 164 MET A O 1
ATOM 1301 N N . ASP A 1 165 ? -14.289 -5.777 19.375 1 61.53 165 ASP A N 1
ATOM 1302 C CA . ASP A 1 165 ? -15.523 -5.293 20 1 61.53 165 ASP A CA 1
ATOM 1303 C C . ASP A 1 165 ? -16.172 -4.203 19.141 1 61.53 165 ASP A C 1
ATOM 1305 O O . ASP A 1 165 ? -17.391 -4.184 18.984 1 61.53 165 ASP A O 1
ATOM 1309 N N . GLN A 1 166 ? -15.422 -3.418 18.578 1 65 166 GLN A N 1
ATOM 1310 C CA . GLN A 1 166 ? -15.953 -2.297 17.812 1 65 166 GLN A CA 1
ATOM 1311 C C . GLN A 1 166 ? -16.422 -2.754 16.438 1 65 166 GLN A C 1
ATOM 1313 O O . GLN A 1 166 ? -17.453 -2.299 15.945 1 65 166 GLN A O 1
ATOM 1318 N N . LEU A 1 167 ? -15.688 -3.646 15.914 1 64.12 167 LEU A N 1
ATOM 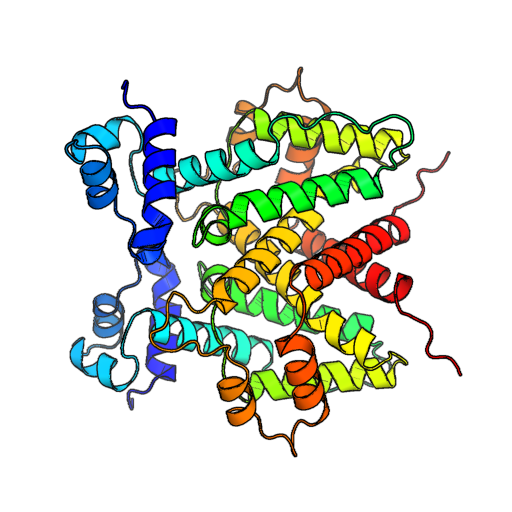1319 C CA . LEU A 1 167 ? -16.047 -4.137 14.586 1 64.12 167 LEU A CA 1
ATOM 1320 C C . LEU A 1 167 ? -17.359 -4.895 14.625 1 64.12 167 LEU A C 1
ATOM 1322 O O . LEU A 1 167 ? -18.188 -4.75 13.719 1 64.12 167 LEU A O 1
ATOM 1326 N N . GLY A 1 168 ? -17.453 -5.668 15.609 1 62.03 168 GLY A N 1
ATOM 1327 C CA . GLY A 1 168 ? -18.672 -6.426 15.781 1 62.03 168 GLY A CA 1
ATOM 1328 C C . GLY A 1 168 ? -19.906 -5.551 15.984 1 62.03 168 GLY A C 1
ATOM 1329 O O . GLY A 1 168 ? -20.984 -5.875 15.508 1 62.03 168 GLY A O 1
ATOM 1330 N N . GLN A 1 169 ? -19.703 -4.594 16.609 1 62.81 169 GLN A N 1
ATOM 1331 C CA . GLN A 1 169 ? -20.828 -3.709 16.891 1 62.81 169 GLN A CA 1
ATOM 1332 C C . GLN A 1 169 ? -21.234 -2.934 15.641 1 62.81 169 GLN A C 1
ATOM 1334 O O . GLN A 1 169 ? -22.406 -2.586 15.469 1 62.81 169 GLN A O 1
ATOM 1339 N N . ALA A 1 170 ? -20.312 -2.801 14.883 1 65.06 170 ALA A N 1
ATOM 1340 C CA . ALA A 1 170 ? -20.562 -1.951 13.719 1 65.06 170 ALA A CA 1
ATOM 1341 C C . ALA A 1 170 ? -21.203 -2.744 12.586 1 65.06 170 ALA A C 1
ATOM 1343 O O . ALA A 1 170 ? -21.859 -2.172 11.711 1 65.06 170 ALA A O 1
ATOM 1344 N N . MET A 1 171 ? -21.219 -4.031 12.734 1 74.44 171 MET A N 1
ATOM 1345 C CA . MET A 1 171 ? -21.672 -4.875 11.633 1 74.44 171 MET A CA 1
ATOM 1346 C C . MET A 1 171 ? -23 -5.539 11.977 1 74.44 171 MET A C 1
ATOM 1348 O O . MET A 1 171 ? -23.203 -5.973 13.109 1 74.44 171 MET A O 1
ATOM 1352 N N . ASN A 1 172 ? -23.969 -5.387 11.109 1 82.25 172 ASN A N 1
ATOM 1353 C CA . ASN A 1 172 ? -25.203 -6.152 11.227 1 82.25 172 ASN A CA 1
ATOM 1354 C C . ASN A 1 172 ? -25 -7.617 10.867 1 82.25 172 ASN A C 1
ATOM 1356 O O . ASN A 1 172 ? -24.984 -7.98 9.688 1 82.25 172 ASN A O 1
ATOM 1360 N N . ALA A 1 173 ? -24.875 -8.414 11.82 1 82.88 173 ALA A N 1
ATOM 1361 C CA . ALA A 1 173 ? -24.516 -9.82 11.625 1 82.88 173 ALA A CA 1
ATOM 1362 C C . ALA A 1 173 ? -25.594 -10.562 10.836 1 82.88 173 ALA A C 1
ATOM 1364 O O . ALA A 1 173 ? -25.281 -11.516 10.109 1 82.88 173 ALA A O 1
ATOM 1365 N N . ASP A 1 174 ? -26.781 -10.211 10.992 1 87.56 174 ASP A N 1
ATOM 1366 C CA . ASP A 1 174 ? -27.875 -10.859 10.273 1 87.56 174 ASP A CA 1
ATOM 1367 C C . ASP A 1 174 ? -27.812 -10.547 8.781 1 87.56 174 ASP A C 1
ATOM 1369 O O . ASP A 1 174 ? -28.094 -11.414 7.949 1 87.56 174 ASP A O 1
ATOM 1373 N N . ARG A 1 175 ? -27.453 -9.383 8.523 1 88.88 175 ARG A N 1
ATOM 1374 C CA . ARG A 1 175 ? -27.406 -8.938 7.133 1 88.88 175 ARG A CA 1
ATOM 1375 C C . ARG A 1 175 ? -26.125 -9.422 6.449 1 88.88 175 ARG A C 1
ATOM 1377 O O . ARG A 1 175 ? -26.125 -9.711 5.25 1 88.88 175 ARG A O 1
ATOM 1384 N N . TYR A 1 176 ? -25.078 -9.492 7.254 1 90.75 176 TYR A N 1
ATOM 1385 C CA . TYR A 1 176 ? -23.781 -9.852 6.688 1 90.75 176 TYR A CA 1
ATOM 1386 C C . TYR A 1 176 ? -23.141 -11.008 7.449 1 90.75 176 TYR A C 1
ATOM 1388 O O . TYR A 1 176 ? -22.062 -10.867 8.031 1 90.75 176 TYR A O 1
ATOM 1396 N N . PRO A 1 177 ? -23.719 -12.172 7.355 1 89.5 177 PRO A N 1
ATOM 1397 C CA . PRO A 1 177 ? -23.266 -13.305 8.164 1 89.5 177 PRO A CA 1
ATOM 1398 C C . PRO A 1 177 ? -21.859 -13.789 7.773 1 89.5 177 PRO A C 1
ATOM 1400 O O . PRO A 1 177 ? -21.062 -14.156 8.641 1 89.5 177 PRO A O 1
ATOM 1403 N N . LEU A 1 178 ? -21.578 -13.773 6.57 1 89.94 178 LEU A N 1
ATOM 1404 C CA . LEU A 1 178 ? -20.266 -14.234 6.148 1 89.94 178 LEU A CA 1
ATOM 1405 C C . LEU A 1 178 ? -19.188 -13.258 6.605 1 89.94 178 LEU A C 1
ATOM 1407 O O . LEU A 1 178 ? -18.125 -13.68 7.078 1 89.94 178 LEU A O 1
ATOM 1411 N N . THR A 1 179 ? -19.484 -11.961 6.461 1 87.81 179 THR A N 1
ATOM 1412 C CA . THR A 1 179 ? -18.547 -10.93 6.891 1 87.81 179 THR A CA 1
ATOM 1413 C C . THR A 1 179 ? -18.297 -11.023 8.391 1 87.81 179 THR A C 1
ATOM 1415 O O . THR A 1 179 ? -17.156 -10.914 8.844 1 87.81 179 THR A O 1
ATOM 1418 N N . THR A 1 180 ? -19.344 -11.242 9.062 1 83.56 180 THR A N 1
ATOM 1419 C CA . THR A 1 180 ? -19.234 -11.359 10.516 1 83.56 180 THR A CA 1
ATOM 1420 C C . THR A 1 180 ? -18.328 -12.523 10.906 1 83.56 180 THR A C 1
ATOM 1422 O O . THR A 1 180 ? -17.469 -12.383 11.781 1 83.56 180 THR A O 1
ATOM 1425 N N . HIS A 1 181 ? -18.516 -13.578 10.219 1 81.94 181 HIS A N 1
ATOM 1426 C CA . HIS A 1 181 ? -17.688 -14.758 10.477 1 81.94 181 HIS A CA 1
ATOM 1427 C C . HIS A 1 181 ? -16.234 -14.492 10.141 1 81.94 181 HIS A C 1
ATOM 1429 O O . HIS A 1 181 ? -15.336 -14.906 10.875 1 81.94 181 HIS A O 1
ATOM 1435 N N . MET A 1 182 ? -16 -13.781 9.078 1 81.56 182 MET A N 1
ATOM 1436 C CA . MET A 1 182 ? -14.656 -13.477 8.625 1 81.56 182 MET A CA 1
ATOM 1437 C C . MET A 1 182 ? -13.953 -12.531 9.594 1 81.56 182 MET A C 1
ATOM 1439 O O . MET A 1 182 ? -12.781 -12.734 9.922 1 81.56 182 MET A O 1
ATOM 1443 N N . VAL A 1 183 ? -14.656 -11.516 9.977 1 77.44 183 VAL A N 1
ATOM 1444 C CA . VAL A 1 183 ? -14.078 -10.516 10.875 1 77.44 183 VAL A CA 1
ATOM 1445 C C . VAL A 1 183 ? -13.703 -11.172 12.203 1 77.44 183 VAL A C 1
ATOM 1447 O O . VAL A 1 183 ? -12.648 -10.875 12.766 1 77.44 183 VAL A O 1
ATOM 1450 N N . THR A 1 184 ? -14.508 -12.047 12.648 1 73.25 184 THR A N 1
ATOM 1451 C CA . THR A 1 184 ? -14.25 -12.742 13.906 1 73.25 184 THR A CA 1
ATOM 1452 C C . THR A 1 184 ? -13.039 -13.656 13.773 1 73.25 184 THR A C 1
ATOM 1454 O O . THR A 1 184 ? -12.227 -13.75 14.703 1 73.25 184 THR A O 1
ATOM 1457 N N . ARG A 1 185 ? -12.922 -14.227 12.664 1 72.06 185 ARG A N 1
ATOM 1458 C CA . ARG A 1 185 ? -11.805 -15.133 12.422 1 72.06 185 ARG A CA 1
ATOM 1459 C C . ARG A 1 185 ? -10.5 -14.367 12.25 1 72.06 185 ARG A C 1
ATOM 1461 O O . ARG A 1 185 ? -9.453 -14.789 12.75 1 72.06 185 ARG A O 1
ATOM 1468 N N . PHE A 1 186 ? -10.625 -13.195 11.625 1 70.94 186 PHE A N 1
ATOM 1469 C CA . PHE A 1 186 ? -9.406 -12.469 11.281 1 70.94 186 PHE A CA 1
ATOM 1470 C C . PHE A 1 186 ? -9.023 -11.5 12.391 1 70.94 186 PHE A C 1
ATOM 1472 O O . PHE A 1 186 ? -7.891 -11.016 12.438 1 70.94 186 PHE A O 1
ATOM 1479 N N . ALA A 1 187 ? -10.031 -11.234 13.148 1 66.75 187 ALA A N 1
ATOM 1480 C CA . ALA A 1 187 ? -9.719 -10.383 14.297 1 66.75 187 ALA A CA 1
ATOM 1481 C C . ALA A 1 187 ? -8.586 -10.969 15.117 1 66.7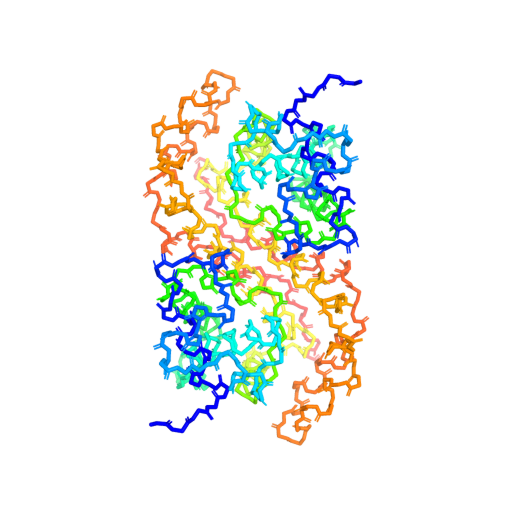5 187 ALA A C 1
ATOM 1483 O O . ALA A 1 187 ? -7.801 -10.234 15.727 1 66.75 187 ALA A O 1
ATOM 1484 N N . ASP A 1 188 ? -8.422 -12.234 14.977 1 67.38 188 ASP A N 1
ATOM 1485 C CA . ASP A 1 188 ? -7.391 -12.914 15.758 1 67.38 188 ASP A CA 1
ATOM 1486 C C . ASP A 1 188 ? -6.262 -13.414 14.859 1 67.38 188 ASP A C 1
ATOM 1488 O O . ASP A 1 188 ? -5.391 -14.164 15.305 1 67.38 188 ASP A O 1
ATOM 1492 N N . ALA A 1 189 ? -6.434 -12.969 13.742 1 73.75 189 ALA A N 1
ATOM 1493 C CA . ALA A 1 189 ? -5.48 -13.562 12.812 1 73.75 189 ALA A CA 1
ATOM 1494 C C . ALA A 1 189 ? -4.066 -13.039 13.062 1 73.75 189 ALA A C 1
ATOM 1496 O O . ALA A 1 189 ? -3.885 -11.859 13.383 1 73.75 189 ALA A O 1
ATOM 1497 N N . ASP A 1 190 ? -3.105 -13.953 12.969 1 86.88 190 ASP A N 1
ATOM 1498 C CA . ASP A 1 190 ? -1.676 -13.68 13.047 1 86.88 190 ASP A CA 1
ATOM 1499 C C . ASP A 1 190 ? -1.178 -12.977 11.781 1 86.88 190 ASP A C 1
ATOM 1501 O O . ASP A 1 190 ? -1.26 -13.539 10.688 1 86.88 190 ASP A O 1
ATOM 1505 N N . SER A 1 191 ? -0.75 -11.734 12.008 1 92.06 191 SER A N 1
ATOM 1506 C CA . SER A 1 191 ? -0.273 -10.945 10.875 1 92.06 191 SER A CA 1
ATOM 1507 C C . SER A 1 191 ? 0.829 -11.672 10.117 1 92.06 191 SER A C 1
ATOM 1509 O O . SER A 1 191 ? 0.929 -11.562 8.898 1 92.06 191 SER A O 1
ATOM 1511 N N . ASP A 1 192 ? 1.646 -12.453 10.852 1 94.81 192 ASP A N 1
ATOM 1512 C CA . ASP A 1 192 ? 2.701 -13.219 10.203 1 94.81 192 ASP A CA 1
ATOM 1513 C C . ASP A 1 192 ? 2.115 -14.258 9.242 1 94.81 192 ASP A C 1
ATOM 1515 O O . ASP A 1 192 ? 2.58 -14.406 8.117 1 94.81 192 ASP A O 1
ATOM 1519 N N . ASP A 1 193 ? 1.1 -14.906 9.688 1 93.44 193 ASP A N 1
ATOM 1520 C CA . ASP A 1 193 ? 0.458 -15.945 8.883 1 93.44 193 ASP A CA 1
ATOM 1521 C C . ASP A 1 193 ? -0.234 -15.344 7.664 1 93.44 193 ASP A C 1
ATOM 1523 O O . ASP A 1 193 ? -0.143 -15.883 6.559 1 93.44 193 ASP A O 1
ATOM 1527 N N . GLU A 1 194 ? -0.918 -14.273 7.91 1 92.75 194 GLU A N 1
ATOM 1528 C CA . GLU A 1 194 ? -1.626 -13.609 6.82 1 92.75 194 GLU A CA 1
ATOM 1529 C C . GLU A 1 194 ? -0.653 -13.109 5.758 1 92.75 194 GLU A C 1
ATOM 1531 O O . GLU A 1 194 ? -0.906 -13.25 4.559 1 92.75 194 GLU A O 1
ATOM 1536 N N . PHE A 1 195 ? 0.422 -12.539 6.254 1 97.06 195 PHE A N 1
ATOM 1537 C CA . PHE A 1 195 ? 1.428 -12.008 5.344 1 97.06 195 PHE A CA 1
ATOM 1538 C C . PHE A 1 195 ? 2.051 -13.125 4.516 1 97.06 195 PHE A C 1
ATOM 1540 O O . PHE A 1 195 ? 2.152 -13.016 3.291 1 97.06 195 PHE A O 1
ATOM 1547 N N . THR A 1 196 ? 2.426 -14.164 5.164 1 96.56 196 THR A N 1
ATOM 1548 C CA . THR A 1 196 ? 3.066 -15.297 4.508 1 96.56 196 THR A CA 1
ATOM 1549 C C . THR A 1 196 ? 2.123 -15.938 3.49 1 96.56 196 THR A C 1
ATOM 1551 O O . THR A 1 196 ? 2.545 -16.312 2.393 1 96.56 196 THR A O 1
ATOM 1554 N N . HIS A 1 197 ? 0.916 -16.031 3.869 1 94.69 197 HIS A N 1
ATOM 1555 C CA . HIS A 1 197 ? -0.065 -16.578 2.936 1 94.69 197 HIS A CA 1
ATOM 1556 C C . HIS A 1 197 ? -0.156 -15.719 1.674 1 94.69 197 HIS A C 1
ATOM 1558 O O . HIS A 1 197 ? -0.163 -16.25 0.561 1 94.69 197 HIS A O 1
ATOM 1564 N N . GLY A 1 198 ? -0.291 -14.414 1.835 1 97.38 198 GLY A N 1
ATOM 1565 C CA . GLY A 1 198 ? -0.326 -13.523 0.684 1 97.38 198 GLY A CA 1
ATOM 1566 C C . GLY A 1 198 ? 0.888 -13.664 -0.215 1 97.38 198 GLY A C 1
ATOM 1567 O O . GLY A 1 198 ? 0.764 -13.648 -1.441 1 97.38 198 GLY A O 1
ATOM 1568 N N . LEU A 1 199 ? 2.057 -13.844 0.389 1 98.06 199 LEU A N 1
ATOM 1569 C CA . LEU A 1 199 ? 3.275 -14.047 -0.387 1 98.06 199 LEU A CA 1
ATOM 1570 C C . LEU A 1 199 ? 3.221 -15.359 -1.16 1 98.06 199 LEU A C 1
ATOM 1572 O O . LEU A 1 199 ? 3.65 -15.422 -2.314 1 98.06 199 LEU A O 1
ATOM 1576 N N . ARG A 1 200 ? 2.721 -16.391 -0.533 1 97.5 200 ARG A N 1
ATOM 1577 C CA . ARG A 1 200 ? 2.6 -17.688 -1.203 1 97.5 200 ARG A CA 1
ATOM 1578 C C . ARG A 1 200 ? 1.67 -17.594 -2.408 1 97.5 200 ARG A C 1
ATOM 1580 O O . ARG A 1 200 ? 1.942 -18.188 -3.457 1 97.5 200 ARG A O 1
ATOM 1587 N N . VAL A 1 201 ? 0.612 -16.891 -2.227 1 97.62 201 VAL A N 1
ATOM 1588 C CA . VAL A 1 201 ? -0.323 -16.656 -3.32 1 97.62 201 VAL A CA 1
ATOM 1589 C C . VAL A 1 201 ? 0.398 -15.961 -4.477 1 97.62 201 VAL A C 1
ATOM 1591 O O . VAL A 1 201 ? 0.307 -16.406 -5.625 1 97.62 201 VAL A O 1
ATOM 1594 N N . ILE A 1 202 ? 1.142 -14.922 -4.191 1 98.12 202 ILE A N 1
ATOM 1595 C CA . ILE A 1 202 ? 1.809 -14.117 -5.211 1 98.12 202 ILE A CA 1
ATOM 1596 C C . ILE A 1 202 ? 2.871 -14.961 -5.918 1 98.12 202 ILE A C 1
ATOM 1598 O O . ILE A 1 202 ? 2.945 -14.977 -7.148 1 98.12 202 ILE A O 1
ATOM 1602 N N . VAL A 1 203 ? 3.627 -15.711 -5.145 1 97.75 203 VAL A N 1
ATOM 1603 C CA . VAL A 1 203 ? 4.695 -16.531 -5.707 1 97.75 203 VAL A CA 1
ATOM 1604 C C . VAL A 1 203 ? 4.102 -17.625 -6.594 1 97.75 203 VAL A C 1
ATOM 1606 O O . VAL A 1 203 ? 4.594 -17.875 -7.695 1 97.75 203 VAL A O 1
ATOM 1609 N N . ALA A 1 204 ? 3.041 -18.281 -6.141 1 97.19 204 ALA A N 1
ATOM 1610 C CA . ALA A 1 204 ? 2.361 -19.297 -6.949 1 97.19 204 ALA A CA 1
ATOM 1611 C C . ALA A 1 204 ? 1.823 -18.688 -8.242 1 97.19 204 ALA A C 1
ATOM 1613 O O . ALA A 1 204 ? 1.87 -19.312 -9.297 1 97.19 204 ALA A O 1
ATOM 1614 N N . GLY A 1 205 ? 1.324 -17.469 -8.133 1 97.81 205 GLY A N 1
ATOM 1615 C CA . GLY A 1 205 ? 0.817 -16.781 -9.305 1 97.81 205 GLY A CA 1
ATOM 1616 C C . GLY A 1 205 ? 1.901 -16.422 -10.297 1 97.81 205 GLY A C 1
ATOM 1617 O O . GLY A 1 205 ? 1.692 -16.516 -11.516 1 97.81 205 GLY A O 1
ATOM 1618 N N . ILE A 1 206 ? 3.035 -15.984 -9.766 1 96.75 206 ILE A N 1
ATOM 1619 C CA . ILE A 1 206 ? 4.18 -15.672 -10.617 1 96.75 206 ILE A CA 1
ATOM 1620 C C . ILE A 1 206 ? 4.59 -16.906 -11.414 1 96.75 206 ILE A C 1
ATOM 1622 O O . ILE A 1 206 ? 4.809 -16.844 -12.625 1 96.75 206 ILE A O 1
ATOM 1626 N N . LEU A 1 207 ? 4.613 -18.016 -10.734 1 94.31 207 LEU A N 1
ATOM 1627 C CA . LEU A 1 207 ? 4.965 -19.266 -11.398 1 94.31 207 LEU A CA 1
ATOM 1628 C C . LEU A 1 207 ? 3.908 -19.656 -12.43 1 94.31 207 LEU A C 1
ATOM 1630 O O . LEU A 1 207 ? 4.238 -20.078 -13.539 1 94.31 207 LEU A O 1
ATOM 1634 N N . ALA A 1 208 ? 2.686 -19.453 -12.102 1 94.56 208 ALA A N 1
ATOM 1635 C CA . ALA A 1 208 ? 1.573 -19.875 -12.945 1 94.56 208 ALA A CA 1
ATOM 1636 C C . ALA A 1 208 ? 1.461 -19 -14.188 1 94.56 208 ALA A C 1
ATOM 1638 O O . ALA A 1 208 ? 0.921 -19.422 -15.211 1 94.56 208 ALA A O 1
ATOM 1639 N N . THR A 1 209 ? 1.964 -17.766 -14.148 1 94.38 209 THR A N 1
ATOM 1640 C CA . THR A 1 209 ? 1.748 -16.828 -15.242 1 94.38 209 THR A CA 1
ATOM 1641 C C . THR A 1 209 ? 3.039 -16.594 -16.031 1 94.38 209 THR A C 1
ATOM 1643 O O . THR A 1 209 ? 3.055 -15.852 -17 1 94.38 209 THR A O 1
ATOM 1646 N N . ARG A 1 210 ? 4.059 -17.234 -15.609 1 89.88 210 ARG A N 1
ATOM 1647 C CA . ARG A 1 210 ? 5.336 -17.047 -16.281 1 89.88 210 ARG A CA 1
ATOM 1648 C C . ARG A 1 210 ? 5.277 -17.547 -17.719 1 89.88 210 ARG A C 1
ATOM 1650 O O . ARG A 1 210 ? 4.668 -18.578 -18 1 89.88 210 ARG A O 1
ATOM 1657 N N . THR A 1 211 ? 5.648 -16.672 -18.578 1 81.12 211 THR A N 1
ATOM 1658 C CA . THR A 1 211 ? 5.68 -17.047 -19.984 1 81.12 211 THR A CA 1
ATOM 1659 C C . THR A 1 211 ? 6.883 -17.938 -20.281 1 81.12 211 THR A C 1
ATOM 1661 O O . THR A 1 211 ? 7.969 -17.719 -19.734 1 81.12 211 THR A O 1
ATOM 1664 N N . ASP A 1 212 ? 6.68 -19.297 -20.562 1 62.12 212 ASP A N 1
ATOM 1665 C CA . ASP A 1 212 ? 7.738 -20.234 -20.922 1 62.12 212 ASP A CA 1
ATOM 1666 C C . ASP A 1 212 ? 8.688 -19.641 -21.953 1 62.12 212 ASP A C 1
ATOM 1668 O O . ASP A 1 212 ? 8.25 -18.984 -22.906 1 62.12 212 ASP A O 1
ATOM 1672 N N . GLN A 1 213 ? 9.875 -19.203 -21.609 1 54.28 213 GLN A N 1
ATOM 1673 C CA . GLN A 1 213 ? 10.836 -18.984 -22.688 1 54.28 213 GLN A CA 1
ATOM 1674 C C . GLN A 1 213 ? 10.922 -20.203 -23.609 1 54.28 213 GLN A C 1
ATOM 1676 O O . GLN A 1 213 ? 10.945 -21.344 -23.141 1 54.28 213 GLN A O 1
ATOM 1681 N N . PRO A 1 214 ? 10.516 -20.109 -24.938 1 44.47 214 PRO A N 1
ATOM 1682 C CA . PRO A 1 214 ? 10.953 -21.188 -25.812 1 44.47 214 PRO A CA 1
ATOM 1683 C C . PRO A 1 214 ? 12.414 -21.578 -25.594 1 44.47 214 PRO A C 1
ATOM 1685 O O . PRO A 1 214 ? 13.266 -20.703 -25.391 1 44.47 214 PRO A O 1
ATOM 1688 N N . THR A 1 215 ? 12.695 -22.781 -24.922 1 35.38 215 THR A N 1
ATOM 1689 C CA . THR A 1 215 ? 14.008 -23.312 -25.281 1 35.38 215 THR A CA 1
ATOM 1690 C C . THR A 1 215 ? 14.258 -23.172 -26.781 1 35.38 215 THR A C 1
ATOM 1692 O O . THR A 1 215 ? 13.367 -23.438 -27.594 1 35.38 215 THR A O 1
ATOM 1695 N N . MET B 1 1 ? -26.062 24.516 1.831 1 61.84 1 MET B N 1
ATOM 1696 C CA . MET B 1 1 ? -25.891 23.062 1.887 1 61.84 1 MET B CA 1
ATOM 1697 C C . MET B 1 1 ? -25.641 22.609 3.318 1 61.84 1 MET B C 1
ATOM 1699 O O . MET B 1 1 ? -24.984 23.297 4.094 1 61.84 1 MET B O 1
ATOM 1703 N N . LYS B 1 2 ? -26.312 21.641 3.857 1 85.56 2 LYS B N 1
ATOM 1704 C CA . LYS B 1 2 ? -26.172 21.203 5.242 1 85.56 2 LYS B CA 1
ATOM 1705 C C . LYS B 1 2 ? -24.828 20.516 5.457 1 85.56 2 LYS B C 1
ATOM 1707 O O . LYS B 1 2 ? -24.438 19.625 4.688 1 85.56 2 LYS B O 1
ATOM 1712 N N . LEU B 1 3 ? -24.031 21.047 6.395 1 90.38 3 LEU B N 1
ATOM 1713 C CA . LEU B 1 3 ? -22.703 20.547 6.719 1 90.38 3 LEU B CA 1
ATOM 1714 C C . LEU B 1 3 ? -22.797 19.203 7.434 1 90.38 3 LEU B C 1
ATOM 1716 O O . LEU B 1 3 ? -23.562 19.047 8.391 1 90.38 3 LEU B O 1
ATOM 1720 N N . ASP B 1 4 ? -22.219 18.219 6.801 1 94.25 4 ASP B N 1
ATOM 1721 C CA . ASP B 1 4 ? -22.062 16.938 7.477 1 94.25 4 ASP B CA 1
ATOM 1722 C C . ASP B 1 4 ? -20.719 16.312 7.156 1 94.25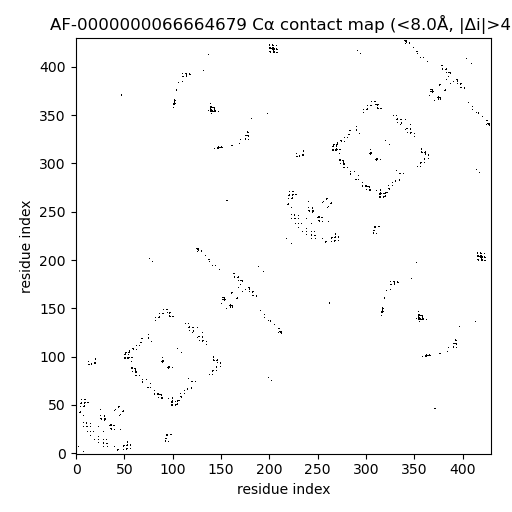 4 ASP B C 1
ATOM 1724 O O . ASP B 1 4 ? -19.906 16.891 6.426 1 94.25 4 ASP B O 1
ATOM 1728 N N . THR B 1 5 ? -20.5 15.219 7.672 1 94.81 5 THR B N 1
ATOM 1729 C CA . THR B 1 5 ? -19.203 14.547 7.574 1 94.81 5 THR B CA 1
ATOM 1730 C C . THR B 1 5 ? -18.859 14.25 6.121 1 94.81 5 THR B C 1
ATOM 1732 O O . THR B 1 5 ? -17.719 14.438 5.699 1 94.81 5 THR B O 1
ATOM 1735 N N . GLN B 1 6 ? -19.859 13.922 5.324 1 93.62 6 GLN B N 1
ATOM 1736 C CA . GLN B 1 6 ? -19.609 13.539 3.938 1 93.62 6 GLN B CA 1
ATOM 1737 C C . GLN B 1 6 ? -19.266 14.758 3.084 1 93.62 6 GLN B C 1
ATOM 1739 O O . GLN B 1 6 ? -18.406 14.688 2.215 1 93.62 6 GLN B O 1
ATOM 1744 N N . VAL B 1 7 ? -19.906 15.773 3.354 1 95.62 7 VAL B N 1
ATOM 1745 C CA . VAL B 1 7 ? -19.656 17.016 2.635 1 95.62 7 VAL B CA 1
ATOM 1746 C C . VAL B 1 7 ? -18.266 17.531 2.961 1 95.62 7 VAL B C 1
ATOM 1748 O O . VAL B 1 7 ? -17.516 17.953 2.066 1 95.62 7 VAL B O 1
ATOM 1751 N N . ILE B 1 8 ? -17.938 17.469 4.207 1 96.94 8 ILE B N 1
ATOM 1752 C CA . ILE B 1 8 ? -16.625 17.891 4.66 1 96.94 8 ILE B CA 1
ATOM 1753 C C . ILE B 1 8 ? -15.539 17.031 4.012 1 96.94 8 ILE B C 1
ATOM 1755 O O . ILE B 1 8 ? -14.555 17.547 3.49 1 96.94 8 ILE B O 1
ATOM 1759 N N . ALA B 1 9 ? -15.781 15.758 4.004 1 97 9 ALA B N 1
ATOM 1760 C CA . ALA B 1 9 ? -14.836 14.812 3.43 1 97 9 ALA B CA 1
ATOM 1761 C C . ALA B 1 9 ? -14.648 15.055 1.936 1 97 9 ALA B C 1
ATOM 1763 O O . ALA B 1 9 ? -13.523 15.016 1.429 1 97 9 ALA B O 1
ATOM 1764 N N . GLN B 1 10 ? -15.781 15.352 1.31 1 97.19 10 GLN B N 1
ATOM 1765 C CA . GLN B 1 10 ? -15.695 15.586 -0.128 1 97.19 10 GLN B CA 1
ATOM 1766 C C . GLN B 1 10 ? -14.953 16.875 -0.434 1 97.19 10 GLN B C 1
ATOM 1768 O O . GLN B 1 10 ? -14.141 16.938 -1.362 1 97.19 10 GLN B O 1
ATOM 1773 N N . ALA B 1 11 ? -15.195 17.844 0.317 1 97.19 11 ALA B N 1
ATOM 1774 C CA . ALA B 1 11 ? -14.469 19.109 0.158 1 97.19 11 ALA B CA 1
ATOM 1775 C C . ALA B 1 11 ? -12.977 18.906 0.364 1 97.19 11 ALA B C 1
ATOM 1777 O O . ALA B 1 11 ? -12.156 19.469 -0.365 1 97.19 11 ALA B O 1
ATOM 1778 N N . ALA B 1 12 ? -12.656 18.125 1.36 1 97.94 12 ALA B N 1
ATOM 1779 C CA . ALA B 1 12 ? -11.258 17.828 1.637 1 97.94 12 ALA B CA 1
ATOM 1780 C C . ALA B 1 12 ? -10.617 17.062 0.471 1 97.94 12 ALA B C 1
ATOM 1782 O O . ALA B 1 12 ? -9.5 17.375 0.061 1 97.94 12 ALA B O 1
ATOM 1783 N N . LEU B 1 13 ? -11.344 16.109 -0.06 1 98 13 LEU B N 1
ATOM 1784 C CA . LEU B 1 13 ? -10.852 15.359 -1.21 1 98 13 LEU B CA 1
ATOM 1785 C C . LEU B 1 13 ? -10.609 16.281 -2.4 1 98 13 LEU B C 1
ATOM 1787 O O . LEU B 1 13 ? -9.578 16.188 -3.066 1 98 13 LEU B O 1
ATOM 1791 N N . ASP B 1 14 ? -11.5 17.172 -2.596 1 97 14 ASP B N 1
ATOM 1792 C CA . ASP B 1 14 ? -11.391 18.109 -3.715 1 97 14 ASP B CA 1
ATOM 1793 C C . ASP B 1 14 ? -10.188 19.031 -3.541 1 97 14 ASP B C 1
ATOM 1795 O O . ASP B 1 14 ? -9.578 19.453 -4.523 1 97 14 ASP B O 1
ATOM 1799 N N . LEU B 1 15 ? -9.859 19.281 -2.352 1 96.81 15 LEU B N 1
ATOM 1800 C CA . LEU B 1 15 ? -8.758 20.188 -2.033 1 96.81 15 LEU B CA 1
ATOM 1801 C C . LEU B 1 15 ? -7.414 19.516 -2.289 1 96.81 15 LEU B C 1
ATOM 1803 O O . LEU B 1 15 ? -6.391 20.188 -2.393 1 96.81 15 LEU B O 1
ATOM 1807 N N . LEU B 1 16 ? -7.367 18.203 -2.342 1 95.44 16 LEU B N 1
ATOM 1808 C CA . LEU B 1 16 ? -6.113 17.469 -2.447 1 95.44 16 LEU B CA 1
ATOM 1809 C C . LEU B 1 16 ? -5.375 17.844 -3.729 1 95.44 16 LEU B C 1
ATOM 1811 O O . LEU B 1 16 ? -4.141 17.891 -3.746 1 95.44 16 LEU B O 1
ATOM 1815 N N . ASP B 1 17 ? -6.113 18.109 -4.781 1 91.81 17 ASP B N 1
ATOM 1816 C CA . ASP B 1 17 ? -5.477 18.453 -6.051 1 91.81 17 ASP B CA 1
ATOM 1817 C C . ASP B 1 17 ? -4.605 19.703 -5.914 1 91.81 17 ASP B C 1
ATOM 1819 O O . ASP B 1 17 ? -3.582 19.828 -6.59 1 91.81 17 ASP B O 1
ATOM 1823 N N . GLU B 1 18 ? -5.004 20.5 -5.023 1 92.12 18 GLU B N 1
ATOM 1824 C CA . GLU B 1 18 ? -4.309 21.781 -4.84 1 92.12 18 GLU B CA 1
ATOM 1825 C C . GLU B 1 18 ? -3.203 21.656 -3.797 1 92.12 18 GLU B C 1
ATOM 1827 O O . GLU B 1 18 ? -2.082 22.125 -4.016 1 92.12 18 GLU B O 1
ATOM 1832 N N . VAL B 1 19 ? -3.488 21 -2.701 1 92.31 19 VAL B N 1
ATOM 1833 C CA . VAL B 1 19 ? -2.586 21.172 -1.566 1 92.31 19 VAL B CA 1
ATOM 1834 C C . VAL B 1 19 ? -1.913 19.828 -1.243 1 92.31 19 VAL B C 1
ATOM 1836 O O . VAL B 1 19 ? -0.959 19.781 -0.464 1 92.31 19 VAL B O 1
ATOM 1839 N N . GLY B 1 20 ? -2.391 18.719 -1.791 1 93.06 20 GLY B N 1
ATOM 1840 C CA . GLY B 1 20 ? -1.88 17.406 -1.407 1 93.06 20 GLY B CA 1
ATOM 1841 C C . GLY B 1 20 ? -2.271 17 0.002 1 93.06 20 GLY B C 1
ATOM 1842 O O . GLY B 1 20 ? -2.85 17.797 0.743 1 93.06 20 GLY B O 1
ATOM 1843 N N . LEU B 1 21 ? -1.949 15.789 0.341 1 92.44 21 LEU B N 1
ATOM 1844 C CA . LEU B 1 21 ? -2.316 15.266 1.652 1 92.44 21 LEU B CA 1
ATOM 1845 C C . LEU B 1 21 ? -1.54 15.977 2.758 1 92.44 21 LEU B C 1
ATOM 1847 O O . LEU B 1 21 ? -2.102 16.297 3.803 1 92.44 21 LEU B O 1
ATOM 1851 N N . ASP B 1 22 ? -0.281 16.234 2.492 1 86.31 22 ASP B N 1
ATOM 1852 C CA . ASP B 1 22 ? 0.575 16.859 3.496 1 86.31 22 ASP B CA 1
ATOM 1853 C C . ASP B 1 22 ? 0.119 18.297 3.793 1 86.31 22 ASP B C 1
ATOM 1855 O O . ASP B 1 22 ? 0.297 18.781 4.91 1 86.31 22 ASP B O 1
ATOM 1859 N N . GLY B 1 23 ? -0.462 18.922 2.83 1 90 23 GLY B N 1
ATOM 1860 C CA . GLY B 1 23 ? -0.887 20.297 2.98 1 90 23 GLY B CA 1
ATOM 1861 C C . GLY B 1 23 ? -2.324 20.438 3.445 1 90 23 GLY B C 1
ATOM 1862 O O . GLY B 1 23 ? -2.812 21.547 3.656 1 90 23 GLY B O 1
ATOM 1863 N N . LEU B 1 24 ? -2.971 19.328 3.629 1 93.94 24 LEU B N 1
ATOM 1864 C CA . LEU B 1 24 ? -4.379 19.344 4.008 1 93.94 24 LEU B CA 1
ATOM 1865 C C . LEU B 1 24 ? -4.539 19.625 5.496 1 93.94 24 LEU B C 1
ATOM 1867 O O . LEU B 1 24 ? -3.975 18.906 6.332 1 93.94 24 LEU B O 1
ATOM 1871 N N . THR B 1 25 ? -5.27 20.703 5.828 1 93.25 25 THR B N 1
ATOM 1872 C CA . THR B 1 25 ? -5.551 21.047 7.215 1 93.25 25 THR B CA 1
ATOM 1873 C C . THR B 1 25 ? -7.039 21.312 7.418 1 93.25 25 THR B C 1
ATOM 1875 O O . THR B 1 25 ? -7.758 21.609 6.461 1 93.25 25 THR B O 1
ATOM 1878 N N . MET B 1 26 ? -7.363 21.188 8.672 1 94.62 26 MET B N 1
ATOM 1879 C CA . MET B 1 26 ? -8.75 21.484 9.016 1 94.62 26 MET B CA 1
ATOM 1880 C C . MET B 1 26 ? -9.102 22.922 8.648 1 94.62 26 MET B C 1
ATOM 1882 O O . MET B 1 26 ? -10.211 23.203 8.18 1 94.62 26 MET B O 1
ATOM 1886 N N . ARG B 1 27 ? -8.18 23.844 8.789 1 95.38 27 ARG B N 1
ATOM 1887 C CA . ARG B 1 27 ? -8.383 25.25 8.469 1 95.38 27 ARG B CA 1
ATOM 1888 C C . ARG B 1 27 ? -8.625 25.438 6.977 1 95.38 27 ARG B C 1
ATOM 1890 O O . ARG B 1 27 ? -9.523 26.188 6.582 1 95.38 27 ARG B O 1
ATOM 1897 N N . LYS B 1 28 ? -7.902 24.75 6.148 1 96.44 28 LYS B N 1
ATOM 1898 C CA . LYS B 1 28 ? -8.055 24.859 4.703 1 96.44 28 LYS B CA 1
ATOM 1899 C C . LYS B 1 28 ? -9.383 24.281 4.242 1 96.44 28 LYS B C 1
ATOM 1901 O O . LYS B 1 28 ? -10.023 24.812 3.33 1 96.44 28 LYS B O 1
ATOM 1906 N N . VAL B 1 29 ? -9.758 23.188 4.871 1 97.19 29 VAL B N 1
ATOM 1907 C CA . VAL B 1 29 ? -11.039 22.562 4.531 1 97.19 29 VAL B CA 1
ATOM 1908 C C . VAL B 1 29 ? -12.18 23.5 4.898 1 97.19 29 VAL B C 1
ATOM 1910 O O . VAL B 1 29 ? -13.117 23.688 4.113 1 97.19 29 VAL B O 1
ATOM 1913 N N . ALA B 1 30 ? -12.086 24.094 6.039 1 96.75 30 ALA B N 1
ATOM 1914 C CA . ALA B 1 30 ? -13.102 25.062 6.469 1 96.75 30 ALA B CA 1
ATOM 1915 C C . ALA B 1 30 ? -13.203 26.234 5.496 1 96.75 30 ALA B C 1
ATOM 1917 O O . ALA B 1 30 ? -14.297 26.625 5.105 1 96.75 30 ALA B O 1
ATOM 1918 N N . ALA B 1 31 ? -12.086 26.719 5.129 1 96.56 31 ALA B N 1
ATOM 1919 C CA . ALA B 1 31 ? -12.031 27.844 4.188 1 96.56 31 ALA B CA 1
ATOM 1920 C C . ALA B 1 31 ? -12.68 27.469 2.859 1 96.56 31 ALA B C 1
ATOM 1922 O O . ALA B 1 31 ? -13.43 28.25 2.283 1 96.56 31 ALA B O 1
ATOM 1923 N N . ALA B 1 32 ? -12.414 26.281 2.408 1 95.5 32 ALA B N 1
ATOM 1924 C CA . ALA B 1 32 ? -12.977 25.812 1.146 1 95.5 32 ALA B CA 1
ATOM 1925 C C . ALA B 1 32 ? -14.492 25.719 1.221 1 95.5 32 ALA B C 1
ATOM 1927 O O . ALA B 1 32 ? -15.18 25.875 0.209 1 95.5 32 ALA B O 1
ATOM 1928 N N . LEU B 1 33 ? -14.992 25.469 2.393 1 96.19 33 LEU B N 1
ATOM 1929 C CA . LEU B 1 33 ? -16.438 25.328 2.617 1 96.19 33 LEU B CA 1
ATOM 1930 C C . LEU B 1 33 ? -17.047 26.656 3.043 1 96.19 33 LEU B C 1
ATOM 1932 O O . LEU B 1 33 ? -18.25 26.734 3.285 1 96.19 33 LEU B O 1
ATOM 1936 N N . ASP B 1 34 ? -16.266 27.672 3.158 1 96 34 ASP B N 1
ATOM 1937 C CA . ASP B 1 34 ? -16.688 29 3.566 1 96 34 ASP B CA 1
ATOM 1938 C C . ASP B 1 34 ? -17.328 28.969 4.953 1 96 34 ASP B C 1
ATOM 1940 O O . ASP B 1 34 ? -18.438 29.484 5.145 1 96 34 ASP B O 1
ATOM 1944 N N . VAL B 1 35 ? -16.656 28.234 5.836 1 95.38 35 VAL B N 1
ATOM 1945 C CA . VAL B 1 35 ? -17.047 28.203 7.238 1 95.38 35 VAL B CA 1
ATOM 1946 C C . VAL B 1 35 ? -15.82 28.391 8.133 1 95.38 35 VAL B C 1
ATOM 1948 O O . VAL B 1 35 ? -14.688 28.438 7.637 1 95.38 35 VAL B O 1
ATOM 1951 N N . GLN B 1 36 ? -16.125 28.547 9.445 1 92.88 36 GLN B N 1
ATOM 1952 C CA . GLN B 1 36 ? -15.031 28.594 10.414 1 92.88 36 GLN B CA 1
ATOM 1953 C C . GLN B 1 36 ? -14.68 27.203 10.922 1 92.88 36 GLN B C 1
ATOM 1955 O O . GLN B 1 36 ? -15.547 26.328 11.039 1 92.88 36 GLN B O 1
ATOM 1960 N N . ALA B 1 37 ? -13.422 26.984 11.312 1 90.44 37 ALA B N 1
ATOM 1961 C CA . ALA B 1 37 ? -12.875 25.672 11.688 1 90.44 37 ALA B CA 1
ATOM 1962 C C . ALA B 1 37 ? -13.695 25.031 12.797 1 90.44 37 ALA B C 1
ATOM 1964 O O . ALA B 1 37 ? -13.961 23.828 12.773 1 90.44 37 ALA B O 1
ATOM 1965 N N . PRO B 1 38 ? -14.219 25.797 13.695 1 91.56 38 PRO B N 1
ATOM 1966 C CA . PRO B 1 38 ? -14.977 25.172 14.781 1 91.56 38 PRO B CA 1
ATOM 1967 C C . PRO B 1 38 ? -16.25 24.469 14.289 1 91.56 38 PRO B C 1
ATOM 1969 O O . PRO B 1 38 ? -16.688 23.5 14.898 1 91.56 38 PRO B O 1
ATOM 1972 N N . ALA B 1 39 ? -16.703 24.891 13.227 1 92.81 39 ALA B N 1
ATOM 1973 C CA . ALA B 1 39 ? -17.906 24.297 12.656 1 92.81 39 ALA B CA 1
ATOM 1974 C C . ALA B 1 39 ? -17.641 22.859 12.188 1 92.81 39 ALA B C 1
ATOM 1976 O O . ALA B 1 39 ? -18.562 22.047 12.141 1 92.81 39 ALA B O 1
ATOM 1977 N N . LEU B 1 40 ? -16.391 22.547 11.812 1 94.69 40 LEU B N 1
ATOM 1978 C CA . LEU B 1 40 ? -16.031 21.219 11.305 1 94.69 40 LEU B CA 1
ATOM 1979 C C . LEU B 1 40 ? -15.906 20.219 12.445 1 94.69 40 LEU B C 1
ATOM 1981 O O . LEU B 1 40 ? -16.203 19.031 12.273 1 94.69 40 LEU B O 1
ATOM 1985 N N . TYR B 1 41 ? -15.609 20.703 13.602 1 93.81 41 TYR B N 1
ATOM 1986 C CA . TYR B 1 41 ? -15.219 19.828 14.711 1 93.81 41 TYR B CA 1
ATOM 1987 C C . TYR B 1 41 ? -16.422 19.109 15.289 1 93.81 41 TYR B C 1
ATOM 1989 O O . TYR B 1 41 ? -16.281 18.109 15.992 1 93.81 41 TYR B O 1
ATOM 1997 N N . TRP B 1 42 ? -17.578 19.594 14.938 1 92 42 TRP B N 1
ATOM 1998 C CA . TRP B 1 42 ? -18.812 18.906 15.328 1 92 42 TRP B CA 1
ATOM 1999 C C . TRP B 1 42 ? -19 17.625 14.547 1 92 42 TRP B C 1
ATOM 2001 O O . TRP B 1 42 ? -19.625 16.672 15.031 1 92 42 TRP B O 1
ATOM 2011 N N . HIS B 1 43 ? -18.375 17.594 13.422 1 94.81 43 HIS B N 1
ATOM 2012 C CA . HIS B 1 43 ? -18.578 16.484 12.5 1 94.81 43 HIS B CA 1
ATOM 2013 C C . HIS B 1 43 ? -17.328 15.617 12.398 1 94.81 43 HIS B C 1
ATOM 2015 O O . HIS B 1 43 ? -17.422 14.398 12.25 1 94.81 43 HIS B O 1
ATOM 2021 N N . VAL B 1 44 ? -16.234 16.25 12.383 1 94.62 44 VAL B N 1
ATOM 2022 C CA . VAL B 1 44 ? -14.93 15.594 12.352 1 94.62 44 VAL B CA 1
ATOM 2023 C C . VAL B 1 44 ? -14.016 16.219 13.398 1 94.62 44 VAL B C 1
ATOM 2025 O O . VAL B 1 44 ? -13.477 17.297 13.195 1 94.62 44 VAL B O 1
ATOM 2028 N N . ALA B 1 45 ? -13.703 15.445 14.383 1 91.81 45 ALA B N 1
ATOM 2029 C CA . ALA B 1 45 ? -13.102 16 15.594 1 91.81 45 ALA B CA 1
ATOM 2030 C C . ALA B 1 45 ? -11.633 16.344 15.367 1 91.81 45 ALA B C 1
ATOM 2032 O O . ALA B 1 45 ? -11.062 17.188 16.062 1 91.81 45 ALA B O 1
ATOM 2033 N N . ASN B 1 46 ? -11.016 15.641 14.469 1 90.19 46 ASN B N 1
ATOM 2034 C CA . ASN B 1 46 ? -9.586 15.828 14.227 1 90.19 46 ASN B CA 1
ATOM 2035 C C . ASN B 1 46 ? -9.195 15.344 12.828 1 90.19 46 ASN B C 1
ATOM 2037 O O . ASN B 1 46 ? -10.047 14.891 12.062 1 90.19 46 ASN B O 1
ATOM 2041 N N . LYS B 1 47 ? -8 15.445 12.516 1 89.44 47 LYS B N 1
ATOM 2042 C CA . LYS B 1 47 ? -7.492 15.086 11.195 1 89.44 47 LYS B CA 1
ATOM 2043 C C . LYS B 1 47 ? -7.699 13.602 10.914 1 89.44 47 LYS B C 1
ATOM 2045 O O . LYS B 1 47 ? -8.008 13.219 9.781 1 89.44 47 LYS B O 1
ATOM 2050 N N . ARG B 1 48 ? -7.566 12.781 11.898 1 89.94 48 ARG B N 1
ATOM 2051 C CA . ARG B 1 48 ? -7.738 11.344 11.727 1 89.94 48 ARG B CA 1
ATOM 2052 C C . ARG B 1 48 ? -9.172 11.008 11.328 1 89.94 48 ARG B C 1
ATOM 2054 O O . ARG B 1 48 ? -9.391 10.219 10.406 1 89.94 48 ARG B O 1
ATOM 2061 N N . GLU B 1 49 ? -10.07 11.609 11.969 1 92.06 49 GLU B N 1
ATOM 2062 C CA . GLU B 1 49 ? -11.469 11.391 11.625 1 92.06 49 GLU B CA 1
ATOM 2063 C C . GLU B 1 49 ? -11.789 11.922 10.234 1 92.06 49 GLU B C 1
ATOM 2065 O O . GLU B 1 49 ? -12.609 11.352 9.516 1 92.06 49 GLU B O 1
ATOM 2070 N N . LEU B 1 50 ? -11.195 13.047 9.938 1 94.88 50 LEU B N 1
ATOM 2071 C CA . LEU B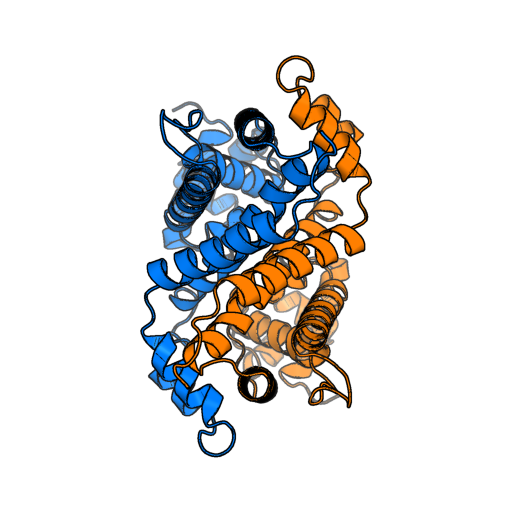 1 50 ? -11.359 13.578 8.586 1 94.88 50 LEU B CA 1
ATOM 2072 C C . LEU B 1 50 ? -10.836 12.594 7.547 1 94.88 50 LEU B C 1
ATOM 2074 O O . LEU B 1 50 ? -11.516 12.297 6.559 1 94.88 50 LEU B O 1
ATOM 2078 N N . LEU B 1 51 ? -9.672 12.039 7.785 1 94.5 51 LEU B N 1
ATOM 2079 C CA . LEU B 1 51 ? -9.062 11.086 6.867 1 94.5 51 LEU B CA 1
ATOM 2080 C C . LEU B 1 51 ? -9.93 9.836 6.73 1 94.5 51 LEU B C 1
ATOM 2082 O O . LEU B 1 51 ? -10.094 9.305 5.629 1 94.5 51 LEU B O 1
ATOM 2086 N N . ASP B 1 52 ? -10.477 9.398 7.82 1 93.56 52 ASP B N 1
ATOM 2087 C CA . ASP B 1 52 ? -11.375 8.242 7.777 1 93.56 52 ASP B CA 1
ATOM 2088 C C . ASP B 1 52 ? -12.594 8.531 6.914 1 93.56 52 ASP B C 1
ATOM 2090 O O . ASP B 1 52 ? -13.008 7.688 6.113 1 93.56 52 ASP B O 1
ATOM 2094 N N . ALA B 1 53 ? -13.109 9.727 7.09 1 94.94 53 ALA B N 1
ATOM 2095 C CA . ALA B 1 53 ? -14.273 10.117 6.309 1 94.94 53 ALA B CA 1
ATOM 2096 C C . ALA B 1 53 ? -13.93 10.234 4.824 1 94.94 53 ALA B C 1
ATOM 2098 O O . ALA B 1 53 ? -14.711 9.828 3.965 1 94.94 53 ALA B O 1
ATOM 2099 N N . MET B 1 54 ? -12.812 10.781 4.539 1 97 54 MET B N 1
ATOM 2100 C CA . MET B 1 54 ? -12.344 10.883 3.164 1 97 54 MET B CA 1
ATOM 2101 C C . MET B 1 54 ? -12.164 9.5 2.545 1 97 54 MET B C 1
ATOM 2103 O O . MET B 1 54 ? -12.602 9.258 1.418 1 97 54 MET B O 1
ATOM 2107 N N . ALA B 1 55 ? -11.547 8.633 3.275 1 95.75 55 ALA B N 1
ATOM 2108 C CA . ALA B 1 55 ? -11.328 7.266 2.816 1 95.75 55 ALA B CA 1
ATOM 2109 C C . ALA B 1 55 ? -12.648 6.562 2.527 1 95.75 55 ALA B C 1
ATOM 2111 O O . ALA B 1 55 ? -12.766 5.832 1.542 1 95.75 55 ALA B O 1
ATOM 2112 N N . ARG B 1 56 ? -13.555 6.781 3.398 1 94.19 56 ARG B N 1
ATOM 2113 C CA . ARG B 1 56 ? -14.891 6.227 3.184 1 94.19 56 ARG B CA 1
ATOM 2114 C C . ARG B 1 56 ? -15.461 6.684 1.848 1 94.19 56 ARG B C 1
ATOM 2116 O O . ARG B 1 56 ? -15.992 5.871 1.083 1 94.19 56 ARG B O 1
ATOM 2123 N N . ASN B 1 57 ? -15.359 7.977 1.571 1 95.75 57 ASN B N 1
ATOM 2124 C CA . ASN B 1 57 ? -15.883 8.492 0.312 1 95.75 57 ASN B CA 1
ATOM 2125 C C . ASN B 1 57 ? -15.18 7.863 -0.888 1 95.75 57 ASN B C 1
ATOM 2127 O O . ASN B 1 57 ? -15.828 7.52 -1.879 1 95.75 57 ASN B O 1
ATOM 2131 N N . VAL B 1 58 ? -13.891 7.652 -0.796 1 96.38 58 VAL B N 1
ATOM 2132 C CA . VAL B 1 58 ? -13.117 7.035 -1.868 1 96.38 58 VAL B CA 1
ATOM 2133 C C . VAL B 1 58 ? -13.586 5.594 -2.078 1 96.38 58 VAL B C 1
ATOM 2135 O O . VAL B 1 58 ? -13.844 5.18 -3.211 1 96.38 58 VAL B O 1
ATOM 2138 N N . PHE B 1 59 ? -13.734 4.898 -1 1 95 59 PHE B N 1
ATOM 2139 C CA . PHE B 1 59 ? -14.109 3.494 -1.081 1 95 59 PHE B CA 1
ATOM 2140 C C . PHE B 1 59 ? -15.539 3.348 -1.592 1 95 59 PHE B C 1
ATOM 2142 O O . PHE B 1 59 ? -15.805 2.543 -2.486 1 95 59 PHE B O 1
ATOM 2149 N N . VAL B 1 60 ? -16.469 4.125 -1.031 1 94.38 60 VAL B N 1
ATOM 2150 C CA . VAL B 1 60 ? -17.875 4.039 -1.394 1 94.38 60 VAL B CA 1
ATOM 2151 C C . VAL B 1 60 ? -18.047 4.359 -2.877 1 94.38 60 VAL B C 1
ATOM 2153 O O . VAL B 1 60 ? -18.828 3.699 -3.574 1 94.38 60 VAL B O 1
ATOM 2156 N N . ALA B 1 61 ? -17.328 5.285 -3.344 1 94.75 61 ALA B N 1
ATOM 2157 C CA . ALA B 1 61 ? -17.375 5.621 -4.766 1 94.75 61 ALA B CA 1
ATOM 2158 C C . ALA B 1 61 ? -16.922 4.441 -5.621 1 94.75 61 ALA B C 1
ATOM 2160 O O . ALA B 1 61 ? -17.469 4.211 -6.707 1 94.75 61 ALA B O 1
ATOM 2161 N N . ALA B 1 62 ? -15.961 3.709 -5.168 1 95.44 62 ALA B N 1
ATOM 2162 C CA . ALA B 1 62 ? -15.422 2.562 -5.895 1 95.44 62 ALA B CA 1
ATOM 2163 C C . ALA B 1 62 ? -16.469 1.454 -6.023 1 95.44 62 ALA B C 1
ATOM 2165 O O . ALA B 1 62 ? -16.5 0.74 -7.027 1 95.44 62 ALA B O 1
ATOM 2166 N N . ILE B 1 63 ? -17.281 1.32 -5.031 1 94.25 63 ILE B N 1
ATOM 2167 C CA . ILE B 1 63 ? -18.125 0.124 -4.984 1 94.25 63 ILE B CA 1
ATOM 2168 C C . ILE B 1 63 ? -19.562 0.486 -5.332 1 94.25 63 ILE B C 1
ATOM 2170 O O . ILE B 1 63 ? -20.453 -0.373 -5.312 1 94.25 63 ILE B O 1
ATOM 2174 N N . ASP B 1 64 ? -19.766 1.773 -5.543 1 91.56 64 ASP B N 1
ATOM 2175 C CA . ASP B 1 64 ? -21.094 2.199 -5.949 1 91.56 64 ASP B CA 1
ATOM 2176 C C . ASP B 1 64 ? -21.578 1.411 -7.168 1 91.56 64 ASP B C 1
ATOM 2178 O O . ASP B 1 64 ? -20.875 1.34 -8.18 1 91.56 64 ASP B O 1
ATOM 2182 N N . GLY B 1 65 ? -22.688 0.751 -7.039 1 91 65 GLY B N 1
ATOM 2183 C CA . GLY B 1 65 ? -23.312 0.041 -8.156 1 91 65 GLY B CA 1
ATOM 2184 C C . GLY B 1 65 ? -22.734 -1.348 -8.359 1 91 65 GLY B C 1
ATOM 2185 O O . GLY B 1 65 ? -23.047 -2.014 -9.352 1 91 65 GLY B O 1
ATOM 2186 N N . VAL B 1 66 ? -21.844 -1.783 -7.496 1 94.25 66 VAL B N 1
ATOM 2187 C CA . VAL B 1 66 ? -21.297 -3.135 -7.621 1 94.25 66 VAL B CA 1
ATOM 2188 C C . VAL B 1 66 ? -22.406 -4.156 -7.328 1 94.25 66 VAL B C 1
ATOM 2190 O O . VAL B 1 66 ? -23.125 -4.031 -6.34 1 94.25 66 VAL B O 1
ATOM 2193 N N . GLU B 1 67 ? -22.531 -5.07 -8.211 1 93.81 67 GLU B N 1
ATOM 2194 C CA . GLU B 1 67 ? -23.484 -6.168 -8.086 1 93.81 67 GLU B CA 1
ATOM 2195 C C . GLU B 1 67 ? -22.797 -7.52 -8.203 1 93.81 67 GLU B C 1
ATOM 2197 O O . GLU B 1 67 ? -21.594 -7.586 -8.523 1 93.81 67 GLU B O 1
ATOM 2202 N N . ALA B 1 68 ? -23.562 -8.586 -7.832 1 93.81 68 ALA B N 1
ATOM 2203 C CA . ALA B 1 68 ? -23.047 -9.938 -8.008 1 93.81 68 ALA B CA 1
ATOM 2204 C C . ALA B 1 68 ? -22.625 -10.18 -9.453 1 93.81 68 ALA B C 1
ATOM 2206 O O . ALA B 1 68 ? -23.031 -9.445 -10.359 1 93.81 68 ALA B O 1
ATOM 2207 N N . PRO B 1 69 ? -21.734 -11.164 -9.625 1 95.31 69 PRO B N 1
ATOM 2208 C CA . PRO B 1 69 ? -21.297 -11.453 -11 1 95.31 69 PRO B CA 1
ATOM 2209 C C . PRO B 1 69 ? -22.469 -11.656 -11.953 1 95.31 69 PRO B C 1
ATOM 2211 O O . PRO B 1 69 ? -23.484 -12.25 -11.57 1 95.31 69 PRO B O 1
ATOM 2214 N N . ARG B 1 70 ? -22.297 -11.062 -13.188 1 92.56 70 ARG B N 1
ATOM 2215 C CA . ARG B 1 70 ? -23.266 -11.312 -14.25 1 92.56 70 ARG B CA 1
ATOM 2216 C C . ARG B 1 70 ? -23.203 -12.758 -14.727 1 92.56 70 ARG B C 1
ATOM 2218 O O . ARG B 1 70 ? -22.219 -13.461 -14.461 1 92.56 70 ARG B O 1
ATOM 2225 N N . ARG B 1 71 ? -24.281 -13.039 -15.375 1 91.31 71 ARG B N 1
ATOM 2226 C CA . ARG B 1 71 ? -24.281 -14.383 -15.953 1 91.31 71 ARG B CA 1
ATOM 2227 C C . ARG B 1 71 ? -23.062 -14.586 -16.844 1 91.31 71 ARG B C 1
ATOM 2229 O O . ARG B 1 71 ? -22.766 -13.766 -17.719 1 91.31 71 ARG B O 1
ATOM 2236 N N . GLY B 1 72 ? -22.375 -15.602 -16.531 1 92.5 72 GLY B N 1
ATOM 2237 C CA . GLY B 1 72 ? -21.219 -15.93 -17.344 1 92.5 72 GLY B CA 1
ATOM 2238 C C . GLY B 1 72 ? -19.953 -15.266 -16.875 1 92.5 72 GLY B C 1
ATOM 2239 O O . GLY B 1 72 ? -18.859 -15.594 -17.359 1 92.5 72 GLY B O 1
ATOM 2240 N N . GLU B 1 73 ? -20.016 -14.32 -15.984 1 94.5 73 GLU B N 1
ATOM 2241 C CA . GLU B 1 73 ? -18.828 -13.695 -15.422 1 94.5 73 GLU B CA 1
ATOM 2242 C C . GLU B 1 73 ? -18.188 -14.586 -14.352 1 94.5 73 GLU B C 1
ATOM 2244 O O . GLU B 1 73 ? -18.844 -14.953 -13.375 1 94.5 73 GLU B O 1
ATOM 2249 N N . GLU B 1 74 ? -16.938 -14.906 -14.633 1 96.19 74 GLU B N 1
ATOM 2250 C CA . GLU B 1 74 ? -16.219 -15.742 -13.672 1 96.19 74 GLU B CA 1
ATOM 2251 C C . GLU B 1 74 ? -15.734 -14.922 -12.477 1 96.19 74 GLU B C 1
ATOM 2253 O O . GLU B 1 74 ? -15.562 -13.711 -12.586 1 96.19 74 GLU B O 1
ATOM 2258 N N . TRP B 1 75 ? -15.508 -15.625 -11.367 1 96.56 75 TRP B N 1
ATOM 2259 C CA . TRP B 1 75 ? -15.148 -14.977 -10.109 1 96.56 75 TRP B CA 1
ATOM 2260 C C . TRP B 1 75 ? -13.891 -14.141 -10.266 1 96.56 75 TRP B C 1
ATOM 2262 O O . TRP B 1 75 ? -13.773 -13.055 -9.68 1 96.56 75 TRP B O 1
ATOM 2272 N N . ASP B 1 76 ? -12.953 -14.633 -11.039 1 96.81 76 ASP B N 1
ATOM 2273 C CA . ASP B 1 76 ? -11.672 -13.953 -11.188 1 96.81 76 ASP B CA 1
ATOM 2274 C C . ASP B 1 76 ? -11.828 -12.641 -11.953 1 96.81 76 ASP B C 1
ATOM 2276 O O . ASP B 1 76 ? -11.289 -11.609 -11.539 1 96.81 76 ASP B O 1
ATOM 2280 N N . GLU B 1 77 ? -12.602 -12.617 -13 1 97.12 77 GLU B N 1
ATOM 2281 C CA . GLU B 1 77 ? -12.898 -11.383 -13.719 1 97.12 77 GLU B CA 1
ATOM 2282 C C . GLU B 1 77 ? -13.625 -10.383 -12.82 1 97.12 77 GLU B C 1
ATOM 2284 O O . GLU B 1 77 ? -13.359 -9.18 -12.875 1 97.12 77 GLU B O 1
ATOM 2289 N N . TRP B 1 78 ? -14.508 -10.906 -12.062 1 97.75 78 TRP B N 1
ATOM 2290 C CA . TRP B 1 78 ? -15.32 -10.078 -11.18 1 97.75 78 TRP B CA 1
ATOM 2291 C C . TRP B 1 78 ? -14.461 -9.398 -10.117 1 97.75 78 TRP B C 1
ATOM 2293 O O . TRP B 1 78 ? -14.562 -8.188 -9.914 1 97.75 78 TRP B O 1
ATOM 2303 N N . VAL B 1 79 ? -13.562 -10.133 -9.492 1 97.69 79 VAL B N 1
ATOM 2304 C CA . VAL B 1 79 ? -12.75 -9.547 -8.438 1 97.69 79 VAL B CA 1
ATOM 2305 C C . VAL B 1 79 ? -11.727 -8.586 -9.047 1 97.69 79 VAL B C 1
ATOM 2307 O O . VAL B 1 79 ? -11.383 -7.57 -8.438 1 97.69 79 VAL B O 1
ATOM 2310 N N . MET B 1 80 ? -11.281 -8.875 -10.242 1 97.75 80 MET B N 1
ATOM 2311 C CA . MET B 1 80 ? -10.352 -7.965 -10.906 1 97.75 80 MET B CA 1
ATOM 2312 C C . MET B 1 80 ? -11.039 -6.648 -11.258 1 97.75 80 MET B C 1
ATOM 2314 O O . MET B 1 80 ? -10.438 -5.582 -11.156 1 97.75 80 MET B O 1
ATOM 2318 N N . ARG B 1 81 ? -12.25 -6.742 -11.656 1 97.06 81 ARG B N 1
ATOM 2319 C CA . ARG B 1 81 ? -13.016 -5.531 -11.914 1 97.06 81 ARG B CA 1
ATOM 2320 C C . ARG B 1 81 ? -13.188 -4.707 -10.641 1 97.06 81 ARG B C 1
ATOM 2322 O O . ARG B 1 81 ? -13.109 -3.477 -10.68 1 97.06 81 ARG B O 1
ATOM 2329 N N . LEU B 1 82 ? -13.445 -5.387 -9.547 1 97 82 LEU B N 1
ATOM 2330 C CA . LEU B 1 82 ? -13.578 -4.707 -8.258 1 97 82 LEU B CA 1
ATOM 2331 C C . LEU B 1 82 ? -12.297 -3.961 -7.91 1 97 82 LEU B C 1
ATOM 2333 O O . LEU B 1 82 ? -12.344 -2.793 -7.512 1 97 82 LEU B O 1
ATOM 2337 N N . ALA B 1 83 ? -11.18 -4.625 -8.102 1 97.94 83 ALA B N 1
ATOM 2338 C CA . ALA B 1 83 ? -9.883 -3.994 -7.848 1 97.94 83 ALA B CA 1
ATOM 2339 C C . ALA B 1 83 ? -9.664 -2.797 -8.766 1 97.94 83 ALA B C 1
ATOM 2341 O O . ALA B 1 83 ? -9.148 -1.766 -8.344 1 97.94 83 ALA B O 1
ATOM 2342 N N . GLY B 1 84 ? -10.07 -2.938 -10.008 1 98.25 84 GLY B N 1
ATOM 2343 C CA . GLY B 1 84 ? -9.984 -1.839 -10.953 1 98.25 84 GLY B CA 1
ATOM 2344 C C . GLY B 1 84 ? -10.82 -0.638 -10.555 1 98.25 84 GLY B C 1
ATOM 2345 O O . GLY B 1 84 ? -10.391 0.506 -10.719 1 98.25 84 GLY B O 1
ATOM 2346 N N . ARG B 1 85 ? -11.992 -0.867 -10.039 1 97.88 85 ARG B N 1
ATOM 2347 C CA . ARG B 1 85 ? -12.852 0.206 -9.547 1 97.88 85 ARG B CA 1
ATOM 2348 C C . ARG B 1 85 ? -12.188 0.949 -8.391 1 97.88 85 ARG B C 1
ATOM 2350 O O . ARG B 1 85 ? -12.227 2.18 -8.336 1 97.88 85 ARG B O 1
ATOM 2357 N N . LEU B 1 86 ? -11.602 0.16 -7.527 1 97.69 86 LEU B N 1
ATOM 2358 C CA . LEU B 1 86 ? -10.914 0.767 -6.391 1 97.69 86 LEU B CA 1
ATOM 2359 C C . LEU B 1 86 ? -9.75 1.637 -6.859 1 97.69 86 LEU B C 1
ATOM 2361 O O . LEU B 1 86 ? -9.594 2.766 -6.391 1 97.69 86 LEU B O 1
ATOM 2365 N N . ARG B 1 87 ? -8.953 1.113 -7.785 1 98.56 87 ARG B N 1
ATOM 2366 C CA . ARG B 1 87 ? -7.84 1.879 -8.336 1 98.56 87 ARG B CA 1
ATOM 2367 C C . ARG B 1 87 ? -8.328 3.184 -8.961 1 98.56 87 ARG B C 1
ATOM 2369 O O . ARG B 1 87 ? -7.797 4.258 -8.664 1 98.56 87 ARG B O 1
ATOM 2376 N N . ARG B 1 88 ? -9.344 3.102 -9.734 1 98 88 ARG B N 1
ATOM 2377 C CA . ARG B 1 88 ? -9.867 4.289 -10.406 1 98 88 ARG B CA 1
ATOM 2378 C C . ARG B 1 88 ? -10.367 5.312 -9.398 1 98 88 ARG B C 1
ATOM 2380 O O . ARG B 1 88 ? -10.172 6.52 -9.578 1 98 88 ARG B O 1
ATOM 2387 N N . SER B 1 89 ? -11.016 4.832 -8.414 1 97.88 89 SER B N 1
ATOM 2388 C CA . SER B 1 89 ? -11.531 5.738 -7.391 1 97.88 89 SER B CA 1
ATOM 2389 C C . SER B 1 89 ? -10.398 6.469 -6.68 1 97.88 89 SER B C 1
ATOM 2391 O O . SER B 1 89 ? -10.477 7.68 -6.465 1 97.88 89 SER B O 1
ATOM 2393 N N . MET B 1 90 ? -9.383 5.75 -6.305 1 97.75 90 MET B N 1
ATOM 2394 C CA . MET B 1 90 ? -8.227 6.371 -5.656 1 97.75 90 MET B CA 1
ATOM 2395 C C . MET B 1 90 ? -7.566 7.387 -6.582 1 97.75 90 MET B C 1
ATOM 2397 O O . MET B 1 90 ? -7.172 8.469 -6.145 1 97.75 90 MET B O 1
ATOM 2401 N N . LEU B 1 91 ? -7.5 7.09 -7.875 1 97.25 91 LEU B N 1
ATOM 2402 C CA . LEU B 1 91 ? -6.785 7.914 -8.852 1 97.25 91 LEU B CA 1
ATOM 2403 C C . LEU B 1 91 ? -7.566 9.188 -9.156 1 97.25 91 LEU B C 1
ATOM 2405 O O . LEU B 1 91 ? -7.023 10.125 -9.742 1 97.25 91 LEU B O 1
ATOM 2409 N N . ARG B 1 92 ? -8.82 9.266 -8.711 1 96.56 92 ARG B N 1
ATOM 2410 C CA . ARG B 1 92 ? -9.625 10.461 -8.922 1 96.56 92 ARG B CA 1
ATOM 2411 C C . ARG B 1 92 ? -9.086 11.633 -8.102 1 96.56 92 ARG B C 1
ATOM 2413 O O . ARG B 1 92 ? -9.406 12.789 -8.375 1 96.56 92 ARG B O 1
ATOM 2420 N N . TYR B 1 93 ? -8.328 11.297 -7.129 1 96.38 93 TYR B N 1
ATOM 2421 C CA . TYR B 1 93 ? -7.82 12.32 -6.23 1 96.38 93 TYR B CA 1
ATOM 2422 C C . TYR B 1 93 ? -6.305 12.227 -6.094 1 96.38 93 TYR B C 1
ATOM 2424 O O . TYR B 1 93 ? -5.754 11.133 -5.984 1 96.38 93 TYR B O 1
ATOM 2432 N N . ARG B 1 94 ? -5.699 13.414 -6.113 1 95.06 94 ARG B N 1
ATOM 2433 C CA . ARG B 1 94 ? -4.293 13.43 -5.73 1 95.06 94 ARG B CA 1
ATOM 2434 C C . ARG B 1 94 ? -4.094 12.797 -4.355 1 95.06 94 ARG B C 1
ATOM 2436 O O . ARG B 1 94 ? -4.824 13.109 -3.412 1 95.06 94 ARG B O 1
ATOM 2443 N N . ASP B 1 95 ? -3.271 11.812 -4.199 1 95.25 95 ASP B N 1
ATOM 2444 C CA . ASP B 1 95 ? -2.932 11.133 -2.951 1 95.25 95 ASP B CA 1
ATOM 2445 C C . ASP B 1 95 ? -4.082 10.25 -2.475 1 95.25 95 ASP B C 1
ATOM 2447 O O . ASP B 1 95 ? -4.156 9.898 -1.297 1 95.25 95 ASP B O 1
ATOM 2451 N N . GLY B 1 96 ? -4.965 9.945 -3.367 1 96.94 96 GLY B N 1
ATOM 2452 C CA . GLY B 1 96 ? -6.141 9.18 -2.984 1 96.94 96 GLY B CA 1
ATOM 2453 C C . GLY B 1 96 ? -5.801 7.852 -2.334 1 96.94 96 GLY B C 1
ATOM 2454 O O . GLY B 1 96 ? -6.488 7.414 -1.409 1 96.94 96 GLY B O 1
ATOM 2455 N N . ALA B 1 97 ? -4.781 7.203 -2.816 1 97.44 97 ALA B N 1
ATOM 2456 C CA . ALA B 1 97 ? -4.375 5.918 -2.246 1 97.44 97 ALA B CA 1
ATOM 2457 C C . ALA B 1 97 ? -3.805 6.098 -0.843 1 97.44 97 ALA B C 1
ATOM 2459 O O . ALA B 1 97 ? -4.051 5.277 0.044 1 97.44 97 ALA B O 1
ATOM 2460 N N . LYS B 1 98 ? -3.072 7.125 -0.632 1 95.44 98 LYS B N 1
ATOM 2461 C CA . LYS B 1 98 ? -2.555 7.418 0.701 1 95.44 98 LYS B CA 1
ATOM 2462 C C . LYS B 1 98 ? -3.686 7.758 1.667 1 95.44 98 LYS B C 1
ATOM 2464 O O . LYS B 1 98 ? -3.611 7.441 2.855 1 95.44 98 LYS B O 1
ATOM 2469 N N . VAL B 1 99 ? -4.719 8.414 1.17 1 95.56 99 VAL B N 1
ATOM 2470 C CA . VAL B 1 99 ? -5.895 8.719 1.976 1 95.56 99 VAL B CA 1
ATOM 2471 C C . VAL B 1 99 ? -6.547 7.426 2.447 1 95.56 99 VAL B C 1
ATOM 2473 O O . VAL B 1 99 ? -6.891 7.285 3.623 1 95.56 99 VAL B O 1
ATOM 2476 N N . LEU B 1 100 ? -6.629 6.496 1.558 1 95.06 100 LEU B N 1
ATOM 2477 C CA . LEU B 1 100 ? -7.336 5.254 1.839 1 95.06 100 LEU B CA 1
ATOM 2478 C C . LEU B 1 100 ? -6.492 4.336 2.717 1 95.06 100 LEU B C 1
ATOM 2480 O O . LEU B 1 100 ? -7.016 3.676 3.617 1 95.06 100 LEU B O 1
ATOM 2484 N N . ALA B 1 101 ? -5.242 4.379 2.527 1 93.88 101 ALA B N 1
ATOM 2485 C CA . ALA B 1 101 ? -4.328 3.418 3.141 1 93.88 101 ALA B CA 1
ATOM 2486 C C . ALA B 1 101 ? -4.277 3.602 4.656 1 93.88 101 ALA B C 1
ATOM 2488 O O . ALA B 1 101 ? -3.941 4.684 5.145 1 93.88 101 ALA B O 1
ATOM 2489 N N . GLY B 1 102 ? -4.625 2.539 5.379 1 87.56 102 GLY B N 1
ATOM 2490 C CA . GLY B 1 102 ? -4.457 2.52 6.824 1 87.56 102 GLY B CA 1
ATOM 2491 C C . GLY B 1 102 ? -5.57 3.234 7.562 1 87.56 102 GLY B C 1
ATOM 2492 O O . GLY B 1 102 ? -5.398 3.648 8.711 1 87.56 102 GLY B O 1
ATOM 2493 N N . THR B 1 103 ? -6.645 3.471 6.898 1 84.19 103 THR B N 1
ATOM 2494 C CA . THR B 1 103 ? -7.766 4.141 7.547 1 84.19 103 THR B CA 1
ATOM 2495 C C . THR B 1 103 ? -8.852 3.137 7.934 1 84.19 103 THR B C 1
ATOM 2497 O O . THR B 1 103 ? -8.906 2.035 7.379 1 84.19 103 THR B O 1
ATOM 2500 N N . TYR B 1 104 ? -9.516 3.484 8.891 1 77 104 TYR B N 1
ATOM 2501 C CA . TYR B 1 104 ? -10.664 2.695 9.336 1 77 104 TYR B CA 1
ATOM 2502 C C . TYR B 1 104 ? -11.93 3.113 8.609 1 77 104 TYR B C 1
ATOM 2504 O O . TYR B 1 104 ? -12.406 4.238 8.766 1 77 104 TYR B O 1
ATOM 2512 N N . ILE B 1 105 ? -12.352 2.213 7.836 1 77.12 105 ILE B N 1
ATOM 2513 C CA . ILE B 1 105 ? -13.594 2.465 7.102 1 77.12 105 ILE B CA 1
ATOM 2514 C C . ILE B 1 105 ? -14.734 1.671 7.73 1 77.12 105 ILE B C 1
ATOM 2516 O O . ILE B 1 105 ? -14.766 0.442 7.645 1 77.12 105 ILE B O 1
ATOM 2520 N N . ASN B 1 106 ? -15.523 2.402 8.453 1 78.06 106 ASN B N 1
ATOM 2521 C CA . ASN B 1 106 ? -16.75 1.834 9.008 1 78.06 106 ASN B CA 1
ATOM 2522 C C . ASN B 1 106 ? -17.969 2.262 8.211 1 78.06 106 ASN B C 1
ATOM 2524 O O . ASN B 1 106 ? -18.578 3.297 8.492 1 78.06 106 ASN B O 1
ATOM 2528 N N . ASP B 1 107 ? -18.25 1.554 7.297 1 82.88 107 ASP B N 1
ATOM 2529 C CA . ASP B 1 107 ? -19.391 1.849 6.438 1 82.88 107 ASP B CA 1
ATOM 2530 C C . ASP B 1 107 ? -20.094 0.565 5.988 1 82.88 107 ASP B C 1
ATOM 2532 O O . ASP B 1 107 ? -19.422 -0.428 5.68 1 82.88 107 ASP B O 1
ATOM 2536 N N . GLU B 1 108 ? -21.344 0.66 5.957 1 83.75 108 GLU B N 1
ATOM 2537 C CA . GLU B 1 108 ? -22.125 -0.493 5.543 1 83.75 108 GLU B CA 1
ATOM 2538 C C . GLU B 1 108 ? -21.766 -0.939 4.133 1 83.75 108 GLU B C 1
ATOM 2540 O O . GLU B 1 108 ? -21.781 -2.135 3.828 1 83.75 108 GLU B O 1
ATOM 2545 N N . ALA B 1 109 ? -21.422 0.031 3.336 1 84.5 109 ALA B N 1
ATOM 2546 C CA . ALA B 1 109 ? -21.062 -0.285 1.957 1 84.5 109 ALA B CA 1
ATOM 2547 C C . ALA B 1 109 ? -19.844 -1.207 1.907 1 84.5 109 ALA B C 1
ATOM 2549 O O . ALA B 1 109 ? -19.734 -2.061 1.023 1 84.5 109 ALA B O 1
ATOM 2550 N N . MET B 1 110 ? -19 -1.04 2.811 1 84.06 110 MET B N 1
ATOM 2551 C CA . MET B 1 110 ? -17.812 -1.902 2.883 1 84.06 110 MET B CA 1
ATOM 2552 C C . MET B 1 110 ? -18.219 -3.33 3.252 1 84.06 110 MET B C 1
ATOM 2554 O O . MET B 1 110 ? -17.797 -4.285 2.598 1 84.06 110 MET B O 1
ATOM 2558 N N . TRP B 1 111 ? -19.062 -3.473 4.195 1 85.5 111 TRP B N 1
ATOM 2559 C CA . TRP B 1 111 ? -19.5 -4.793 4.645 1 85.5 111 TRP B CA 1
ATOM 2560 C C . TRP B 1 111 ? -20.281 -5.508 3.555 1 85.5 111 TRP B C 1
ATOM 2562 O O . TRP B 1 111 ? -20.141 -6.715 3.359 1 85.5 111 TRP B O 1
ATOM 2572 N N . ARG B 1 112 ? -21.125 -4.723 2.914 1 89.06 112 ARG B N 1
ATOM 2573 C CA . ARG B 1 112 ? -21.891 -5.285 1.809 1 89.06 112 ARG B CA 1
ATOM 2574 C C . ARG B 1 112 ? -20.953 -5.832 0.725 1 89.06 112 ARG B C 1
ATOM 2576 O O . ARG B 1 112 ? -21.203 -6.914 0.185 1 89.06 112 ARG B O 1
ATOM 2583 N N . THR B 1 113 ? -19.953 -5.105 0.45 1 90.75 113 THR B N 1
ATOM 2584 C CA . THR B 1 113 ? -19.031 -5.52 -0.596 1 90.75 113 THR B CA 1
ATOM 2585 C C . THR B 1 113 ? -18.234 -6.746 -0.161 1 90.75 113 THR B C 1
ATOM 2587 O O . THR B 1 113 ? -18.031 -7.668 -0.952 1 90.75 113 THR B O 1
ATOM 2590 N N . VAL B 1 114 ? -17.797 -6.773 1.045 1 90.19 114 VAL B N 1
ATOM 2591 C CA . VAL B 1 114 ? -17.078 -7.934 1.569 1 90.19 114 VAL B CA 1
ATOM 2592 C C . VAL B 1 114 ? -17.984 -9.164 1.51 1 90.19 114 VAL B C 1
ATOM 2594 O O . VAL B 1 114 ? -17.562 -10.227 1.052 1 90.19 114 VAL B O 1
ATOM 2597 N N . GLU B 1 115 ? -19.234 -8.977 1.956 1 93.25 115 GLU B N 1
ATOM 2598 C CA . GLU B 1 115 ? -20.203 -10.062 1.925 1 93.25 115 GLU B CA 1
ATOM 2599 C C . GLU B 1 115 ? -20.406 -10.586 0.505 1 93.25 115 GLU B C 1
ATOM 2601 O O . GLU B 1 115 ? -20.422 -11.797 0.285 1 93.25 115 GLU B O 1
ATOM 2606 N N . LEU B 1 116 ? -20.594 -9.688 -0.379 1 94.81 116 LEU B N 1
ATOM 2607 C CA . LEU B 1 116 ? -20.797 -10.039 -1.78 1 94.81 116 LEU B CA 1
ATOM 2608 C C . LEU B 1 116 ? -19.578 -10.789 -2.33 1 94.81 116 LEU B C 1
ATOM 2610 O O . LEU B 1 116 ? -19.734 -11.75 -3.086 1 94.81 116 LEU B O 1
ATOM 2614 N N . THR B 1 117 ? -18.391 -10.375 -1.983 1 95.12 117 THR B N 1
ATOM 2615 C CA . THR B 1 117 ? -17.172 -11.039 -2.426 1 95.12 117 THR B CA 1
ATOM 2616 C C . THR B 1 117 ? -17.109 -12.469 -1.884 1 95.12 117 THR B C 1
ATOM 2618 O O . THR B 1 117 ? -16.812 -13.406 -2.629 1 95.12 117 THR B O 1
ATOM 2621 N N . LEU B 1 118 ? -17.406 -12.594 -0.628 1 95.12 118 LEU B N 1
ATOM 2622 C CA . LEU B 1 118 ? -17.391 -13.914 -0.006 1 95.12 118 LEU B CA 1
ATOM 2623 C C . LEU B 1 118 ? -18.391 -14.852 -0.671 1 95.12 118 LEU B C 1
ATOM 2625 O O . LEU B 1 118 ? -18.062 -15.992 -0.997 1 95.12 118 LEU B O 1
ATOM 2629 N N . ARG B 1 119 ? -19.547 -14.359 -0.907 1 95.56 119 ARG B N 1
ATOM 2630 C CA . ARG B 1 119 ? -20.578 -15.164 -1.552 1 95.56 119 ARG B CA 1
ATOM 2631 C C . ARG B 1 119 ? -20.172 -15.562 -2.961 1 95.56 119 ARG B C 1
ATOM 2633 O O . ARG B 1 119 ? -20.359 -16.719 -3.367 1 95.56 119 ARG B O 1
ATOM 2640 N N . THR B 1 120 ? -19.672 -14.625 -3.691 1 96.5 120 THR B N 1
ATOM 2641 C CA . THR B 1 120 ? -19.219 -14.867 -5.059 1 96.5 120 THR B CA 1
ATOM 2642 C C . THR B 1 120 ? -18.172 -15.961 -5.098 1 96.5 120 THR B C 1
ATOM 2644 O O . THR B 1 120 ? -18.234 -16.875 -5.93 1 96.5 120 THR B O 1
ATOM 2647 N N . LEU B 1 121 ? -17.25 -15.906 -4.172 1 96.19 121 LEU B N 1
ATOM 2648 C CA . LEU B 1 121 ? -16.156 -16.875 -4.145 1 96.19 121 LEU B CA 1
ATOM 2649 C C . LEU B 1 121 ? -16.641 -18.234 -3.66 1 96.19 121 LEU B C 1
ATOM 2651 O O . LEU B 1 121 ? -16.219 -19.266 -4.18 1 96.19 121 LEU B O 1
ATOM 2655 N N . GLU B 1 122 ? -17.516 -18.25 -2.689 1 94.69 122 GLU B N 1
ATOM 2656 C CA . GLU B 1 122 ? -18.094 -19.516 -2.232 1 94.69 122 GLU B CA 1
ATOM 2657 C C . GLU B 1 122 ? -18.891 -20.188 -3.34 1 94.69 122 GLU B C 1
ATOM 2659 O O . GLU B 1 122 ? -18.812 -21.406 -3.518 1 94.69 122 GLU B O 1
ATOM 2664 N N . ASP B 1 123 ? -19.625 -19.375 -4.055 1 94.5 123 ASP B N 1
ATOM 2665 C CA . ASP B 1 123 ? -20.391 -19.891 -5.191 1 94.5 123 ASP B CA 1
ATOM 2666 C C . ASP B 1 123 ? -19.453 -20.484 -6.246 1 94.5 123 ASP B C 1
ATOM 2668 O O . ASP B 1 123 ? -19.844 -21.391 -6.992 1 94.5 123 ASP B O 1
ATOM 2672 N N . ALA B 1 124 ? -18.281 -20.016 -6.281 1 94.31 124 ALA B N 1
ATOM 2673 C CA . ALA B 1 124 ? -17.281 -20.5 -7.242 1 94.31 124 ALA B CA 1
ATOM 2674 C C . ALA B 1 124 ? -16.531 -21.703 -6.699 1 94.31 124 ALA B C 1
ATOM 2676 O O . ALA B 1 124 ? -15.609 -22.203 -7.34 1 94.31 124 ALA B O 1
ATOM 2677 N N . GLY B 1 125 ? -16.812 -22.125 -5.453 1 94.31 125 GLY B N 1
ATOM 2678 C CA . GLY B 1 125 ? -16.266 -23.359 -4.93 1 94.31 125 GLY B CA 1
ATOM 2679 C C . GLY B 1 125 ? -15.172 -23.141 -3.895 1 94.31 125 GLY B C 1
ATOM 2680 O O . GLY B 1 125 ? -14.531 -24.094 -3.449 1 94.31 125 GLY B O 1
ATOM 2681 N N . PHE B 1 126 ? -14.992 -21.922 -3.484 1 95.38 126 PHE B N 1
ATOM 2682 C CA . PHE B 1 126 ? -14 -21.656 -2.455 1 95.38 126 PHE B CA 1
ATOM 2683 C C . PHE B 1 126 ? -14.516 -22.047 -1.078 1 95.38 126 PHE B C 1
ATOM 2685 O O . PHE B 1 126 ? -15.703 -21.875 -0.784 1 95.38 126 PHE B O 1
ATOM 2692 N N . SER B 1 127 ? -13.57 -22.547 -0.241 1 93 127 SER B N 1
ATOM 2693 C CA . SER B 1 127 ? -13.891 -22.641 1.179 1 93 127 SER B CA 1
ATOM 2694 C C . SER B 1 127 ? -14.055 -21.25 1.796 1 93 127 SER B C 1
ATOM 2696 O O . SER B 1 127 ? -13.562 -20.266 1.254 1 93 127 SER B O 1
ATOM 2698 N N . THR B 1 128 ? -14.695 -21.172 2.902 1 88.81 128 THR B N 1
ATOM 2699 C CA . THR B 1 128 ? -14.875 -19.922 3.607 1 88.81 128 THR B CA 1
ATOM 2700 C C . THR B 1 128 ? -13.531 -19.297 3.961 1 88.81 128 THR B C 1
ATOM 2702 O O . THR B 1 128 ? -13.352 -18.078 3.824 1 88.81 128 THR B O 1
ATOM 2705 N N . LEU B 1 129 ? -12.648 -20.109 4.312 1 88.06 129 LEU B N 1
ATOM 2706 C CA . LEU B 1 129 ? -11.32 -19.641 4.672 1 88.06 129 LEU B CA 1
ATOM 2707 C C . LEU B 1 129 ? -10.602 -19.062 3.459 1 88.06 129 LEU B C 1
ATOM 2709 O O . LEU B 1 129 ? -10.062 -17.953 3.521 1 88.06 129 LEU B O 1
ATOM 2713 N N . ASP B 1 130 ? -10.656 -19.766 2.395 1 92.94 130 ASP B N 1
ATOM 2714 C CA . ASP B 1 130 ? -9.977 -19.312 1.182 1 92.94 130 ASP B CA 1
ATOM 2715 C C . ASP B 1 130 ? -10.625 -18.031 0.643 1 92.94 130 ASP B C 1
ATOM 2717 O O . ASP B 1 130 ? -9.93 -17.125 0.187 1 92.94 130 ASP B O 1
ATOM 2721 N N . ALA B 1 131 ? -11.945 -18 0.75 1 94.19 131 ALA B N 1
ATOM 2722 C CA . ALA B 1 131 ? -12.664 -16.812 0.285 1 94.19 131 ALA B CA 1
ATOM 2723 C C . ALA B 1 131 ? -12.273 -15.578 1.089 1 94.19 131 ALA B C 1
ATOM 2725 O O . ALA B 1 131 ? -12.062 -14.508 0.523 1 94.19 131 ALA B O 1
ATOM 2726 N N . GLY B 1 132 ? -12.117 -15.703 2.373 1 91.12 132 GLY B N 1
ATOM 2727 C CA . GLY B 1 132 ? -11.805 -14.594 3.258 1 91.12 132 GLY B CA 1
ATOM 2728 C C . GLY B 1 132 ? -10.414 -14.031 3.037 1 91.12 132 GLY B C 1
ATOM 2729 O O . GLY B 1 132 ? -10.141 -12.891 3.414 1 91.12 132 GLY B O 1
ATOM 2730 N N . ARG B 1 133 ? -9.586 -14.766 2.342 1 91.88 133 ARG B N 1
ATOM 2731 C CA . ARG B 1 133 ? -8.195 -14.367 2.156 1 91.88 133 ARG B CA 1
ATOM 2732 C C . ARG B 1 133 ? -8.023 -13.594 0.856 1 91.88 133 ARG B C 1
ATOM 2734 O O . ARG B 1 133 ? -6.988 -12.953 0.646 1 91.88 133 ARG B O 1
ATOM 2741 N N . VAL B 1 134 ? -9.055 -13.594 0.077 1 94.31 134 VAL B N 1
ATOM 2742 C CA . VAL B 1 134 ? -8.938 -13.031 -1.266 1 94.31 134 VAL B CA 1
ATOM 2743 C C . VAL B 1 134 ? -8.961 -11.508 -1.192 1 94.31 134 VAL B C 1
ATOM 2745 O O . VAL B 1 134 ? -8.078 -10.836 -1.732 1 94.31 134 VAL B O 1
ATOM 2748 N N . PHE B 1 135 ? -9.906 -10.969 -0.447 1 91 135 PHE B N 1
ATOM 2749 C CA . PHE B 1 135 ? -10.125 -9.531 -0.431 1 91 135 PHE B CA 1
ATOM 2750 C C . PHE B 1 135 ? -8.906 -8.797 0.114 1 91 135 PHE B C 1
ATOM 2752 O O . PHE B 1 135 ? -8.422 -7.848 -0.505 1 91 135 PHE B O 1
ATOM 2759 N N . PRO B 1 136 ? -8.305 -9.266 1.181 1 91.19 136 PRO B N 1
ATOM 2760 C CA . PRO B 1 136 ? -7.156 -8.539 1.722 1 91.19 136 PRO B CA 1
ATOM 2761 C C . PRO B 1 136 ? -5.965 -8.523 0.768 1 91.19 136 PRO B C 1
ATOM 2763 O O . PRO B 1 136 ? -5.289 -7.496 0.636 1 91.19 136 PRO B O 1
ATOM 2766 N N . VAL B 1 137 ? -5.742 -9.586 0.091 1 95.5 137 VAL B N 1
ATOM 2767 C CA . VAL B 1 137 ? -4.613 -9.648 -0.831 1 95.5 137 VAL B CA 1
ATOM 2768 C C . VAL B 1 137 ? -4.812 -8.633 -1.954 1 95.5 137 VAL B C 1
ATOM 2770 O O . VAL B 1 137 ? -3.895 -7.875 -2.285 1 95.5 137 VAL B O 1
ATOM 2773 N N . LEU B 1 138 ? -6.02 -8.57 -2.488 1 96.31 138 LEU B N 1
ATOM 2774 C CA . LEU B 1 138 ? -6.332 -7.645 -3.566 1 96.31 138 LEU B CA 1
ATOM 2775 C C . LEU B 1 138 ? -6.273 -6.203 -3.078 1 96.31 138 LEU B C 1
ATOM 2777 O O . LEU B 1 138 ? -5.75 -5.328 -3.773 1 96.31 138 LEU B O 1
ATOM 2781 N N . LEU B 1 139 ? -6.801 -5.992 -1.913 1 94.44 139 LEU B N 1
ATOM 2782 C CA . LEU B 1 139 ? -6.816 -4.652 -1.343 1 94.44 139 LEU B CA 1
ATOM 2783 C C . LEU B 1 139 ? -5.398 -4.137 -1.117 1 94.44 139 LEU B C 1
ATOM 2785 O O . LEU B 1 139 ? -5.066 -3.021 -1.518 1 94.44 139 LEU B O 1
ATOM 2789 N N . HIS B 1 140 ? -4.543 -4.961 -0.467 1 96.75 140 HIS B N 1
ATOM 2790 C CA . HIS B 1 140 ? -3.18 -4.559 -0.145 1 96.75 140 HIS B CA 1
ATOM 2791 C C . HIS B 1 140 ? -2.369 -4.293 -1.41 1 96.75 140 HIS B C 1
ATOM 2793 O O . HIS B 1 140 ? -1.683 -3.273 -1.511 1 96.75 140 HIS B O 1
ATOM 2799 N N . TYR B 1 141 ? -2.492 -5.133 -2.346 1 98.19 141 TYR B N 1
ATOM 2800 C CA . TYR B 1 141 ? -1.774 -4.941 -3.602 1 98.19 141 TYR B CA 1
ATOM 2801 C C . TYR B 1 141 ? -2.223 -3.664 -4.297 1 98.19 141 TYR B C 1
ATOM 2803 O O . TYR B 1 141 ? -1.393 -2.846 -4.703 1 98.19 141 TYR B O 1
ATOM 2811 N N . THR B 1 142 ? -3.551 -3.504 -4.465 1 98.38 142 THR B N 1
ATOM 2812 C CA . THR B 1 142 ? -4.109 -2.375 -5.203 1 98.38 142 THR B CA 1
ATOM 2813 C C . THR B 1 142 ? -3.697 -1.053 -4.559 1 98.38 142 THR B C 1
ATOM 2815 O O . THR B 1 142 ? -3.24 -0.138 -5.25 1 98.38 142 THR B O 1
ATOM 2818 N N . THR B 1 143 ? -3.807 -1.04 -3.291 1 97.69 143 THR B N 1
ATOM 2819 C CA . THR B 1 143 ? -3.461 0.186 -2.578 1 97.69 143 THR B CA 1
ATOM 2820 C C . THR B 1 143 ? -1.971 0.489 -2.715 1 97.69 143 THR B C 1
ATOM 2822 O O . THR B 1 143 ? -1.588 1.613 -3.043 1 97.69 143 THR B O 1
ATOM 2825 N N . GLY B 1 144 ? -1.141 -0.531 -2.498 1 97.75 144 GLY B N 1
ATOM 2826 C CA . GLY B 1 144 ? 0.292 -0.343 -2.658 1 97.75 144 GLY B CA 1
ATOM 2827 C C . GLY B 1 144 ? 0.685 0.087 -4.059 1 97.75 144 GLY B C 1
ATOM 2828 O O . GLY B 1 144 ? 1.542 0.957 -4.23 1 97.75 144 GLY B O 1
ATOM 2829 N N . PHE B 1 145 ? 0.06 -0.435 -5.051 1 97.25 145 PHE B N 1
ATOM 2830 C CA . PHE B 1 145 ? 0.329 -0.091 -6.441 1 97.25 145 PHE B CA 1
ATOM 2831 C C . PHE B 1 145 ? -0.015 1.368 -6.715 1 97.25 145 PHE B C 1
ATOM 2833 O O . PHE B 1 145 ? 0.784 2.1 -7.301 1 97.25 145 PHE B O 1
ATOM 2840 N N . VAL B 1 146 ? -1.161 1.757 -6.273 1 97.62 146 VAL B N 1
ATOM 2841 C CA . VAL B 1 146 ? -1.657 3.082 -6.633 1 97.62 146 VAL B CA 1
ATOM 2842 C C . VAL B 1 146 ? -0.845 4.152 -5.906 1 97.62 146 VAL B C 1
ATOM 2844 O O . VAL B 1 146 ? -0.595 5.227 -6.457 1 97.62 146 VAL B O 1
ATOM 2847 N N . ILE B 1 147 ? -0.412 3.834 -4.691 1 96.56 147 ILE B N 1
ATOM 2848 C CA . ILE B 1 147 ? 0.46 4.777 -3.998 1 96.56 147 ILE B CA 1
ATOM 2849 C C . ILE B 1 147 ? 1.708 5.039 -4.84 1 96.56 147 ILE B C 1
ATOM 2851 O O . ILE B 1 147 ? 2.076 6.191 -5.07 1 96.56 147 ILE B O 1
ATOM 2855 N N . GLU B 1 148 ? 2.32 4.02 -5.328 1 92.75 148 GLU B N 1
ATOM 2856 C CA . GLU B 1 148 ? 3.523 4.172 -6.141 1 92.75 148 GLU B CA 1
ATOM 2857 C C . GLU B 1 148 ? 3.205 4.844 -7.473 1 92.75 148 GLU B C 1
ATOM 2859 O O . GLU B 1 148 ? 3.973 5.684 -7.949 1 92.75 148 GLU B O 1
ATOM 2864 N N . GLU B 1 149 ? 2.105 4.465 -8.047 1 93.12 149 GLU B N 1
ATOM 2865 C CA . GLU B 1 149 ? 1.668 5.066 -9.305 1 93.12 149 GLU B CA 1
ATOM 2866 C C . GLU B 1 149 ? 1.513 6.578 -9.172 1 93.12 149 GLU B C 1
ATOM 2868 O O . GLU B 1 149 ? 1.967 7.332 -10.031 1 93.12 149 GLU B O 1
ATOM 2873 N N . GLN B 1 150 ? 0.949 7.035 -8.125 1 93 150 GLN B N 1
ATOM 2874 C CA . GLN B 1 150 ? 0.725 8.461 -7.902 1 93 150 GLN B CA 1
ATOM 2875 C C . GLN B 1 150 ? 2.025 9.172 -7.539 1 93 150 GLN B C 1
ATOM 2877 O O . GLN B 1 150 ? 2.229 10.328 -7.906 1 93 150 GLN B O 1
ATOM 2882 N N . ALA B 1 151 ? 2.869 8.484 -6.852 1 88.12 151 ALA B N 1
ATOM 2883 C CA . ALA B 1 151 ? 4.164 9.062 -6.508 1 88.12 151 ALA B CA 1
ATOM 2884 C C . ALA B 1 151 ? 4.996 9.32 -7.762 1 88.12 151 ALA B C 1
ATOM 2886 O O . ALA B 1 151 ? 5.719 10.32 -7.84 1 88.12 151 ALA B O 1
ATOM 2887 N N . ARG B 1 152 ? 4.898 8.492 -8.695 1 84.56 152 ARG B N 1
ATOM 2888 C CA . ARG B 1 152 ? 5.684 8.578 -9.922 1 84.56 152 ARG B CA 1
ATOM 2889 C C . ARG B 1 152 ? 5.324 9.836 -10.711 1 84.56 152 ARG B C 1
ATOM 2891 O O . ARG B 1 152 ? 6.098 10.281 -11.562 1 84.56 152 ARG B O 1
ATOM 2898 N N . LEU B 1 153 ? 4.16 10.344 -10.414 1 81.75 153 LEU B N 1
ATOM 2899 C CA . LEU B 1 153 ? 3.781 11.586 -11.086 1 81.75 153 LEU B CA 1
ATOM 2900 C C . LEU B 1 153 ? 4.637 12.75 -10.609 1 81.75 153 LEU B C 1
ATOM 2902 O O . LEU B 1 153 ? 4.734 13.773 -11.289 1 81.75 153 LEU B O 1
ATOM 2906 N N . GLY B 1 154 ? 5.207 12.68 -9.461 1 76.44 154 GLY B N 1
ATOM 2907 C CA . GLY B 1 154 ? 6.188 13.625 -8.953 1 76.44 154 GLY B CA 1
ATOM 2908 C C . GLY B 1 154 ? 5.578 14.961 -8.562 1 76.44 154 GLY B C 1
ATOM 2909 O O . GLY B 1 154 ? 6.262 15.984 -8.578 1 76.44 154 GLY B O 1
ATOM 2910 N N . THR B 1 155 ? 4.359 14.891 -8.258 1 76.62 155 THR B N 1
ATOM 2911 C CA . THR B 1 155 ? 3.635 16.125 -7.996 1 76.62 155 THR B CA 1
ATOM 2912 C C . THR B 1 155 ? 4.16 16.812 -6.734 1 76.62 155 THR B C 1
ATOM 2914 O O . THR B 1 155 ? 3.951 18.016 -6.539 1 76.62 155 THR B O 1
ATOM 2917 N N . ASP B 1 156 ? 4.863 16.031 -6.027 1 77.69 156 ASP B N 1
ATOM 2918 C CA . ASP B 1 156 ? 5.344 16.578 -4.762 1 77.69 156 ASP B CA 1
ATOM 2919 C C . ASP B 1 156 ? 6.762 17.125 -4.902 1 77.69 156 ASP B C 1
ATOM 2921 O O . ASP B 1 156 ? 7.371 17.547 -3.916 1 77.69 156 ASP B O 1
ATOM 2925 N N . TYR B 1 157 ? 7.258 17.125 -6.125 1 77 157 TYR B N 1
ATOM 2926 C CA . TYR B 1 157 ? 8.625 17.562 -6.367 1 77 157 TYR B CA 1
ATOM 2927 C C . TYR B 1 157 ? 8.656 18.766 -7.305 1 77 157 TYR B C 1
ATOM 2929 O O . TYR B 1 157 ? 7.777 18.922 -8.156 1 77 157 TYR B O 1
ATOM 2937 N N . ASP B 1 158 ? 9.656 19.484 -7.051 1 77.19 158 ASP B N 1
ATOM 2938 C CA . ASP B 1 158 ? 9.859 20.578 -8 1 77.19 158 ASP B CA 1
ATOM 2939 C C . ASP B 1 158 ? 10.172 20.031 -9.398 1 77.19 158 ASP B C 1
ATOM 2941 O O . ASP B 1 158 ? 9.625 20.516 -10.391 1 77.19 158 ASP B O 1
ATOM 2945 N N . ARG B 1 159 ? 11.102 19.062 -9.43 1 75.94 159 ARG B N 1
ATOM 2946 C CA . ARG B 1 159 ? 11.406 18.281 -10.625 1 75.94 159 ARG B CA 1
ATOM 2947 C C . ARG B 1 159 ? 11.094 16.812 -10.414 1 75.94 159 ARG B C 1
ATOM 2949 O O . ARG B 1 159 ? 11.5 16.219 -9.406 1 75.94 159 ARG B O 1
ATOM 2956 N N . ASN B 1 160 ? 10.422 16.281 -11.266 1 76 160 ASN B N 1
ATOM 2957 C CA . ASN B 1 160 ? 10.047 14.883 -11.117 1 76 160 ASN B CA 1
ATOM 2958 C C . ASN B 1 160 ? 11.266 13.969 -11.102 1 76 160 ASN B C 1
ATOM 2960 O O . ASN B 1 160 ? 11.938 13.812 -12.117 1 76 160 ASN B O 1
ATOM 2964 N N . PRO B 1 161 ? 11.555 13.453 -9.969 1 74.94 161 PRO B N 1
ATOM 2965 C CA . PRO B 1 161 ? 12.734 12.594 -9.875 1 74.94 161 PRO B CA 1
ATOM 2966 C C . PRO B 1 161 ? 12.523 11.227 -10.516 1 74.94 161 PRO B C 1
ATOM 2968 O O . PRO B 1 161 ? 13.484 10.461 -10.68 1 74.94 161 PRO B O 1
ATOM 2971 N N . TYR B 1 162 ? 11.367 10.93 -10.93 1 69.31 162 TYR B N 1
ATOM 2972 C CA . TYR B 1 162 ? 11.031 9.625 -11.484 1 69.31 162 TYR B CA 1
ATOM 2973 C C . TYR B 1 162 ? 11.18 9.617 -13 1 69.31 162 TYR B C 1
ATOM 2975 O O . TYR B 1 162 ? 10.984 8.586 -13.648 1 69.31 162 TYR B O 1
ATOM 2983 N N . GLY B 1 163 ? 11.547 10.75 -13.43 1 66.69 163 GLY B N 1
ATOM 2984 C CA . GLY B 1 163 ? 11.773 10.828 -14.867 1 66.69 163 GLY B CA 1
ATOM 2985 C C . GLY B 1 163 ? 12.977 10.016 -15.32 1 66.69 163 GLY B C 1
ATOM 2986 O O . GLY B 1 163 ? 13.906 9.789 -14.547 1 66.69 163 GLY B O 1
ATOM 2987 N N . MET B 1 164 ? 12.758 9.422 -16.453 1 61.09 164 MET B N 1
ATOM 2988 C CA . MET B 1 164 ? 13.766 8.539 -17.031 1 61.09 164 MET B CA 1
ATOM 2989 C C . MET B 1 164 ? 15.141 9.18 -17 1 61.09 164 MET B C 1
ATOM 2991 O O . MET B 1 164 ? 16.141 8.508 -16.766 1 61.09 164 MET B O 1
ATOM 2995 N N . ASP B 1 165 ? 15.148 10.312 -17.25 1 61.03 165 ASP B N 1
ATOM 2996 C CA . ASP B 1 165 ? 16.438 10.984 -17.312 1 61.03 165 ASP B CA 1
ATOM 2997 C C . ASP B 1 165 ? 17.156 10.945 -15.969 1 61.03 165 ASP B C 1
ATOM 2999 O O . ASP B 1 165 ? 18.359 10.719 -15.898 1 61.03 165 ASP B O 1
ATOM 3003 N N . GLN B 1 166 ? 16.438 11.047 -14.977 1 64.88 166 GLN B N 1
ATOM 3004 C CA . GLN B 1 166 ? 17.031 11.094 -13.641 1 64.88 166 GLN B CA 1
ATOM 3005 C C . GLN B 1 166 ? 17.406 9.703 -13.148 1 64.88 166 GLN B C 1
ATOM 3007 O O . GLN B 1 166 ? 18.469 9.516 -12.539 1 64.88 166 GLN B O 1
ATOM 3012 N N . LEU B 1 167 ? 16.578 8.797 -13.484 1 63.81 167 LEU B N 1
ATOM 3013 C CA . LEU B 1 167 ? 16.828 7.434 -13.047 1 63.81 167 LEU B CA 1
ATOM 3014 C C . LEU B 1 167 ? 18.078 6.867 -13.719 1 63.81 167 LEU B C 1
ATOM 3016 O O . LEU B 1 167 ? 18.875 6.191 -13.078 1 63.81 167 LEU B O 1
ATOM 3020 N N . GLY B 1 168 ? 18.109 7.137 -14.945 1 61.84 168 GLY B N 1
ATOM 3021 C CA . GLY B 1 168 ? 19.281 6.68 -15.695 1 61.84 168 GLY B CA 1
ATOM 3022 C C . GLY B 1 168 ? 20.578 7.285 -15.211 1 61.84 168 GLY B C 1
ATOM 3023 O O . GLY B 1 168 ? 21.625 6.625 -15.227 1 61.84 168 GLY B O 1
ATOM 3024 N N . GLN B 1 169 ? 20.484 8.406 -14.875 1 62.53 169 GLN B N 1
ATOM 3025 C CA . GLN B 1 169 ? 21.703 9.078 -14.43 1 62.53 169 GLN B CA 1
ATOM 3026 C C . GLN B 1 169 ? 22.141 8.562 -13.055 1 62.53 169 GLN B C 1
ATOM 3028 O O . GLN B 1 169 ? 23.328 8.555 -12.75 1 62.53 169 GLN B O 1
ATOM 3033 N N . ALA B 1 170 ? 21.203 8.141 -12.414 1 65 170 ALA B N 1
ATOM 3034 C CA . ALA B 1 170 ? 21.484 7.762 -11.031 1 65 170 ALA B CA 1
ATOM 3035 C C . ALA B 1 170 ? 22.016 6.332 -10.961 1 65 170 ALA B C 1
ATOM 3037 O O . ALA B 1 170 ? 22.688 5.961 -9.992 1 65 170 ALA B O 1
ATOM 3038 N N . MET B 1 171 ? 21.938 5.637 -12.055 1 74.31 171 MET B N 1
ATOM 3039 C CA . MET B 1 171 ? 22.266 4.215 -12.039 1 74.31 171 MET B CA 1
ATOM 3040 C C . MET B 1 171 ? 23.562 3.951 -12.812 1 74.31 171 MET B C 1
ATOM 3042 O O . MET B 1 171 ? 23.781 4.551 -13.867 1 74.31 171 MET B O 1
ATOM 3046 N N . ASN B 1 172 ? 24.484 3.289 -12.195 1 82.31 172 ASN B N 1
ATOM 3047 C CA . ASN B 1 172 ? 25.656 2.793 -12.914 1 82.31 172 ASN B CA 1
ATOM 3048 C C . ASN B 1 172 ? 25.312 1.617 -13.82 1 82.31 172 ASN B C 1
ATOM 3050 O O . ASN B 1 172 ? 25.219 0.477 -13.359 1 82.31 172 ASN B O 1
ATOM 3054 N N . ALA B 1 173 ? 25.172 1.874 -15.016 1 82.69 173 ALA B N 1
ATOM 3055 C CA . ALA B 1 173 ? 24.672 0.88 -15.969 1 82.69 173 ALA B CA 1
ATOM 3056 C C . ALA B 1 173 ? 25.641 -0.286 -16.094 1 82.69 173 ALA B C 1
ATOM 3058 O O . ALA B 1 173 ? 25.234 -1.417 -16.375 1 82.69 173 ALA B O 1
ATOM 3059 N N . ASP B 1 174 ? 26.875 -0.048 -15.961 1 87.31 174 ASP B N 1
ATOM 3060 C CA . ASP B 1 174 ? 27.875 -1.105 -16.062 1 87.31 174 ASP B CA 1
ATOM 3061 C C . ASP B 1 174 ? 27.766 -2.072 -14.883 1 87.31 174 ASP B C 1
ATOM 3063 O O . ASP B 1 174 ? 27.938 -3.281 -15.055 1 87.31 174 ASP B O 1
ATOM 3067 N N . ARG B 1 175 ? 27.5 -1.517 -13.797 1 88.62 175 ARG B N 1
ATOM 3068 C CA . ARG B 1 175 ? 27.422 -2.318 -12.586 1 88.62 175 ARG B CA 1
ATOM 3069 C C . ARG B 1 175 ? 26.078 -3.037 -12.484 1 88.62 175 ARG B C 1
ATOM 3071 O O . ARG B 1 175 ? 26 -4.145 -11.953 1 88.62 175 ARG B O 1
ATOM 3078 N N . TYR B 1 176 ? 25.062 -2.355 -13.016 1 90.56 176 TYR B N 1
ATOM 3079 C CA . TYR B 1 176 ? 23.719 -2.9 -12.883 1 90.56 176 TYR B CA 1
ATOM 3080 C C . TYR B 1 176 ? 23.016 -2.975 -14.242 1 90.56 176 TYR B C 1
ATOM 3082 O O . TYR B 1 176 ? 21.984 -2.338 -14.453 1 90.56 176 TYR B O 1
ATOM 3090 N N . PRO B 1 177 ? 23.484 -3.826 -15.109 1 89.25 177 PRO B N 1
ATOM 3091 C CA . PRO B 1 177 ? 22.969 -3.863 -16.484 1 89.25 177 PRO B CA 1
ATOM 3092 C C . PRO B 1 177 ? 21.531 -4.344 -16.562 1 89.25 177 PRO B C 1
ATOM 3094 O O . PRO B 1 177 ? 20.75 -3.83 -17.359 1 89.25 177 PRO B O 1
ATOM 3097 N N . LEU B 1 178 ? 21.203 -5.25 -15.789 1 89.81 178 LEU B N 1
ATOM 3098 C CA . LEU B 1 178 ? 19.828 -5.75 -15.828 1 89.81 178 LEU B CA 1
ATOM 3099 C C . LEU B 1 178 ? 18.859 -4.699 -15.312 1 89.81 178 LEU B C 1
ATOM 3101 O O . LEU B 1 178 ? 17.781 -4.504 -15.891 1 89.81 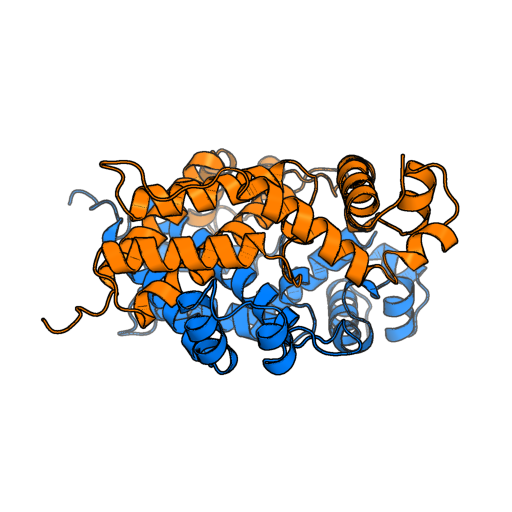178 LEU B O 1
ATOM 3105 N N . THR B 1 179 ? 19.25 -4.035 -14.234 1 87.62 179 THR B N 1
ATOM 3106 C CA . THR B 1 179 ? 18.422 -2.98 -13.656 1 87.62 179 THR B CA 1
ATOM 3107 C C . THR B 1 179 ? 18.219 -1.845 -14.656 1 87.62 179 THR B C 1
ATOM 3109 O O . THR B 1 179 ? 17.109 -1.33 -14.812 1 87.62 179 THR B O 1
ATOM 3112 N N . THR B 1 180 ? 19.281 -1.545 -15.289 1 83.25 180 THR B N 1
ATOM 3113 C CA . THR B 1 180 ? 19.219 -0.476 -16.281 1 83.25 180 THR B CA 1
ATOM 3114 C C . THR B 1 180 ? 18.234 -0.819 -17.391 1 83.25 180 THR B C 1
ATOM 3116 O O . THR B 1 180 ? 17.438 0.023 -17.797 1 83.25 180 THR B O 1
ATOM 3119 N N . HIS B 1 181 ? 18.312 -2.023 -17.797 1 81.75 181 HIS B N 1
ATOM 3120 C CA . HIS B 1 181 ? 17.406 -2.484 -18.844 1 81.75 181 HIS B CA 1
ATOM 3121 C C . HIS B 1 181 ? 15.961 -2.459 -18.375 1 81.75 181 HIS B C 1
ATOM 3123 O O . HIS B 1 181 ? 15.062 -2.066 -19.125 1 81.75 181 HIS B O 1
ATOM 3129 N N . MET B 1 182 ? 15.75 -2.828 -17.156 1 81.44 182 MET B N 1
ATOM 3130 C CA . MET B 1 182 ? 14.406 -2.883 -16.578 1 81.44 182 MET B CA 1
ATOM 3131 C C . MET B 1 182 ? 13.828 -1.481 -16.422 1 81.44 182 MET B C 1
ATOM 3133 O O . MET B 1 182 ? 12.664 -1.247 -16.734 1 81.44 182 MET B O 1
ATOM 3137 N N . VAL B 1 183 ? 14.625 -0.608 -15.891 1 77.31 183 VAL B N 1
ATOM 3138 C CA . VAL B 1 183 ? 14.172 0.756 -15.648 1 77.31 183 VAL B CA 1
ATOM 3139 C C . VAL B 1 183 ? 13.797 1.421 -16.969 1 77.31 183 VAL B C 1
ATOM 3141 O O . VAL B 1 183 ? 12.789 2.133 -17.047 1 77.31 183 VAL B O 1
ATOM 3144 N N . THR B 1 184 ? 14.547 1.164 -17.969 1 72.94 184 THR B N 1
ATOM 3145 C CA . THR B 1 184 ? 14.281 1.731 -19.281 1 72.94 184 THR B CA 1
ATOM 3146 C C . THR B 1 184 ? 12.984 1.169 -19.875 1 72.94 184 THR B C 1
ATOM 3148 O O . THR B 1 184 ? 12.211 1.899 -20.484 1 72.94 184 THR B O 1
ATOM 3151 N N . ARG B 1 185 ? 12.781 -0.042 -19.594 1 71.75 185 ARG B N 1
ATOM 3152 C CA . ARG B 1 185 ? 11.578 -0.7 -20.109 1 71.75 185 ARG B CA 1
ATOM 3153 C C . ARG B 1 185 ? 10.344 -0.24 -19.344 1 71.75 185 ARG B C 1
ATOM 3155 O O . ARG B 1 185 ? 9.281 -0.032 -19.953 1 71.75 185 ARG B O 1
ATOM 3162 N N . PHE B 1 186 ? 10.547 -0.021 -18.062 1 70.81 186 PHE B N 1
ATOM 3163 C CA . PHE B 1 186 ? 9.375 0.268 -17.234 1 70.81 186 PHE B CA 1
ATOM 3164 C C . PHE B 1 186 ? 9.125 1.769 -17.172 1 70.81 186 PHE B C 1
ATOM 3166 O O . PHE B 1 186 ? 8.031 2.201 -16.781 1 70.81 186 PHE B O 1
ATOM 3173 N N . ALA B 1 187 ? 10.188 2.443 -17.469 1 66.5 187 ALA B N 1
ATOM 3174 C CA . ALA B 1 187 ? 9.992 3.891 -17.516 1 66.5 187 ALA B CA 1
ATOM 3175 C C . ALA B 1 187 ? 8.844 4.266 -18.438 1 66.5 187 ALA B C 1
ATOM 3177 O O . ALA B 1 187 ? 8.148 5.262 -18.219 1 66.5 187 ALA B O 1
ATOM 3178 N N . ASP B 1 188 ? 8.555 3.361 -19.328 1 67.25 188 ASP B N 1
ATOM 3179 C CA . ASP B 1 188 ? 7.504 3.637 -20.297 1 67.25 188 ASP B CA 1
ATOM 3180 C C . ASP B 1 188 ? 6.301 2.721 -20.078 1 67.25 188 ASP B C 1
ATOM 3182 O O . ASP B 1 188 ? 5.391 2.674 -20.906 1 67.25 188 ASP B O 1
ATOM 3186 N N . ALA B 1 189 ? 6.465 2.131 -19.031 1 73.88 189 ALA B N 1
ATOM 3187 C CA . ALA B 1 189 ? 5.43 1.113 -18.859 1 73.88 189 ALA B CA 1
ATOM 3188 C C . ALA B 1 189 ? 4.074 1.751 -18.562 1 73.88 189 ALA B C 1
ATOM 3190 O O . ALA B 1 189 ? 4 2.754 -17.844 1 73.88 189 ALA B O 1
ATOM 3191 N N . ASP B 1 190 ? 3.033 1.179 -19.172 1 86.94 190 ASP B N 1
ATOM 3192 C CA . ASP B 1 190 ? 1.635 1.533 -18.953 1 86.94 190 ASP B CA 1
ATOM 3193 C C . ASP B 1 190 ? 1.145 1.021 -17.609 1 86.94 190 ASP B C 1
ATOM 3195 O O . ASP B 1 190 ? 1.129 -0.187 -17.359 1 86.94 190 ASP B O 1
ATOM 3199 N N . SER B 1 191 ? 0.828 2.02 -16.75 1 92.06 191 SER B N 1
ATOM 3200 C CA . SER B 1 191 ? 0.373 1.667 -15.414 1 92.06 191 SER B CA 1
ATOM 3201 C C . SER B 1 191 ? -0.816 0.714 -15.469 1 92.06 191 SER B C 1
ATOM 3203 O O . SER B 1 191 ? -0.957 -0.159 -14.609 1 92.06 191 SER B O 1
ATOM 3205 N N . ASP B 1 192 ? -1.663 0.872 -16.5 1 94.94 192 ASP B N 1
ATOM 3206 C CA . ASP B 1 192 ? -2.805 -0.025 -16.656 1 94.94 192 ASP B CA 1
ATOM 3207 C C . ASP B 1 192 ? -2.348 -1.463 -16.891 1 94.94 192 ASP B C 1
ATOM 3209 O O . ASP B 1 192 ? -2.867 -2.395 -16.266 1 94.94 192 ASP B O 1
ATOM 3213 N N . ASP B 1 193 ? -1.376 -1.603 -17.703 1 93.5 193 ASP B N 1
ATOM 3214 C CA . ASP B 1 193 ? -0.859 -2.928 -18.031 1 93.5 193 ASP B CA 1
ATOM 3215 C C . ASP B 1 193 ? -0.167 -3.561 -16.828 1 93.5 193 ASP B C 1
ATOM 3217 O O . ASP B 1 193 ? -0.347 -4.75 -16.562 1 93.5 193 ASP B O 1
ATOM 3221 N N . GLU B 1 194 ? 0.621 -2.762 -16.188 1 92.81 194 GLU B N 1
ATOM 3222 C CA . GLU B 1 194 ? 1.338 -3.258 -15.016 1 92.81 194 GLU B CA 1
ATOM 3223 C C . GLU B 1 194 ? 0.37 -3.691 -13.922 1 92.81 194 GLU B C 1
ATOM 3225 O O . GLU B 1 194 ? 0.562 -4.734 -13.289 1 92.81 194 GLU B O 1
ATOM 3230 N N . PHE B 1 195 ? -0.636 -2.863 -13.742 1 97.06 195 PHE B N 1
ATOM 3231 C CA . PHE B 1 195 ? -1.629 -3.162 -12.719 1 97.06 195 PHE B CA 1
ATOM 3232 C C . PHE B 1 195 ? -2.375 -4.449 -13.047 1 97.06 195 PHE B C 1
ATOM 3234 O O . PHE B 1 195 ? -2.514 -5.328 -12.195 1 97.06 195 PHE B O 1
ATOM 3241 N N . THR B 1 196 ? -2.809 -4.559 -14.242 1 96.62 196 THR B N 1
ATOM 3242 C CA . THR B 1 196 ? -3.566 -5.719 -14.688 1 96.62 196 THR B CA 1
ATOM 3243 C C . THR B 1 196 ? -2.723 -6.988 -14.586 1 96.62 196 THR B C 1
ATOM 3245 O O . THR B 1 196 ? -3.219 -8.039 -14.18 1 96.62 196 THR B O 1
ATOM 3248 N N . HIS B 1 197 ? -1.519 -6.844 -14.945 1 94.69 197 HIS B N 1
ATOM 3249 C CA . HIS B 1 197 ? -0.625 -7.992 -14.828 1 94.69 197 HIS B CA 1
ATOM 3250 C C . HIS B 1 197 ? -0.516 -8.453 -13.383 1 94.69 197 HIS B C 1
ATOM 3252 O O . HIS B 1 197 ? -0.604 -9.656 -13.102 1 94.69 197 HIS B O 1
ATOM 3258 N N . GLY B 1 198 ? -0.259 -7.539 -12.461 1 97.38 198 GLY B N 1
ATOM 3259 C CA . GLY B 1 198 ? -0.195 -7.891 -11.047 1 97.38 198 GLY B CA 1
ATOM 3260 C C . GLY B 1 198 ? -1.453 -8.578 -10.547 1 97.38 198 GLY B C 1
ATOM 3261 O O . GLY B 1 198 ? -1.379 -9.531 -9.773 1 97.38 198 GLY B O 1
ATOM 3262 N N . LEU B 1 199 ? -2.611 -8.117 -11.023 1 98.06 199 LEU B N 1
ATOM 3263 C CA . LEU B 1 199 ? -3.873 -8.742 -10.648 1 98.06 199 LEU B CA 1
ATOM 3264 C C . LEU B 1 199 ? -3.961 -10.164 -11.188 1 98.06 199 LEU B C 1
ATOM 3266 O O . LEU B 1 199 ? -4.438 -11.062 -10.492 1 98.06 199 LEU B O 1
ATOM 3270 N N . ARG B 1 200 ? -3.527 -10.359 -12.414 1 97.56 200 ARG B N 1
ATOM 3271 C CA . ARG B 1 200 ? -3.543 -11.695 -13.008 1 97.56 200 ARG B CA 1
ATOM 3272 C C . ARG B 1 200 ? -2.656 -12.656 -12.219 1 97.56 200 ARG B C 1
ATOM 3274 O O . ARG B 1 200 ? -3.018 -13.82 -12.016 1 97.56 200 ARG B O 1
ATOM 3281 N N . VAL B 1 201 ? -1.535 -12.164 -11.828 1 97.62 201 VAL B N 1
ATOM 3282 C CA . VAL B 1 201 ? -0.627 -12.953 -11 1 97.62 201 VAL B CA 1
ATOM 3283 C C . VAL B 1 201 ? -1.331 -13.359 -9.703 1 97.62 201 VAL B C 1
ATOM 3285 O O . VAL B 1 201 ? -1.323 -14.531 -9.328 1 97.62 201 VAL B O 1
ATOM 3288 N N . ILE B 1 202 ? -1.97 -12.438 -9.039 1 98.12 202 ILE B N 1
ATOM 3289 C CA . ILE B 1 202 ? -2.607 -12.672 -7.75 1 98.12 202 ILE B CA 1
ATOM 3290 C C . ILE B 1 202 ? -3.766 -13.656 -7.922 1 98.12 202 ILE B C 1
ATOM 3292 O O . ILE B 1 202 ? -3.887 -14.617 -7.16 1 98.12 202 ILE B O 1
ATOM 3296 N N . VAL B 1 203 ? -4.547 -13.453 -8.953 1 97.75 203 VAL B N 1
ATOM 3297 C CA . VAL B 1 203 ? -5.703 -14.312 -9.203 1 97.75 203 VAL B CA 1
ATOM 3298 C C . VAL B 1 203 ? -5.238 -15.727 -9.523 1 97.75 203 VAL B C 1
ATOM 3300 O O . VAL B 1 203 ? -5.793 -16.703 -9.008 1 97.75 203 VAL B O 1
ATOM 3303 N N . ALA B 1 204 ? -4.223 -15.867 -10.359 1 97.25 204 ALA B N 1
ATOM 3304 C CA . ALA B 1 204 ? -3.66 -17.188 -10.664 1 97.25 204 ALA B CA 1
ATOM 3305 C C . ALA B 1 204 ? -3.125 -17.859 -9.406 1 97.25 204 ALA B C 1
ATOM 3307 O O . ALA B 1 204 ? -3.264 -19.078 -9.234 1 97.25 204 ALA B O 1
ATOM 3308 N N . GLY B 1 205 ? -2.52 -17.062 -8.555 1 97.81 205 GLY B N 1
ATOM 3309 C CA . GLY B 1 205 ? -2 -17.578 -7.297 1 97.81 205 GLY B CA 1
ATOM 3310 C C . GLY B 1 205 ? -3.09 -18.047 -6.348 1 97.81 205 GLY B C 1
ATOM 3311 O O . GLY B 1 205 ? -2.936 -19.062 -5.668 1 97.81 205 GLY B O 1
ATOM 3312 N N . ILE B 1 206 ? -4.164 -17.281 -6.305 1 96.81 206 ILE B N 1
ATOM 3313 C CA . ILE B 1 206 ? -5.309 -17.656 -5.484 1 96.81 206 ILE B CA 1
ATOM 3314 C C . ILE B 1 206 ? -5.848 -19 -5.938 1 96.81 206 ILE B C 1
ATOM 3316 O O . ILE B 1 206 ? -6.109 -19.891 -5.113 1 96.81 206 ILE B O 1
ATOM 3320 N N . LEU B 1 207 ? -5.941 -19.172 -7.219 1 94.31 207 LEU B N 1
ATOM 3321 C CA . LEU B 1 207 ? -6.422 -20.438 -7.762 1 94.31 207 LEU B CA 1
ATOM 3322 C C . LEU B 1 207 ? -5.441 -21.562 -7.461 1 94.31 207 LEU B C 1
ATOM 3324 O O . LEU B 1 207 ? -5.852 -22.656 -7.086 1 94.31 207 LEU B O 1
ATOM 3328 N N . ALA B 1 208 ? -4.191 -21.266 -7.559 1 94.56 208 ALA B N 1
ATOM 3329 C CA . ALA B 1 208 ? -3.154 -22.281 -7.402 1 94.56 208 ALA B CA 1
ATOM 3330 C C . ALA B 1 208 ? -3.02 -22.719 -5.945 1 94.56 208 ALA B C 1
ATOM 3332 O O . ALA B 1 208 ? -2.562 -23.828 -5.656 1 94.56 208 ALA B O 1
ATOM 3333 N N . THR B 1 209 ? -3.414 -21.875 -4.992 1 94.38 209 THR B N 1
ATOM 3334 C CA . THR B 1 209 ? -3.168 -22.156 -3.582 1 94.38 209 THR B CA 1
ATOM 3335 C C . THR B 1 209 ? -4.465 -22.531 -2.869 1 94.38 209 THR B C 1
ATOM 3337 O O . THR B 1 209 ? -4.461 -22.812 -1.671 1 94.38 209 THR B O 1
ATOM 3340 N N . ARG B 1 210 ? -5.508 -22.516 -3.596 1 89.94 210 ARG B N 1
ATOM 3341 C CA . ARG B 1 210 ? -6.789 -22.812 -2.969 1 89.94 210 ARG B CA 1
ATOM 3342 C C . ARG B 1 210 ? -6.828 -24.25 -2.465 1 89.94 210 ARG B C 1
ATOM 3344 O O . ARG B 1 210 ? -6.312 -25.172 -3.119 1 89.94 210 ARG B O 1
ATOM 3351 N N . THR B 1 211 ? -7.141 -24.359 -1.231 1 80.88 211 THR B N 1
ATOM 3352 C CA . THR B 1 211 ? -7.254 -25.688 -0.638 1 80.88 211 THR B CA 1
ATOM 3353 C C . THR B 1 211 ? -8.555 -26.359 -1.067 1 80.88 211 THR B C 1
ATOM 3355 O O . THR B 1 211 ? -9.586 -25.703 -1.187 1 80.88 211 THR B O 1
ATOM 3358 N N . ASP B 1 212 ? -8.484 -27.438 -1.937 1 61.62 212 ASP B N 1
ATOM 3359 C CA . ASP B 1 212 ? -9.648 -28.203 -2.373 1 61.62 212 ASP B CA 1
ATOM 3360 C C . ASP B 1 212 ? -10.562 -28.531 -1.195 1 61.62 212 ASP B C 1
ATOM 3362 O O . ASP B 1 212 ? -10.086 -28.828 -0.099 1 61.62 212 ASP B O 1
ATOM 3366 N N . GLN B 1 213 ? -11.75 -27.953 -1.108 1 54.84 213 GLN B N 1
ATOM 3367 C CA . GLN B 1 213 ? -12.727 -28.547 -0.193 1 54.84 213 GLN B CA 1
ATOM 3368 C C . GLN B 1 213 ? -12.828 -30.062 -0.396 1 54.84 213 GLN B C 1
ATOM 3370 O O . GLN B 1 213 ? -12.844 -30.531 -1.531 1 54.84 213 GLN B O 1
ATOM 3375 N N . PRO B 1 214 ? -12.438 -30.938 0.591 1 44.09 214 PRO B N 1
ATOM 3376 C CA . PRO B 1 214 ? -12.906 -32.312 0.416 1 44.09 214 PRO B CA 1
ATOM 3377 C C . PRO B 1 214 ? -14.359 -32.375 -0.046 1 44.09 214 PRO B C 1
ATOM 3379 O O . PRO B 1 214 ? -15.211 -31.641 0.442 1 44.09 214 PRO B O 1
ATOM 3382 N N . THR B 1 215 ? -14.633 -32.688 -1.39 1 35.34 215 THR B N 1
ATOM 3383 C CA . THR B 1 215 ? -15.953 -33.25 -1.554 1 35.34 215 THR B CA 1
ATOM 3384 C C . THR B 1 215 ? -16.234 -34.281 -0.452 1 35.34 215 THR B C 1
ATOM 3386 O O . THR B 1 215 ? -15.359 -35.094 -0.101 1 35.34 215 THR B O 1
#

Sequence (430 aa):
MKLDTQVIAQAALDLLDEVGLDGLTMRKVAAALDVQAPALYWHVANKRELLDAMARNVFVAAIDGVEAPRRGEEWDEWVMRLAGRLRRSMLRYRDGAKVLAGTYINDEAMWRTVELTLRTLEDAGFSTLDAGRVFPVLLHYTTGFVIEEQARLGTDYDRNPYGMDQLGQAMNADRYPLTTHMVTRFADADSDDEFTHGLRVIVAGILATRTDQPTMKLDTQVIAQAALDLLDEVGLDGLTMRKVAAALDVQAPALYWHVANKRELLDAMARNVFVAAIDGVEAPRRGEEWDEWVMRLAGRLRRSMLRYRDGAKVLAGTYINDEAMWRTVELTLRTLEDAGFSTLDAGRVFPVLLHYTTGFVIEEQARLGTDYDRNPYGMDQLGQAMNADRYPLTTHMVTRFADADSDDEFTHGLRVIVAGILATRTDQPT

InterPro domains:
  IPR001647 DNA-binding HTH domain, TetR-type [PF00440] (9-54)
  IPR001647 DNA-binding HTH domain, TetR-type [PR00455] (8-21)
  IPR001647 DNA-binding HTH domain, TetR-type [PR00455] (29-52)
  IPR001647 DNA-binding HTH domain, TetR-type [PS50977] (2-62)
  IPR003012 Tetracycline transcriptional regulator, TetR [PR00400] (20-43)
  IPR003012 Tetracycline transcriptional regulator, TetR [PR00400] (75-94)
  IPR003012 Tetracycline transcriptional regulator, TetR [PR00400] (95-118)
  IPR003012 Tetracycline transcriptional regulator, TetR [PR00400] (131-150)
  IPR004111 Tetracycline repressor TetR, C-terminal [PF02909] (69-209)
  IPR009057 Homedomain-like superfamily [SSF46689] (3-61)
  IPR023772 DNA-binding HTH domain, TetR-type, conserved site [PS01081] (20-51)
  IPR036271 Tetracyclin repressor-like, C-terminal domain superfamily [SSF48498] (69-209)
  IPR050109 HTH-type, TetR-like transcriptional regulator [PTHR30055] (8-211)

Organism: Nocardia brasiliensis (strain ATCC 700358 / HUJEG-1) (NCBI:txid1133849)

pLDDT: mean 89.64, std 10.55, range [35.34, 98.56]